Protein AF-K4GZ14-F1 (afdb_monomer_lite)

Structure (mmCIF, N/CA/C/O backbone):
data_AF-K4GZ14-F1
#
_entry.id   AF-K4GZ14-F1
#
loop_
_atom_site.group_PDB
_atom_site.id
_atom_site.type_symbol
_atom_site.label_atom_id
_atom_site.label_alt_id
_atom_site.label_comp_id
_atom_site.label_asym_id
_atom_site.label_entity_id
_atom_site.label_seq_id
_atom_site.pdbx_PDB_ins_code
_atom_site.Cartn_x
_atom_site.Cartn_y
_atom_site.Cartn_z
_atom_site.occupancy
_atom_site.B_iso_or_equiv
_atom_site.auth_seq_id
_atom_site.auth_comp_id
_atom_site.auth_asym_id
_atom_site.auth_atom_id
_atom_site.pdbx_PDB_model_num
ATOM 1 N N . LEU A 1 1 ? -16.349 -1.375 -11.963 1.00 53.09 1 LEU A N 1
ATOM 2 C CA . LEU A 1 1 ? -16.228 -2.733 -12.550 1.00 53.09 1 LEU A CA 1
ATOM 3 C C . LEU A 1 1 ? -16.828 -2.846 -13.953 1.00 53.09 1 LEU A C 1
ATOM 5 O O . LEU A 1 1 ? -16.159 -3.404 -14.799 1.00 53.09 1 LEU A O 1
ATOM 9 N N . SER A 1 2 ? -18.013 -2.295 -14.251 1.00 49.34 2 SER A N 1
ATOM 10 C CA . SER A 1 2 ? -18.605 -2.314 -15.612 1.00 49.34 2 SER A CA 1
ATOM 11 C C . SER A 1 2 ? -17.720 -1.746 -16.734 1.00 49.34 2 SER A C 1
ATOM 13 O O . SER A 1 2 ? -17.917 -2.090 -17.892 1.00 49.34 2 SER A O 1
ATOM 15 N N . ASN A 1 3 ? -16.771 -0.872 -16.390 1.00 59.72 3 ASN A N 1
ATOM 16 C CA . ASN A 1 3 ? -15.934 -0.130 -17.337 1.00 59.72 3 ASN A CA 1
ATOM 17 C C . ASN A 1 3 ? -14.528 -0.751 -17.497 1.00 59.72 3 ASN A C 1
ATOM 19 O O . ASN A 1 3 ? -13.644 -0.118 -18.062 1.00 59.72 3 ASN A O 1
ATOM 23 N N . PHE A 1 4 ? -14.297 -1.945 -16.941 1.00 64.06 4 PHE A N 1
ATOM 24 C CA . PHE A 1 4 ? -12.994 -2.610 -16.913 1.00 64.06 4 PHE A CA 1
ATOM 25 C C . PHE A 1 4 ? -12.926 -3.613 -18.072 1.00 64.06 4 PHE A C 1
ATOM 27 O O . PHE A 1 4 ? -13.879 -4.358 -18.298 1.00 64.06 4 PHE A O 1
ATOM 34 N N . SER A 1 5 ? -11.804 -3.657 -18.794 1.00 69.62 5 SER A N 1
ATOM 35 C CA . SER A 1 5 ? -11.569 -4.635 -19.870 1.00 69.62 5 SER A CA 1
ATOM 36 C C . SER A 1 5 ? -11.273 -6.048 -19.351 1.00 69.62 5 SER A C 1
ATOM 38 O O . SER A 1 5 ? -11.513 -7.030 -20.051 1.00 69.62 5 SER A O 1
ATOM 40 N N . LEU A 1 6 ? -10.779 -6.150 -18.113 1.00 77.44 6 LEU A N 1
ATOM 41 C CA . LEU A 1 6 ? -10.503 -7.397 -17.405 1.00 77.44 6 LEU A CA 1
ATOM 42 C C . LEU A 1 6 ? -11.624 -7.717 -16.412 1.00 77.44 6 LEU A C 1
ATOM 44 O O . LEU A 1 6 ? -12.112 -6.832 -15.705 1.00 77.44 6 LEU A O 1
ATOM 48 N N . ASP A 1 7 ? -11.996 -8.994 -16.312 1.00 85.00 7 ASP A N 1
ATOM 49 C CA . ASP A 1 7 ? -12.948 -9.442 -15.298 1.00 85.00 7 ASP A CA 1
ATOM 50 C C . ASP A 1 7 ? -12.328 -9.466 -13.884 1.00 85.00 7 ASP A C 1
ATOM 52 O O . ASP A 1 7 ? -11.108 -9.505 -13.690 1.00 85.00 7 ASP A O 1
ATOM 56 N N . ALA A 1 8 ? -13.190 -9.435 -12.866 1.00 85.25 8 ALA A N 1
ATOM 57 C CA . ALA A 1 8 ? -12.760 -9.345 -11.473 1.00 85.25 8 ALA A CA 1
ATOM 58 C C . ALA A 1 8 ? -12.017 -10.600 -10.970 1.00 85.25 8 ALA A C 1
ATOM 60 O O . ALA A 1 8 ? -11.163 -10.482 -10.092 1.00 85.25 8 ALA A O 1
ATOM 61 N N . ALA A 1 9 ? -12.304 -11.786 -11.518 1.00 88.75 9 ALA A N 1
ATOM 62 C CA . ALA A 1 9 ? -11.617 -13.018 -11.137 1.00 88.75 9 ALA A CA 1
ATOM 63 C C . ALA A 1 9 ? -10.208 -13.075 -11.745 1.00 88.75 9 ALA A C 1
ATOM 65 O O . ALA A 1 9 ? -9.280 -13.545 -11.087 1.00 88.75 9 ALA A O 1
ATOM 66 N N . ALA A 1 10 ? -10.016 -12.542 -12.956 1.00 89.31 10 ALA A N 1
ATOM 67 C CA . ALA A 1 10 ? -8.696 -12.368 -13.553 1.00 89.31 10 ALA A CA 1
ATOM 68 C C . ALA A 1 10 ? -7.804 -11.455 -12.692 1.00 89.31 10 ALA A C 1
ATOM 70 O O . ALA A 1 10 ? -6.675 -11.838 -12.380 1.00 89.31 10 ALA A O 1
ATOM 71 N N . LEU A 1 11 ? -8.315 -10.299 -12.249 1.00 89.56 11 LEU A N 1
ATOM 72 C CA . LEU A 1 11 ? -7.569 -9.350 -11.405 1.00 89.56 11 LEU A CA 1
ATOM 73 C C . LEU A 1 11 ? -7.166 -9.939 -10.039 1.00 89.56 11 LEU A C 1
ATOM 75 O O . LEU A 1 11 ? -6.039 -9.719 -9.589 1.00 89.56 11 LEU A O 1
ATOM 79 N N . ASP A 1 12 ? -8.046 -10.715 -9.400 1.00 92.12 12 ASP A N 1
ATOM 80 C CA . ASP A 1 12 ? -7.791 -11.315 -8.078 1.00 92.12 12 ASP A CA 1
ATOM 81 C C . ASP A 1 12 ? -6.935 -12.605 -8.144 1.00 92.12 12 ASP A C 1
ATOM 83 O O . ASP A 1 12 ? -6.298 -13.003 -7.165 1.00 92.12 12 ASP A O 1
ATOM 87 N N . SER A 1 13 ? -6.838 -13.238 -9.324 1.00 93.25 13 SER A N 1
ATOM 88 C CA . SER A 1 13 ? -6.195 -14.553 -9.527 1.00 93.25 13 SER A CA 1
ATOM 89 C C . SER A 1 13 ? -4.715 -14.660 -9.126 1.00 93.25 13 SER A C 1
ATOM 91 O O . SER A 1 13 ? -4.214 -15.769 -8.931 1.00 93.25 13 SER A O 1
ATOM 93 N N . GLU A 1 14 ? -4.002 -13.537 -8.993 1.00 94.94 14 GLU A N 1
ATOM 94 C CA . GLU A 1 14 ? -2.583 -13.511 -8.612 1.00 94.94 14 GLU A CA 1
ATOM 95 C C . GLU A 1 14 ? -2.343 -13.418 -7.090 1.00 94.94 14 GLU A C 1
ATOM 97 O O . GLU A 1 14 ? -1.187 -13.349 -6.669 1.00 94.94 14 GLU A O 1
ATOM 102 N N . GLY A 1 15 ? -3.391 -13.429 -6.252 1.00 95.75 15 GLY A N 1
ATOM 103 C CA . GLY A 1 15 ? -3.255 -13.457 -4.784 1.00 95.75 15 GLY A CA 1
ATOM 104 C C . GLY A 1 15 ? -2.625 -12.186 -4.198 1.00 95.75 15 GLY A C 1
ATOM 105 O O . GLY A 1 15 ? -1.832 -12.248 -3.260 1.00 95.75 15 GLY A O 1
ATOM 106 N N . ARG A 1 16 ? -2.934 -11.032 -4.801 1.00 97.19 16 ARG A N 1
ATOM 107 C CA . ARG A 1 16 ? -2.262 -9.740 -4.564 1.00 97.19 16 ARG A CA 1
ATOM 108 C C . ARG A 1 16 ? -2.858 -8.878 -3.459 1.00 97.19 16 ARG A C 1
ATOM 110 O O . ARG A 1 16 ? -2.267 -7.852 -3.133 1.00 97.19 16 ARG A O 1
ATOM 117 N N . CYS A 1 17 ? -4.014 -9.249 -2.921 1.00 97.69 17 CYS A N 1
ATOM 118 C CA . CYS A 1 17 ? -4.734 -8.476 -1.919 1.00 97.69 17 CYS A CA 1
ATOM 119 C C . CYS A 1 17 ? -5.231 -9.396 -0.799 1.00 97.69 17 CYS A C 1
ATOM 121 O O . CYS A 1 17 ? -5.736 -10.485 -1.061 1.00 97.69 17 CYS A O 1
ATOM 123 N N . VAL A 1 18 ? -5.127 -8.945 0.450 1.00 96.94 18 VAL A N 1
ATOM 124 C CA . VAL A 1 18 ? -5.797 -9.558 1.604 1.00 96.94 18 VAL A CA 1
ATOM 125 C C . VAL A 1 18 ? -6.460 -8.448 2.407 1.00 96.94 18 VAL A C 1
ATOM 127 O O . VAL A 1 18 ? -5.814 -7.464 2.760 1.00 96.94 18 VAL A O 1
ATOM 130 N N . ILE A 1 19 ? -7.750 -8.610 2.699 1.00 97.25 19 ILE A N 1
ATOM 131 C CA . ILE A 1 19 ? -8.536 -7.649 3.476 1.00 97.25 19 ILE A CA 1
ATOM 132 C C . ILE A 1 19 ? -8.909 -8.282 4.819 1.00 97.25 19 ILE A C 1
ATOM 134 O O . ILE A 1 19 ? -9.428 -9.397 4.861 1.00 97.25 19 ILE A O 1
ATOM 138 N N . LEU A 1 20 ? -8.652 -7.562 5.910 1.00 96.00 20 LEU A N 1
ATOM 139 C CA . LEU A 1 20 ? -9.031 -7.929 7.274 1.00 96.00 20 LEU A CA 1
ATOM 140 C C . LEU A 1 20 ? -9.893 -6.815 7.872 1.00 96.00 20 LEU A C 1
ATOM 142 O O . LEU A 1 20 ? -9.434 -5.682 8.004 1.00 96.00 20 LEU A O 1
ATOM 146 N N . GLU A 1 21 ? -11.128 -7.127 8.256 1.00 95.12 21 GLU A N 1
ATOM 147 C CA . GLU A 1 21 ? -11.995 -6.187 8.968 1.00 95.12 21 GLU A CA 1
ATOM 148 C C . GLU A 1 21 ? -11.894 -6.402 10.484 1.00 95.12 21 GLU A C 1
ATOM 150 O O . GLU A 1 21 ? -12.186 -7.480 11.002 1.00 95.12 21 GLU A O 1
ATOM 155 N N . PHE A 1 22 ? -11.473 -5.354 11.188 1.00 93.75 22 PHE A N 1
ATOM 156 C CA . PHE A 1 22 ? -11.511 -5.223 12.640 1.00 93.75 22 PHE A CA 1
ATOM 157 C C . PHE A 1 22 ? -12.680 -4.297 13.017 1.00 93.75 22 PHE A C 1
ATOM 159 O O . PHE A 1 22 ? -13.042 -3.432 12.218 1.00 93.75 22 PHE A O 1
ATOM 166 N N . PRO A 1 23 ? -13.224 -4.357 14.248 1.00 93.88 23 PRO A N 1
ATOM 167 C CA . PRO A 1 23 ? -14.281 -3.433 14.670 1.00 93.88 23 PRO A CA 1
ATOM 168 C C . PRO A 1 23 ? -13.852 -1.954 14.624 1.00 93.88 23 PRO A C 1
ATOM 170 O O . PRO A 1 23 ? -14.693 -1.072 14.468 1.00 93.88 23 PRO A O 1
ATOM 173 N N . ALA A 1 24 ? -12.544 -1.681 14.709 1.00 94.56 24 ALA A N 1
ATOM 174 C CA . ALA A 1 24 ? -11.971 -0.351 14.530 1.00 94.56 24 ALA A CA 1
ATOM 175 C C . ALA A 1 24 ? -11.880 0.105 13.061 1.00 94.56 24 ALA A C 1
ATOM 177 O O . ALA A 1 24 ? -12.120 1.283 12.799 1.00 94.56 24 ALA A O 1
ATOM 178 N N . LEU A 1 25 ? -11.463 -0.774 12.136 1.00 96.44 25 LEU A N 1
ATOM 179 C CA . LEU A 1 25 ? -11.072 -0.426 10.760 1.00 96.44 25 LEU A CA 1
ATOM 180 C C . LEU A 1 25 ? -10.980 -1.636 9.821 1.00 96.44 25 LEU A C 1
ATOM 182 O O . LEU A 1 25 ? -10.817 -2.773 10.260 1.00 96.44 25 LEU A O 1
ATOM 186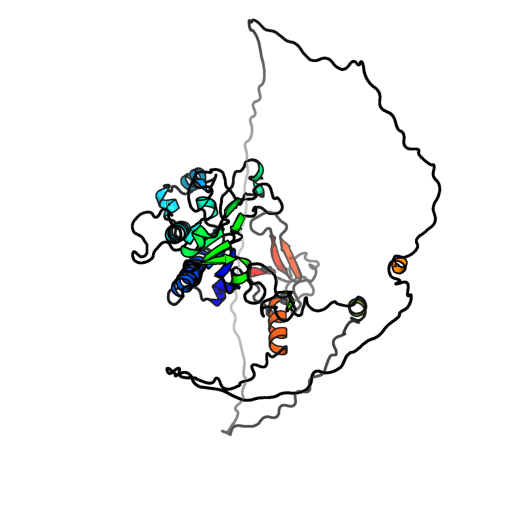 N N . VAL A 1 26 ? -10.966 -1.367 8.517 1.00 98.31 26 VAL A N 1
ATOM 187 C CA . VAL A 1 26 ? -10.600 -2.318 7.463 1.00 98.31 26 VAL A CA 1
ATOM 188 C C . VAL A 1 26 ? -9.123 -2.142 7.099 1.00 98.31 26 VAL A C 1
ATOM 190 O O . VAL A 1 26 ? -8.694 -1.057 6.709 1.00 98.31 26 VAL A O 1
ATOM 193 N N . LEU A 1 27 ? -8.341 -3.213 7.214 1.00 98.31 27 LEU A N 1
ATOM 194 C CA . LEU A 1 27 ? -6.937 -3.278 6.814 1.00 98.31 27 LEU A CA 1
ATOM 195 C C . LEU A 1 27 ? -6.821 -3.994 5.465 1.00 98.31 27 LEU A C 1
ATOM 197 O O . LEU A 1 27 ? -7.203 -5.156 5.344 1.00 98.31 27 LEU A O 1
ATOM 201 N N . ILE A 1 28 ? -6.265 -3.309 4.472 1.00 98.75 28 ILE A N 1
ATOM 202 C CA . ILE A 1 28 ? -6.030 -3.806 3.117 1.00 98.75 28 ILE A CA 1
ATOM 203 C C . ILE A 1 28 ? -4.516 -3.968 2.936 1.00 98.75 28 ILE A C 1
ATOM 205 O O . ILE A 1 28 ? -3.781 -2.981 2.894 1.00 98.75 28 ILE A O 1
ATOM 209 N N . GLY A 1 29 ? -4.041 -5.211 2.863 1.00 98.56 29 GLY A N 1
ATOM 210 C CA . GLY A 1 29 ? -2.649 -5.544 2.551 1.00 98.56 29 GLY A CA 1
ATOM 211 C C . GLY A 1 29 ? -2.489 -5.877 1.069 1.00 98.56 29 GLY A C 1
ATOM 212 O O . GLY A 1 29 ? -3.213 -6.743 0.574 1.00 98.56 29 GLY A O 1
ATOM 213 N N . VAL A 1 30 ? -1.559 -5.221 0.365 1.00 98.50 30 VAL A N 1
ATOM 214 C CA . VAL A 1 30 ? -1.393 -5.361 -1.096 1.00 98.50 30 VAL A CA 1
ATOM 215 C C . VAL A 1 30 ? 0.037 -5.633 -1.566 1.00 98.50 30 VAL A C 1
ATOM 217 O O . VAL A 1 30 ? 1.019 -5.199 -0.965 1.00 98.50 30 VAL A O 1
ATOM 220 N N . TYR A 1 31 ? 0.122 -6.307 -2.714 1.00 98.25 31 TYR A N 1
ATOM 221 C CA . TYR A 1 31 ? 1.295 -6.380 -3.585 1.00 98.25 31 TYR A CA 1
ATOM 222 C C . TYR A 1 31 ? 0.876 -5.998 -5.012 1.00 98.25 31 TYR A C 1
ATOM 224 O O . TYR A 1 31 ? 0.501 -6.852 -5.827 1.00 98.25 31 TYR A O 1
ATOM 232 N N . CYS A 1 32 ? 0.889 -4.701 -5.316 1.00 97.56 32 CYS A N 1
ATOM 233 C CA . CYS A 1 32 ? 0.417 -4.182 -6.601 1.00 97.56 32 CYS A CA 1
ATOM 234 C C . CYS A 1 32 ? 1.325 -4.635 -7.764 1.00 97.56 32 CYS A C 1
ATOM 236 O O . CYS A 1 32 ? 2.527 -4.833 -7.563 1.00 97.56 32 CYS A O 1
ATOM 238 N N . PRO A 1 33 ? 0.806 -4.801 -8.996 1.00 94.81 33 PRO A N 1
ATOM 239 C CA . PRO A 1 33 ? 1.609 -5.262 -10.128 1.00 94.81 33 PRO A CA 1
ATOM 240 C C . PRO A 1 33 ? 2.733 -4.280 -10.488 1.00 94.81 33 PRO A C 1
ATOM 242 O O . PRO A 1 33 ? 2.482 -3.130 -10.843 1.00 94.81 33 PRO A O 1
ATOM 245 N N . ALA A 1 34 ? 3.984 -4.741 -10.438 1.00 90.12 34 ALA A N 1
ATOM 246 C CA . ALA A 1 34 ? 5.141 -3.972 -10.892 1.00 90.12 34 ALA A CA 1
ATOM 247 C C . ALA A 1 34 ? 5.085 -3.700 -12.405 1.00 90.12 34 ALA A C 1
ATOM 249 O O . ALA A 1 34 ? 4.846 -4.623 -13.185 1.00 90.12 34 ALA A O 1
ATOM 250 N N . ASN A 1 35 ? 5.383 -2.465 -12.825 1.00 80.75 35 ASN A N 1
ATOM 251 C CA . ASN A 1 35 ? 5.648 -2.174 -14.235 1.00 80.75 35 ASN A CA 1
ATOM 252 C C . ASN A 1 35 ? 6.954 -2.888 -14.644 1.00 80.75 35 ASN A C 1
ATOM 254 O O . ASN A 1 35 ? 7.997 -2.724 -14.004 1.00 80.75 35 ASN A O 1
ATOM 258 N N . ARG A 1 36 ? 6.864 -3.754 -15.658 1.00 71.56 36 ARG A N 1
ATOM 259 C CA . ARG A 1 36 ? 7.963 -4.606 -16.152 1.00 71.56 36 ARG A CA 1
ATOM 260 C C . ARG A 1 36 ? 8.064 -4.574 -17.671 1.00 71.56 36 ARG A C 1
ATOM 262 O O . ARG A 1 36 ? 9.167 -4.503 -18.206 1.00 71.56 36 ARG A O 1
ATOM 269 N N . ASP A 1 37 ? 6.912 -4.633 -18.328 1.00 73.75 37 ASP A N 1
ATOM 270 C CA . ASP A 1 37 ? 6.725 -4.572 -19.770 1.00 73.75 37 ASP A CA 1
ATOM 271 C C . ASP A 1 37 ? 5.276 -4.155 -20.080 1.00 73.75 37 ASP A C 1
ATOM 273 O O . ASP A 1 37 ? 4.386 -4.263 -19.232 1.00 73.75 37 ASP A O 1
ATOM 277 N N . GLU A 1 38 ? 5.049 -3.679 -21.303 1.00 75.88 38 GLU A N 1
ATOM 278 C CA . GLU A 1 38 ? 3.763 -3.140 -21.769 1.00 75.88 38 GLU A CA 1
ATOM 279 C C . GLU A 1 38 ? 2.624 -4.176 -21.722 1.00 75.88 38 GLU A C 1
ATOM 281 O O . GLU A 1 38 ? 1.470 -3.806 -21.511 1.00 75.88 38 GLU A O 1
ATOM 286 N N . SER A 1 39 ? 2.927 -5.480 -21.823 1.00 79.00 39 SER A N 1
ATOM 287 C CA . SER A 1 39 ? 1.910 -6.549 -21.821 1.00 79.00 39 SER A CA 1
ATOM 288 C C . SER A 1 39 ? 1.228 -6.758 -20.463 1.00 79.00 39 SER A C 1
ATOM 290 O O . SER A 1 39 ? 0.260 -7.511 -20.357 1.00 79.00 39 SER A O 1
ATOM 292 N N . ARG A 1 40 ? 1.722 -6.089 -19.413 1.00 86.38 40 ARG A N 1
ATOM 293 C CA . ARG A 1 40 ? 1.153 -6.110 -18.061 1.00 86.38 40 ARG A CA 1
ATOM 294 C C . ARG A 1 40 ? 0.548 -4.780 -17.617 1.00 86.38 40 ARG A C 1
ATOM 296 O O . ARG A 1 40 ? -0.009 -4.752 -16.520 1.00 86.38 40 ARG A O 1
ATOM 303 N N . GLU A 1 41 ? 0.615 -3.715 -18.420 1.00 87.19 41 GLU A N 1
ATOM 304 C CA . GLU A 1 41 ? 0.146 -2.390 -17.984 1.00 87.19 41 GLU A CA 1
ATOM 305 C C . GLU A 1 41 ? -1.383 -2.344 -17.827 1.00 87.19 41 GLU A C 1
ATOM 307 O O . GLU A 1 41 ? -1.863 -1.855 -16.812 1.00 87.19 41 GLU A O 1
ATOM 312 N N . GLU A 1 42 ? -2.155 -2.961 -18.729 1.00 88.94 42 GLU A N 1
ATOM 313 C CA . GLU A 1 42 ? -3.621 -3.081 -18.595 1.00 88.94 42 GLU A CA 1
ATOM 314 C C . GLU A 1 42 ? -4.030 -3.773 -17.280 1.00 88.94 42 GLU A C 1
ATOM 316 O O . GLU A 1 42 ? -4.888 -3.285 -16.546 1.00 88.94 42 GLU A O 1
ATOM 321 N N . PHE A 1 43 ? -3.348 -4.867 -16.920 1.00 91.69 43 PHE A N 1
ATOM 322 C CA . PHE A 1 43 ? -3.554 -5.555 -15.641 1.00 91.69 43 PHE A CA 1
ATOM 323 C C . PHE A 1 43 ? -3.128 -4.697 -14.442 1.00 91.69 43 PHE A C 1
ATOM 325 O O . PHE A 1 43 ? -3.767 -4.735 -13.393 1.00 91.69 43 PHE A O 1
ATOM 332 N N . ARG A 1 44 ? -2.036 -3.935 -14.570 1.00 93.56 44 ARG A N 1
ATOM 333 C CA . ARG A 1 44 ? -1.547 -3.031 -13.521 1.00 93.56 44 ARG A CA 1
ATOM 334 C C . ARG A 1 44 ? -2.547 -1.911 -13.254 1.00 93.56 44 ARG A C 1
ATOM 336 O O . ARG A 1 44 ? -2.889 -1.705 -12.094 1.00 93.56 44 ARG A O 1
ATOM 343 N N . ILE A 1 45 ? -3.024 -1.233 -14.294 1.00 92.44 45 ILE A N 1
ATOM 344 C CA . ILE A 1 45 ? -3.995 -0.143 -14.169 1.00 92.44 45 ILE A CA 1
ATOM 345 C C . ILE A 1 45 ? -5.338 -0.683 -13.668 1.00 92.44 45 ILE A C 1
ATOM 347 O O . ILE A 1 45 ? -5.790 -0.235 -12.621 1.00 92.44 45 ILE A O 1
ATOM 351 N N . GLY A 1 46 ? -5.881 -1.752 -14.263 1.00 92.94 46 GLY A N 1
ATOM 352 C CA . GLY A 1 46 ? -7.128 -2.367 -13.789 1.00 92.94 46 GLY A CA 1
ATOM 353 C C . GLY A 1 46 ? -7.073 -2.886 -12.342 1.00 92.94 46 GLY A C 1
ATOM 354 O O . GLY A 1 46 ? -8.079 -2.847 -11.637 1.00 92.94 46 GLY A O 1
ATOM 355 N N . PHE A 1 47 ? -5.908 -3.325 -11.848 1.00 95.31 47 PHE A N 1
ATOM 356 C CA . PHE A 1 47 ? -5.738 -3.660 -10.428 1.00 95.31 47 PHE A CA 1
ATOM 357 C C . PHE A 1 47 ? -5.751 -2.410 -9.533 1.00 95.31 47 PHE A C 1
ATOM 359 O O . PHE A 1 47 ? -6.346 -2.429 -8.456 1.00 95.31 47 PHE A O 1
ATOM 366 N N . LEU A 1 48 ? -5.104 -1.327 -9.969 1.00 95.38 48 LEU A N 1
ATOM 367 C CA . LEU A 1 48 ? -5.035 -0.065 -9.230 1.00 95.38 48 LEU A CA 1
ATOM 368 C C . LEU A 1 48 ? -6.396 0.654 -9.200 1.00 95.38 48 LEU A C 1
ATOM 370 O O . LEU A 1 48 ? -6.828 1.049 -8.121 1.00 95.38 48 LEU A O 1
ATOM 374 N N . ASP A 1 49 ? -7.122 0.707 -10.321 1.00 93.38 49 ASP A N 1
ATOM 375 C CA . ASP A 1 49 ? -8.494 1.237 -10.400 1.00 93.38 49 ASP A CA 1
ATOM 376 C C . ASP A 1 49 ? -9.447 0.467 -9.467 1.00 93.38 49 ASP A C 1
ATOM 378 O O . ASP A 1 49 ? -10.285 1.048 -8.776 1.00 93.38 49 ASP A O 1
ATOM 382 N N . ALA A 1 50 ? -9.321 -0.866 -9.418 1.00 94.69 50 ALA A N 1
ATOM 383 C CA . ALA A 1 50 ? -10.123 -1.707 -8.531 1.00 94.69 50 ALA A CA 1
ATOM 384 C C . ALA A 1 50 ? -9.774 -1.493 -7.046 1.00 94.69 50 ALA A C 1
ATOM 386 O O . ALA A 1 50 ? -10.658 -1.595 -6.188 1.00 94.69 50 ALA A O 1
ATOM 387 N N . LEU A 1 51 ? -8.509 -1.189 -6.739 1.00 96.94 51 LEU A N 1
ATOM 388 C CA . LEU A 1 51 ? -8.026 -0.895 -5.391 1.00 96.94 51 LEU A CA 1
ATOM 389 C C . LEU A 1 51 ? -8.492 0.485 -4.907 1.00 96.94 51 LEU A C 1
ATOM 391 O O . LEU A 1 51 ? -9.054 0.579 -3.816 1.00 96.94 51 LEU A O 1
ATOM 395 N N . ASP A 1 52 ? -8.314 1.530 -5.714 1.00 95.56 52 ASP A N 1
ATOM 396 C CA . ASP A 1 52 ? -8.779 2.889 -5.415 1.00 95.56 52 ASP A CA 1
ATOM 397 C C . ASP A 1 52 ? -10.307 2.909 -5.225 1.00 95.56 52 ASP A C 1
ATOM 399 O O . ASP A 1 52 ? -10.794 3.300 -4.159 1.00 95.56 52 ASP A O 1
ATOM 403 N N . ALA A 1 53 ? -11.063 2.317 -6.158 1.00 94.25 53 ALA A N 1
ATOM 404 C CA . ALA A 1 53 ? -12.509 2.173 -6.022 1.00 94.25 53 ALA A CA 1
ATOM 405 C C . ALA A 1 53 ? -12.905 1.373 -4.765 1.00 94.25 53 ALA A C 1
ATOM 407 O O . ALA A 1 53 ? -13.893 1.709 -4.107 1.00 94.25 53 ALA A O 1
ATOM 408 N N . ARG A 1 54 ? -12.156 0.327 -4.379 1.00 96.56 54 ARG A N 1
ATOM 409 C CA . ARG A 1 54 ? -12.406 -0.414 -3.127 1.00 96.56 54 ARG A CA 1
ATOM 410 C C . ARG A 1 54 ? -12.196 0.471 -1.897 1.00 96.56 54 ARG A C 1
ATOM 412 O O . ARG A 1 54 ? -13.017 0.406 -0.982 1.00 96.56 54 ARG A O 1
ATOM 419 N N . VAL A 1 55 ? -11.142 1.287 -1.871 1.00 97.81 55 VAL A N 1
ATOM 420 C CA . VAL A 1 55 ? -10.860 2.227 -0.774 1.00 97.81 55 VAL A CA 1
ATOM 421 C C . VAL A 1 55 ? -11.951 3.298 -0.686 1.00 97.81 55 VAL A C 1
ATOM 423 O O . VAL A 1 55 ? -12.526 3.469 0.390 1.00 97.81 55 VAL A O 1
ATOM 426 N N . ARG A 1 56 ? -12.300 3.958 -1.801 1.00 96.12 56 ARG A N 1
ATOM 427 C CA . ARG A 1 56 ? -13.346 5.000 -1.847 1.00 96.12 56 ARG A CA 1
ATOM 428 C C . ARG A 1 56 ? -14.694 4.483 -1.366 1.00 96.12 56 ARG A C 1
ATOM 430 O O . ARG A 1 56 ? -15.291 5.094 -0.486 1.00 96.12 56 ARG A O 1
ATOM 437 N N . ASN A 1 57 ? -15.133 3.320 -1.855 1.00 96.69 57 ASN A N 1
ATOM 438 C CA . ASN A 1 57 ? -16.393 2.713 -1.417 1.00 96.69 57 ASN A CA 1
ATOM 439 C C . ASN A 1 57 ? -16.403 2.403 0.090 1.00 96.69 57 ASN A C 1
ATOM 441 O O . ASN A 1 57 ? -17.399 2.667 0.758 1.00 96.69 57 ASN A O 1
ATOM 445 N N . LEU A 1 58 ? -15.305 1.889 0.655 1.00 97.81 58 LEU A N 1
ATOM 446 C CA . LEU A 1 58 ? -15.223 1.619 2.096 1.00 97.81 58 LEU A CA 1
ATOM 447 C C . LEU A 1 58 ? -15.268 2.910 2.931 1.00 97.81 58 LEU A C 1
ATOM 449 O O . LEU A 1 58 ? -16.015 2.970 3.909 1.00 97.81 58 LEU A O 1
ATOM 453 N N . VAL A 1 59 ? -14.538 3.955 2.530 1.00 96.81 59 VAL A N 1
ATOM 454 C CA . VAL A 1 59 ? -14.575 5.263 3.210 1.00 96.81 59 VAL A CA 1
ATOM 455 C C . VAL A 1 59 ? -15.963 5.912 3.095 1.00 96.81 59 VAL A C 1
ATOM 457 O O . VAL A 1 59 ? -16.477 6.419 4.089 1.00 96.81 59 VAL A O 1
ATOM 460 N N . ALA A 1 60 ? -16.625 5.815 1.937 1.00 95.94 60 ALA A N 1
ATOM 461 C CA . ALA A 1 60 ? -18.002 6.282 1.739 1.00 95.94 60 ALA A CA 1
ATOM 462 C C . ALA A 1 60 ? -19.033 5.511 2.592 1.00 95.94 60 ALA A C 1
ATOM 464 O O . ALA A 1 60 ? -20.019 6.088 3.043 1.00 95.94 60 ALA A O 1
ATOM 465 N N . MET A 1 61 ? -18.779 4.232 2.895 1.00 97.00 61 MET A N 1
ATOM 466 C CA . MET A 1 61 ? -19.540 3.440 3.877 1.00 97.00 61 MET A CA 1
ATOM 467 C C . MET A 1 61 ? -19.225 3.805 5.346 1.00 97.00 61 MET A C 1
ATOM 469 O O . MET A 1 61 ? -19.655 3.099 6.260 1.00 97.00 61 MET A O 1
ATOM 473 N N . GLY A 1 62 ? -18.446 4.863 5.599 1.00 95.69 62 GLY A N 1
ATOM 474 C CA . GLY A 1 62 ? -18.032 5.282 6.941 1.00 95.69 62 GLY A CA 1
ATOM 475 C C . GLY A 1 62 ? -17.010 4.350 7.601 1.00 95.69 62 GLY A C 1
ATOM 476 O O . GLY A 1 62 ? -16.835 4.401 8.820 1.00 95.69 62 GLY A O 1
ATOM 477 N N . LYS A 1 63 ? -16.345 3.472 6.836 1.00 97.31 63 LYS A N 1
ATOM 478 C CA . LYS A 1 63 ? -15.286 2.600 7.360 1.00 97.31 63 LYS A CA 1
ATOM 479 C C . LYS A 1 63 ? -13.961 3.353 7.396 1.00 97.31 63 LYS A C 1
ATOM 481 O O . LYS A 1 63 ? -13.559 3.989 6.425 1.00 97.31 63 LYS A O 1
ATOM 486 N N . ARG A 1 64 ? -13.228 3.173 8.492 1.00 97.62 64 ARG A N 1
ATOM 487 C CA . ARG A 1 64 ? -11.797 3.486 8.560 1.00 97.62 64 ARG A CA 1
ATOM 488 C C . ARG A 1 64 ? -11.035 2.513 7.682 1.00 97.62 64 ARG A C 1
ATOM 490 O O . ARG A 1 64 ? -11.310 1.314 7.741 1.00 97.62 64 ARG A O 1
ATOM 497 N N . VAL A 1 65 ? -10.086 3.007 6.893 1.00 98.50 65 VAL A N 1
ATOM 498 C CA . VAL A 1 65 ? -9.326 2.178 5.946 1.00 98.50 65 VAL A CA 1
ATOM 499 C C . VAL A 1 65 ? -7.837 2.406 6.129 1.00 98.50 65 VAL A C 1
ATOM 501 O O . VAL A 1 65 ? -7.360 3.532 6.000 1.00 98.50 65 VAL A O 1
ATOM 504 N N . PHE A 1 66 ? -7.095 1.332 6.393 1.00 98.62 66 PHE A N 1
ATOM 505 C CA . PHE A 1 66 ? -5.638 1.300 6.272 1.00 98.62 66 PHE A CA 1
ATOM 506 C C . PHE A 1 66 ? -5.275 0.546 4.990 1.00 98.62 66 PHE A C 1
ATOM 508 O O . PHE A 1 66 ? -5.732 -0.579 4.799 1.00 98.62 66 PHE A O 1
ATOM 515 N N . LEU A 1 67 ? -4.433 1.132 4.139 1.00 98.81 67 LEU A N 1
ATOM 516 C CA . LEU A 1 67 ? -3.872 0.483 2.950 1.00 98.81 67 LEU A CA 1
ATOM 517 C C . LEU A 1 67 ? -2.356 0.372 3.130 1.00 98.81 67 LEU A C 1
ATOM 519 O O . LEU A 1 67 ? -1.687 1.375 3.378 1.00 98.81 67 LEU A O 1
ATOM 523 N N . THR A 1 68 ? -1.813 -0.842 3.064 1.00 98.44 68 THR A N 1
ATOM 524 C CA . THR A 1 68 ? -0.408 -1.116 3.396 1.00 98.44 68 THR A CA 1
ATOM 525 C C . THR A 1 68 ? 0.229 -2.138 2.460 1.00 98.44 68 THR A C 1
ATOM 527 O O . THR A 1 68 ? -0.437 -3.063 1.989 1.00 98.44 68 THR A O 1
ATOM 530 N N . GLY A 1 69 ? 1.529 -1.991 2.216 1.00 98.38 69 GLY A N 1
ATOM 531 C CA . GLY A 1 69 ? 2.328 -2.899 1.392 1.00 98.38 69 GLY A CA 1
ATOM 532 C C . GLY A 1 69 ? 3.012 -2.205 0.218 1.00 98.38 69 GLY A C 1
ATOM 533 O O . GLY A 1 69 ? 3.164 -0.982 0.201 1.00 98.38 69 GLY A O 1
ATOM 534 N N . ASP A 1 70 ? 3.439 -3.007 -0.753 1.00 98.62 70 ASP A N 1
ATOM 535 C CA . ASP A 1 70 ? 4.131 -2.549 -1.957 1.00 98.62 70 ASP A CA 1
ATOM 536 C C . ASP A 1 70 ? 3.108 -2.121 -3.019 1.00 98.62 70 ASP A C 1
ATOM 538 O O . ASP A 1 70 ? 2.374 -2.941 -3.586 1.00 98.62 70 ASP A O 1
ATOM 542 N N . LEU A 1 71 ? 3.062 -0.815 -3.289 1.00 98.31 71 LEU A N 1
ATOM 543 C CA . LEU A 1 71 ? 2.212 -0.226 -4.322 1.00 98.31 71 LEU A CA 1
ATOM 544 C C . LEU A 1 71 ? 2.875 -0.241 -5.707 1.00 98.31 71 LEU A C 1
ATOM 546 O O . LEU A 1 71 ? 2.206 0.034 -6.700 1.00 98.31 71 LEU A O 1
ATOM 550 N N . ASN A 1 72 ? 4.171 -0.559 -5.814 1.00 97.06 72 ASN A N 1
ATOM 551 C CA . ASN A 1 72 ? 4.962 -0.446 -7.045 1.00 97.06 72 ASN A CA 1
ATOM 552 C C . ASN A 1 72 ? 4.789 0.923 -7.749 1.00 97.06 72 ASN A C 1
ATOM 554 O O . ASN A 1 72 ? 4.744 1.015 -8.983 1.00 97.06 72 ASN A O 1
ATOM 558 N N . ILE A 1 73 ? 4.652 1.995 -6.961 1.00 96.38 73 ILE A N 1
ATOM 559 C CA . ILE A 1 73 ? 4.470 3.381 -7.414 1.00 96.38 73 ILE A CA 1
ATOM 560 C C . ILE A 1 73 ? 5.382 4.295 -6.593 1.00 96.38 73 ILE A C 1
ATOM 562 O O . ILE A 1 73 ? 5.396 4.246 -5.365 1.00 96.38 73 ILE A O 1
ATOM 566 N N . ILE A 1 74 ? 6.118 5.160 -7.285 1.00 95.38 74 ILE A N 1
ATOM 567 C CA . ILE A 1 74 ? 6.881 6.264 -6.695 1.00 95.38 74 ILE A CA 1
ATOM 568 C C . ILE A 1 74 ? 5.938 7.470 -6.618 1.00 95.38 74 ILE A C 1
ATOM 570 O O . ILE A 1 74 ? 5.331 7.818 -7.627 1.00 95.38 74 ILE A O 1
ATOM 574 N N . ARG A 1 75 ? 5.793 8.113 -5.454 1.00 94.38 75 ARG A N 1
ATOM 575 C CA . ARG A 1 75 ? 4.887 9.266 -5.299 1.00 94.38 75 ARG A CA 1
ATOM 576 C C . ARG A 1 75 ? 5.467 10.555 -5.897 1.00 94.38 75 ARG A C 1
ATOM 578 O O . ARG A 1 75 ? 4.799 11.207 -6.693 1.00 94.38 75 ARG A O 1
ATOM 585 N N . GLU A 1 76 ? 6.696 10.923 -5.523 1.00 91.56 76 GLU A N 1
ATOM 586 C CA . GLU A 1 76 ? 7.370 12.163 -5.956 1.00 91.56 76 GLU A CA 1
ATOM 587 C C . GLU A 1 76 ? 8.861 11.949 -6.274 1.00 91.56 76 GLU A C 1
ATOM 589 O O . GLU A 1 76 ? 9.440 10.917 -5.942 1.00 91.56 76 GLU A O 1
ATOM 594 N N . LYS A 1 77 ? 9.532 12.939 -6.888 1.00 91.38 77 LYS A N 1
ATOM 595 C CA . LYS A 1 77 ? 10.959 12.832 -7.265 1.00 91.38 77 LYS A CA 1
ATOM 596 C C . LYS A 1 77 ? 11.872 12.456 -6.085 1.00 91.38 77 LYS A C 1
ATOM 598 O O . LYS A 1 77 ? 12.799 11.676 -6.271 1.00 91.38 77 LYS A O 1
ATOM 603 N N . MET A 1 78 ? 11.605 12.963 -4.879 1.00 93.00 78 MET A N 1
ATOM 604 C CA . MET A 1 78 ? 12.399 12.649 -3.678 1.00 93.00 78 MET A CA 1
ATOM 605 C C . MET A 1 78 ? 12.262 11.193 -3.191 1.00 93.00 78 MET A C 1
ATOM 607 O O . MET A 1 78 ? 13.041 10.751 -2.347 1.00 93.00 78 MET A O 1
ATOM 611 N N . ASP A 1 79 ? 11.285 10.450 -3.720 1.00 95.81 79 ASP A N 1
ATOM 612 C CA . ASP A 1 79 ? 11.060 9.032 -3.445 1.00 95.81 79 ASP A CA 1
ATOM 613 C C . ASP A 1 79 ? 11.823 8.109 -4.415 1.00 95.81 79 ASP A C 1
ATOM 615 O O . ASP A 1 79 ? 11.670 6.892 -4.343 1.00 95.81 79 ASP A O 1
ATOM 619 N N . THR A 1 80 ? 12.691 8.629 -5.294 1.00 94.94 80 THR A N 1
ATOM 620 C CA . THR A 1 80 ? 13.561 7.789 -6.135 1.00 94.94 80 THR A CA 1
ATOM 621 C C . THR A 1 80 ? 14.940 8.392 -6.405 1.00 94.94 80 THR A C 1
ATOM 623 O O . THR A 1 80 ? 15.075 9.553 -6.784 1.00 94.94 80 THR A O 1
ATOM 626 N N . ALA A 1 81 ? 15.989 7.572 -6.298 1.00 93.56 81 ALA A N 1
ATOM 627 C CA . ALA A 1 81 ? 17.333 7.947 -6.741 1.00 93.56 81 ALA A CA 1
ATOM 628 C C . ALA A 1 81 ? 17.477 7.959 -8.277 1.00 93.56 81 ALA A C 1
ATOM 630 O O . ALA A 1 81 ? 18.410 8.555 -8.811 1.00 93.56 81 ALA A O 1
ATOM 631 N N . TYR A 1 82 ? 16.552 7.311 -8.994 1.00 84.56 82 TYR A N 1
ATOM 632 C CA . TYR A 1 82 ? 16.619 7.102 -10.443 1.00 84.56 82 TYR A CA 1
ATOM 633 C C . TYR A 1 82 ? 15.951 8.218 -11.261 1.00 84.56 82 TYR A C 1
ATOM 635 O O . TYR A 1 82 ? 16.012 8.176 -12.488 1.00 84.56 82 TYR A O 1
ATOM 643 N N . GLY A 1 83 ? 15.300 9.202 -10.626 1.00 78.00 83 GLY A N 1
ATOM 644 C CA . GLY A 1 83 ? 14.403 10.152 -11.303 1.00 78.00 83 GLY A CA 1
ATOM 645 C C . GLY A 1 83 ? 15.021 10.821 -12.536 1.00 78.00 83 GLY A C 1
ATOM 646 O O . GLY A 1 83 ? 14.500 10.690 -13.640 1.00 78.00 83 GLY A O 1
ATOM 647 N N . ASP A 1 84 ? 16.187 11.456 -12.387 1.00 76.19 84 ASP A N 1
ATOM 648 C CA . ASP A 1 84 ? 16.855 12.152 -13.499 1.00 76.19 84 ASP A CA 1
ATOM 649 C C . ASP A 1 84 ? 17.489 11.214 -14.545 1.00 76.19 84 ASP A C 1
ATOM 651 O O . ASP A 1 84 ? 17.860 11.676 -15.625 1.00 76.19 84 ASP A O 1
ATOM 655 N N . GLU A 1 85 ? 17.624 9.914 -14.258 1.00 76.94 85 GLU A N 1
ATOM 656 C CA . GLU A 1 85 ? 18.003 8.890 -15.244 1.00 76.94 85 GLU A CA 1
ATOM 657 C C . GLU A 1 85 ? 16.773 8.447 -16.049 1.00 76.94 85 GLU A C 1
ATOM 659 O O . GLU A 1 85 ? 16.816 8.427 -17.279 1.00 76.94 85 GLU A O 1
ATOM 664 N N . GLN A 1 86 ? 15.654 8.163 -15.372 1.00 73.88 86 GLN A N 1
ATOM 665 C CA . GLN A 1 86 ? 14.404 7.714 -15.998 1.00 73.88 86 GLN A CA 1
ATOM 666 C C . GLN A 1 86 ? 13.811 8.776 -16.928 1.00 73.88 86 GLN A C 1
ATOM 668 O O . GLN A 1 86 ? 13.390 8.436 -18.034 1.00 73.88 86 GLN A O 1
ATOM 673 N N . LEU A 1 87 ? 13.834 10.050 -16.521 1.00 77.12 87 LEU A N 1
ATOM 674 C CA . LEU A 1 87 ? 13.403 11.177 -17.356 1.00 77.12 87 LEU A CA 1
ATOM 675 C C . LEU A 1 87 ? 14.215 11.243 -18.658 1.00 77.12 87 LEU A C 1
ATOM 677 O O . LEU A 1 87 ? 13.656 11.179 -19.751 1.00 77.12 87 LEU A O 1
ATOM 681 N N . LYS A 1 88 ? 15.552 11.249 -18.551 1.00 74.62 88 LYS A N 1
ATOM 682 C CA . LYS A 1 88 ? 16.460 11.278 -19.713 1.00 74.62 88 LYS A CA 1
ATOM 683 C C . LYS A 1 88 ? 16.313 10.052 -20.612 1.00 74.62 88 LYS A C 1
ATOM 685 O O . LYS A 1 88 ? 16.377 10.193 -21.828 1.00 74.62 88 LYS A O 1
ATOM 690 N N . LYS A 1 89 ? 16.117 8.863 -20.033 1.00 76.50 89 LYS A N 1
ATOM 691 C CA . LYS A 1 89 ? 15.980 7.599 -20.772 1.00 76.50 89 LYS A CA 1
ATOM 692 C C . LYS A 1 89 ? 14.740 7.569 -21.668 1.00 76.50 89 LYS A C 1
ATOM 694 O O . LYS A 1 89 ? 14.809 6.999 -22.751 1.00 76.50 89 LYS A O 1
ATOM 699 N N . HIS A 1 90 ? 13.629 8.151 -21.218 1.00 73.44 90 HIS A N 1
ATOM 700 C CA . HIS A 1 90 ? 12.363 8.153 -21.961 1.00 73.44 90 HIS A CA 1
ATOM 701 C C . HIS A 1 90 ? 12.078 9.481 -22.682 1.00 73.44 90 HIS A C 1
ATOM 703 O O . HIS A 1 90 ? 11.056 9.596 -23.348 1.00 73.44 90 HIS A O 1
ATOM 709 N N . GLY A 1 91 ? 12.958 10.481 -22.554 1.00 80.62 91 GLY A N 1
ATOM 710 C CA . GLY A 1 91 ? 12.764 11.816 -23.128 1.00 80.62 91 GLY A CA 1
ATOM 711 C C . GLY A 1 91 ? 11.681 12.657 -22.440 1.00 80.62 91 GLY A C 1
ATOM 712 O O . GLY A 1 91 ? 11.309 13.693 -22.980 1.00 80.62 91 GLY A O 1
ATOM 713 N N . MET A 1 92 ? 11.187 12.230 -21.273 1.00 82.88 92 MET A N 1
ATOM 714 C CA . MET A 1 92 ? 10.095 12.891 -20.551 1.00 82.88 92 MET A CA 1
ATOM 715 C C . MET A 1 92 ? 10.581 14.065 -19.696 1.00 82.88 92 MET A C 1
ATOM 717 O O . MET A 1 92 ? 11.660 14.030 -19.093 1.00 82.88 92 MET A O 1
ATOM 721 N N . THR A 1 93 ? 9.718 15.063 -19.547 1.00 85.19 93 THR A N 1
ATOM 722 C CA . THR A 1 93 ? 9.771 16.073 -18.488 1.00 85.19 93 THR A CA 1
ATOM 723 C C . THR A 1 93 ? 9.312 15.505 -17.139 1.00 85.19 93 THR A C 1
ATOM 725 O O . THR A 1 93 ? 8.642 14.474 -17.051 1.00 85.19 93 THR A O 1
ATOM 728 N N . GLY A 1 94 ? 9.649 16.205 -16.049 1.00 83.38 94 GLY A N 1
ATOM 729 C CA . GLY A 1 94 ? 9.200 15.828 -14.703 1.00 83.38 94 GLY A CA 1
ATOM 730 C C . GLY A 1 94 ? 7.676 15.840 -14.531 1.00 83.38 94 GLY A C 1
ATOM 731 O O . GLY A 1 94 ? 7.154 15.079 -13.722 1.00 83.38 94 GLY A O 1
ATOM 732 N N . GLU A 1 95 ? 6.969 16.668 -15.303 1.00 86.12 95 GLU A N 1
ATOM 733 C CA . GLU A 1 95 ? 5.509 16.790 -15.255 1.00 86.12 95 GLU A CA 1
ATOM 734 C C . GLU A 1 95 ? 4.819 15.648 -16.011 1.00 86.12 95 GLU A C 1
ATOM 736 O O . GLU A 1 95 ? 3.877 15.061 -15.484 1.00 86.12 95 GLU A O 1
ATOM 741 N N . GLU A 1 96 ? 5.334 15.243 -17.176 1.00 87.12 96 GLU A N 1
ATOM 742 C CA . GLU A 1 96 ? 4.855 14.052 -17.900 1.00 87.12 96 GLU A CA 1
ATOM 743 C C . GLU A 1 96 ? 5.043 12.773 -17.070 1.00 87.12 96 GLU A C 1
ATOM 745 O O . GLU A 1 96 ? 4.138 11.945 -16.997 1.00 87.12 96 GLU A O 1
ATOM 750 N N . TYR A 1 97 ? 6.174 12.638 -16.367 1.00 85.12 97 TYR A N 1
ATOM 751 C CA . TYR A 1 97 ? 6.423 11.495 -15.483 1.00 85.12 97 TYR A CA 1
ATOM 752 C C . TYR A 1 97 ? 5.434 11.434 -14.305 1.00 85.12 97 TYR A C 1
ATOM 754 O O . TYR A 1 97 ? 4.828 10.389 -14.066 1.00 85.12 97 TYR A O 1
ATOM 762 N N . LEU A 1 98 ? 5.195 12.563 -13.624 1.00 86.88 98 LEU A N 1
ATOM 763 C CA . LEU A 1 98 ? 4.162 12.679 -12.582 1.00 86.88 98 LEU A CA 1
ATOM 764 C C . LEU A 1 98 ? 2.738 12.444 -13.117 1.00 86.88 98 LEU A C 1
ATOM 766 O O . LEU A 1 98 ? 1.866 12.012 -12.366 1.00 86.88 98 LEU A O 1
ATOM 770 N N . SER A 1 99 ? 2.510 12.703 -14.407 1.00 89.25 99 SER A N 1
ATOM 771 C CA . SER A 1 99 ? 1.228 12.485 -15.088 1.00 89.25 99 SER A CA 1
ATOM 772 C C . SER A 1 99 ? 0.991 11.032 -15.514 1.00 89.25 99 SER A C 1
ATOM 774 O O . SER A 1 99 ? -0.102 10.721 -15.986 1.00 89.25 99 SER A O 1
ATOM 776 N N . THR A 1 100 ? 1.967 10.126 -15.354 1.00 89.75 100 THR A N 1
ATOM 777 C CA . THR A 1 100 ? 1.763 8.699 -15.660 1.00 89.75 100 THR A CA 1
ATOM 778 C C . THR A 1 100 ? 0.621 8.122 -14.806 1.00 89.75 100 THR A C 1
ATOM 780 O O . THR A 1 100 ? 0.561 8.430 -13.612 1.00 89.75 100 THR A O 1
ATOM 783 N N . PRO A 1 101 ? -0.283 7.278 -15.354 1.00 91.31 101 PRO A N 1
ATOM 784 C CA . PRO A 1 101 ? -1.568 6.976 -14.709 1.00 91.31 101 PRO A CA 1
ATOM 785 C C . PRO A 1 101 ? -1.452 6.484 -13.260 1.00 91.31 101 PRO A C 1
ATOM 787 O O . PRO A 1 101 ? -2.143 6.978 -12.374 1.00 91.31 101 PRO A O 1
ATOM 790 N N . ALA A 1 102 ? -0.506 5.583 -12.987 1.00 92.62 102 ALA A N 1
ATOM 791 C CA . ALA A 1 102 ? -0.296 5.045 -11.646 1.00 92.62 102 ALA A CA 1
ATOM 792 C C . ALA A 1 102 ? 0.267 6.081 -10.642 1.00 92.62 102 ALA A C 1
ATOM 794 O O . ALA A 1 102 ? -0.102 6.060 -9.470 1.00 92.62 102 ALA A O 1
ATOM 795 N N . MET A 1 103 ? 1.132 7.010 -11.078 1.00 93.31 103 MET A N 1
ATOM 796 C CA . MET A 1 103 ? 1.624 8.104 -10.220 1.00 93.31 103 MET A CA 1
ATOM 797 C C . MET A 1 103 ? 0.542 9.163 -9.991 1.00 93.31 103 MET A C 1
ATOM 799 O O . MET A 1 103 ? 0.384 9.651 -8.870 1.00 93.31 103 MET A O 1
ATOM 803 N N . ARG A 1 104 ? -0.227 9.479 -11.038 1.00 93.19 104 ARG A N 1
ATOM 804 C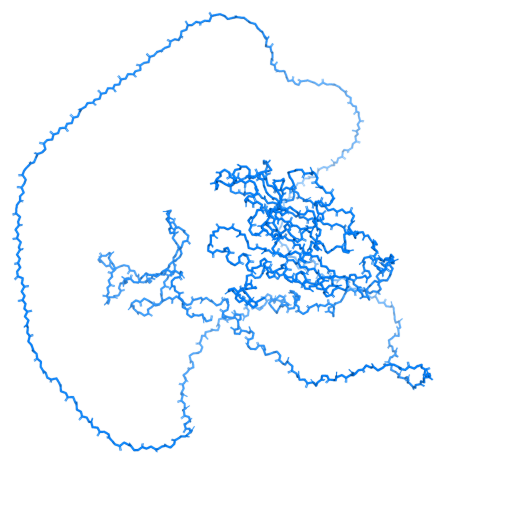 CA . ARG A 1 104 ? -1.359 10.409 -11.015 1.00 93.19 104 ARG A CA 1
ATOM 805 C C . ARG A 1 104 ? -2.454 9.942 -10.053 1.00 93.19 104 ARG A C 1
ATOM 807 O O . ARG A 1 104 ? -2.853 10.719 -9.191 1.00 93.19 104 ARG A O 1
ATOM 814 N N . MET A 1 105 ? -2.862 8.675 -10.137 1.00 93.81 105 MET A N 1
ATOM 815 C CA . MET A 1 105 ? -3.859 8.067 -9.248 1.00 93.81 105 MET A CA 1
ATOM 816 C C . MET A 1 105 ? -3.421 8.115 -7.777 1.00 93.81 105 MET A C 1
ATOM 818 O O . MET A 1 105 ? -4.163 8.612 -6.931 1.00 93.81 105 MET A O 1
ATOM 822 N N . LEU A 1 106 ? -2.184 7.699 -7.461 1.00 96.31 106 LEU A N 1
ATOM 823 C CA . LEU A 1 106 ? -1.674 7.769 -6.085 1.00 96.31 106 LEU A CA 1
ATOM 824 C C . LEU A 1 106 ? -1.650 9.214 -5.556 1.00 96.31 106 LEU A C 1
ATOM 826 O O . LEU A 1 106 ? -1.991 9.452 -4.400 1.00 96.31 106 LEU A O 1
ATOM 830 N N . ASN A 1 107 ? -1.293 10.191 -6.392 1.00 95.88 107 ASN A N 1
ATOM 831 C CA . ASN A 1 107 ? -1.301 11.602 -6.002 1.00 95.88 107 ASN A CA 1
ATOM 832 C C . ASN A 1 107 ? -2.713 12.225 -5.919 1.00 95.88 107 ASN A C 1
ATOM 834 O O . ASN A 1 107 ? -2.855 13.250 -5.259 1.00 95.88 107 ASN A O 1
ATOM 838 N N . GLN A 1 108 ? -3.748 11.628 -6.521 1.00 94.94 108 GLN A N 1
ATOM 839 C CA . GLN A 1 108 ? -5.151 12.023 -6.306 1.00 94.94 108 GLN A CA 1
ATOM 840 C C . GLN A 1 108 ? -5.742 11.409 -5.031 1.00 94.94 108 GLN A C 1
ATOM 842 O O . GLN A 1 108 ? -6.502 12.070 -4.327 1.00 94.94 108 GLN A O 1
ATOM 847 N N . LEU A 1 109 ? -5.373 10.168 -4.703 1.00 96.19 109 LEU A N 1
ATOM 848 C CA . LEU A 1 109 ? -5.803 9.481 -3.482 1.00 96.19 109 LEU A CA 1
ATOM 849 C C . LEU A 1 109 ? -5.229 10.128 -2.203 1.00 96.19 109 LEU A C 1
ATOM 851 O O . LEU A 1 109 ? -5.885 10.122 -1.157 1.00 96.19 109 LEU A O 1
ATOM 855 N N . LEU A 1 110 ? -4.013 10.686 -2.284 1.00 97.62 110 LEU A N 1
ATOM 856 C CA . LEU A 1 110 ? -3.250 11.206 -1.145 1.00 97.62 110 LEU A CA 1
ATOM 857 C C . LEU A 1 110 ? -3.411 12.711 -0.896 1.00 97.62 110 LEU A C 1
ATOM 859 O O . LEU A 1 110 ? -3.233 13.537 -1.792 1.00 97.62 110 LEU A O 1
ATOM 863 N N . VAL A 1 111 ? -3.625 13.092 0.367 1.00 96.69 111 VAL A N 1
ATOM 864 C CA . VAL A 1 111 ? -3.631 14.503 0.779 1.00 96.69 111 VAL A CA 1
ATOM 865 C C . VAL A 1 111 ? -2.244 15.112 0.570 1.00 96.69 111 VAL A C 1
ATOM 867 O O . VAL A 1 111 ? -1.221 14.569 0.997 1.00 96.69 111 VAL A O 1
ATOM 870 N N . GLY A 1 112 ? -2.213 16.257 -0.115 1.00 93.31 112 GLY A N 1
ATOM 871 C CA . GLY A 1 112 ? -0.972 16.917 -0.517 1.00 93.31 112 GLY A CA 1
ATOM 872 C C . GLY A 1 112 ? -0.197 16.179 -1.614 1.00 93.31 112 GLY A C 1
ATOM 873 O O . GLY A 1 112 ? 0.985 16.468 -1.790 1.00 93.31 112 GLY A O 1
ATOM 874 N N . GLY A 1 113 ? -0.812 15.225 -2.321 1.00 93.62 113 GLY A N 1
ATOM 875 C CA . GLY A 1 113 ? -0.268 14.676 -3.561 1.00 93.62 113 GLY A CA 1
ATOM 876 C C . GLY A 1 113 ? -0.258 15.719 -4.686 1.00 93.62 113 GLY A C 1
ATOM 877 O O . GLY A 1 113 ? -1.085 16.634 -4.722 1.00 93.62 113 GLY A O 1
ATOM 878 N N . ARG A 1 114 ? 0.709 15.610 -5.602 1.00 91.62 114 ARG A N 1
ATOM 879 C CA . ARG A 1 114 ? 0.873 16.538 -6.727 1.00 91.62 114 ARG A CA 1
ATOM 880 C C . ARG A 1 114 ? 0.226 15.980 -7.990 1.00 91.62 114 ARG A C 1
ATOM 882 O O . ARG A 1 114 ? 0.742 15.043 -8.592 1.00 91.62 114 ARG A O 1
ATOM 889 N N . VAL A 1 115 ? -0.860 16.613 -8.418 1.00 90.19 115 VAL A N 1
ATOM 890 C CA . VAL A 1 115 ? -1.550 16.323 -9.682 1.00 90.19 115 VAL A CA 1
ATOM 891 C C . VAL A 1 115 ? -1.195 17.411 -10.696 1.00 90.19 115 VAL A C 1
ATOM 893 O O . VAL A 1 115 ? -1.173 18.592 -10.352 1.00 90.19 115 VAL A O 1
ATOM 896 N N . ILE A 1 116 ? -0.883 17.016 -11.931 1.00 89.25 116 ILE A N 1
ATOM 897 C CA . ILE A 1 116 ? -0.618 17.931 -13.050 1.00 89.25 116 ILE A CA 1
ATOM 898 C C . ILE A 1 116 ? -1.894 18.067 -13.894 1.00 89.25 116 ILE A C 1
ATOM 900 O O . ILE A 1 116 ? -2.569 17.072 -14.161 1.00 89.25 116 ILE A O 1
ATOM 904 N N . GLY A 1 117 ? -2.215 19.290 -14.323 1.00 85.81 117 GLY A N 1
ATOM 905 C CA . GLY A 1 117 ? -3.450 19.595 -15.052 1.00 85.81 117 GLY A CA 1
ATOM 906 C C . GLY A 1 117 ? -4.704 19.550 -14.169 1.00 85.81 117 GLY A C 1
ATOM 907 O O . GLY A 1 117 ? -4.626 19.662 -12.947 1.00 85.81 117 GLY A O 1
ATOM 908 N N . GLN A 1 118 ? -5.867 19.396 -14.804 1.00 82.25 118 GLN A N 1
ATOM 909 C CA . GLN A 1 118 ? -7.135 19.103 -14.125 1.00 82.25 118 GLN A CA 1
ATOM 910 C C . GLN A 1 118 ? -7.056 17.723 -13.436 1.00 82.25 118 GLN A C 1
ATOM 912 O O . GLN A 1 118 ? -6.223 16.891 -13.816 1.00 82.25 118 GLN A O 1
ATOM 917 N N . LYS A 1 119 ? -7.902 17.457 -12.434 1.00 81.06 119 LYS A N 1
ATOM 918 C CA . LYS A 1 119 ? -8.111 16.089 -11.920 1.00 81.06 119 LYS A CA 1
ATOM 919 C C . LYS A 1 119 ? -8.849 15.222 -12.951 1.00 81.06 119 LYS A C 1
ATOM 921 O O . LYS A 1 119 ? -9.381 15.755 -13.918 1.00 81.06 119 LYS A O 1
ATOM 926 N N . ASP A 1 120 ? -8.874 13.904 -12.741 1.00 79.31 120 ASP A N 1
ATOM 927 C CA . ASP A 1 120 ? -9.701 12.999 -13.557 1.00 79.31 120 ASP A CA 1
ATOM 928 C C . ASP A 1 120 ? -11.193 13.105 -13.194 1.00 79.31 120 ASP A C 1
ATOM 930 O O . ASP A 1 120 ? -12.043 13.027 -14.076 1.00 79.31 120 ASP A O 1
ATOM 934 N N . ASP A 1 121 ? -11.492 13.383 -11.922 1.00 77.88 121 ASP A N 1
ATOM 935 C CA . ASP A 1 121 ? -12.800 13.824 -11.433 1.00 77.88 121 ASP A CA 1
ATOM 936 C C . ASP A 1 121 ? -12.594 14.992 -10.444 1.00 77.88 121 ASP A C 1
ATOM 938 O O . ASP A 1 121 ? -11.681 14.967 -9.610 1.00 77.88 121 ASP A O 1
ATOM 942 N N . GLU A 1 122 ? -13.390 16.056 -10.559 1.00 70.62 122 GLU A N 1
ATOM 943 C CA . GLU A 1 122 ? -13.309 17.220 -9.667 1.00 70.62 122 GLU A CA 1
ATOM 944 C C . GLU A 1 122 ? -14.031 16.992 -8.334 1.00 70.62 122 GLU A C 1
ATOM 946 O O . GLU A 1 122 ? -13.597 17.546 -7.316 1.00 70.62 122 GLU A O 1
ATOM 951 N N . GLU A 1 123 ? -15.071 16.151 -8.316 1.00 75.88 123 GLU A N 1
ATOM 952 C CA . GLU A 1 123 ? -15.829 15.818 -7.106 1.00 75.88 123 GLU A CA 1
ATOM 953 C C . GLU A 1 123 ? -15.054 14.870 -6.184 1.00 75.88 123 GLU A C 1
ATOM 955 O O . GLU A 1 123 ? -15.322 14.833 -4.983 1.00 75.88 123 GLU A O 1
ATOM 960 N N . ASP A 1 124 ? -14.057 14.148 -6.707 1.00 80.31 124 ASP A N 1
ATOM 961 C CA . ASP A 1 124 ? -13.378 13.079 -5.979 1.00 80.31 124 ASP A CA 1
ATOM 962 C C . ASP A 1 124 ? -12.208 13.610 -5.111 1.00 80.31 124 ASP A C 1
ATOM 964 O O . ASP A 1 124 ? -11.192 14.103 -5.629 1.00 80.31 124 ASP A O 1
ATOM 968 N N . PRO A 1 125 ? -12.309 13.591 -3.765 1.00 89.44 125 PRO A N 1
ATOM 969 C CA . PRO A 1 125 ? -11.306 14.184 -2.890 1.00 89.44 125 PRO A CA 1
ATOM 970 C C . PRO A 1 125 ? -10.099 13.261 -2.673 1.00 89.44 125 PRO A C 1
ATOM 972 O O . PRO A 1 125 ? -10.131 12.052 -2.910 1.00 89.44 125 PRO A O 1
ATOM 975 N N . ALA A 1 126 ? -9.026 13.840 -2.133 1.00 95.12 126 ALA A N 1
ATOM 976 C CA . ALA A 1 126 ? -7.969 13.057 -1.511 1.00 95.12 126 ALA A CA 1
ATOM 977 C C . ALA A 1 126 ? -8.472 12.529 -0.158 1.00 95.12 126 ALA A C 1
ATOM 979 O O . ALA A 1 126 ? -8.789 13.319 0.733 1.00 95.12 126 ALA A O 1
ATOM 980 N N . ILE A 1 127 ? -8.557 11.205 -0.012 1.00 97.12 127 ILE A N 1
ATOM 981 C CA . ILE A 1 127 ? -9.157 10.538 1.159 1.00 97.12 127 ILE A CA 1
ATOM 982 C C . ILE A 1 127 ? -8.148 9.793 2.040 1.00 97.12 127 ILE A C 1
ATOM 984 O O . ILE A 1 127 ? -8.531 9.296 3.103 1.00 97.12 127 ILE A O 1
ATOM 988 N N . MET A 1 128 ? -6.875 9.717 1.636 1.00 98.44 128 MET A N 1
ATOM 989 C CA . MET A 1 128 ? -5.827 9.035 2.400 1.00 98.44 128 MET A CA 1
ATOM 990 C C . MET A 1 128 ? -4.623 9.920 2.736 1.00 98.44 128 MET A C 1
ATOM 992 O O . MET A 1 128 ? -4.280 10.851 2.012 1.00 98.44 128 MET A O 1
ATOM 996 N N . TRP A 1 129 ? -3.923 9.573 3.814 1.00 98.50 129 TRP A N 1
ATOM 997 C CA . TRP A 1 129 ? -2.635 10.155 4.197 1.00 98.50 129 TRP A CA 1
ATOM 998 C C . TRP A 1 129 ? -1.485 9.162 4.040 1.00 98.50 129 TRP A C 1
ATOM 1000 O O . TRP A 1 129 ? -1.587 8.026 4.490 1.00 98.50 129 TRP A O 1
ATOM 1010 N N . ASP A 1 130 ? -0.360 9.624 3.491 1.00 98.56 130 ASP A N 1
ATOM 1011 C CA . ASP A 1 130 ? 0.938 8.935 3.528 1.00 98.56 130 ASP A CA 1
ATOM 1012 C C . ASP A 1 130 ? 1.606 9.206 4.880 1.00 98.56 130 ASP A C 1
ATOM 1014 O O . ASP A 1 130 ? 2.219 10.256 5.086 1.00 98.56 130 ASP A O 1
ATOM 1018 N N . ILE A 1 131 ? 1.445 8.277 5.827 1.00 98.38 131 ILE A N 1
ATOM 1019 C CA . ILE A 1 131 ? 1.844 8.487 7.227 1.00 98.38 131 ILE A CA 1
ATOM 1020 C C . ILE A 1 131 ? 3.363 8.632 7.351 1.00 98.38 131 ILE A C 1
ATOM 1022 O O . ILE A 1 131 ? 3.846 9.476 8.105 1.00 98.38 131 ILE A O 1
ATOM 1026 N N . CYS A 1 132 ? 4.127 7.904 6.536 1.00 98.12 132 CYS A N 1
ATOM 1027 C CA . CYS A 1 132 ? 5.579 8.035 6.500 1.00 98.12 132 CYS A CA 1
ATOM 1028 C C . CYS A 1 132 ? 6.009 9.449 6.062 1.00 98.12 132 CYS A C 1
ATOM 1030 O O . CYS A 1 132 ? 6.929 10.019 6.652 1.00 98.12 132 CYS A O 1
ATOM 1032 N N . ARG A 1 133 ? 5.334 10.058 5.074 1.00 97.69 133 ARG A N 1
ATOM 1033 C CA . ARG A 1 133 ? 5.594 11.458 4.680 1.00 97.69 133 ARG A CA 1
ATOM 1034 C C . ARG A 1 133 ? 4.995 12.489 5.637 1.00 97.69 133 ARG A C 1
ATOM 1036 O O . ARG A 1 133 ? 5.549 13.577 5.722 1.00 97.69 133 ARG A O 1
ATOM 1043 N N . ALA A 1 134 ? 3.955 12.163 6.401 1.00 97.38 134 ALA A N 1
ATOM 1044 C CA . ALA A 1 134 ? 3.445 13.047 7.453 1.00 97.38 134 ALA A CA 1
ATOM 1045 C C . ALA A 1 134 ? 4.469 13.252 8.588 1.00 97.38 134 ALA A C 1
ATOM 1047 O O . ALA A 1 134 ? 4.701 14.382 9.013 1.00 97.38 134 ALA A O 1
ATOM 1048 N N . PHE A 1 135 ? 5.141 12.182 9.032 1.00 98.38 135 PHE A N 1
ATOM 1049 C CA . PHE A 1 135 ? 6.226 12.276 10.023 1.00 98.38 135 PHE A CA 1
ATOM 1050 C C . PHE A 1 135 ? 7.555 12.764 9.421 1.00 98.38 135 PHE A C 1
ATOM 1052 O O . PHE A 1 135 ? 8.360 13.392 10.116 1.00 98.38 135 PHE A O 1
ATOM 1059 N N . HIS A 1 136 ? 7.805 12.498 8.136 1.00 98.06 136 HIS A N 1
ATOM 1060 C CA . HIS A 1 136 ? 9.074 12.803 7.470 1.00 98.06 136 HIS A CA 1
ATOM 1061 C C . HIS A 1 136 ? 8.889 13.516 6.113 1.00 98.06 136 HIS A C 1
ATOM 1063 O O . HIS A 1 136 ? 9.328 12.996 5.081 1.00 98.06 136 HIS A O 1
ATOM 1069 N N . PRO A 1 137 ? 8.296 14.728 6.075 1.00 97.00 137 PRO A N 1
ATOM 1070 C CA . PRO A 1 137 ? 7.939 15.395 4.819 1.00 97.00 137 PRO A CA 1
ATOM 1071 C C . PRO A 1 137 ? 9.159 15.696 3.944 1.00 97.00 137 PRO A C 1
ATOM 1073 O O . PRO A 1 137 ? 9.157 15.391 2.759 1.00 97.00 137 PRO A O 1
ATOM 1076 N N . ASN A 1 138 ? 10.243 16.192 4.550 1.00 96.62 138 ASN A N 1
ATOM 1077 C CA . ASN A 1 138 ? 11.419 16.700 3.832 1.00 96.62 138 ASN A CA 1
ATOM 1078 C C . ASN A 1 138 ? 12.630 15.740 3.852 1.00 96.62 138 ASN A C 1
ATOM 1080 O O . ASN A 1 138 ? 13.726 16.133 3.460 1.00 96.62 138 ASN A O 1
ATOM 1084 N N . ARG A 1 139 ? 12.486 14.499 4.347 1.00 97.31 139 ARG A N 1
ATOM 1085 C CA . ARG A 1 139 ? 13.613 13.549 4.440 1.00 97.31 139 ARG A CA 1
ATOM 1086 C C . ARG A 1 139 ? 13.859 12.881 3.081 1.00 97.31 139 ARG A C 1
ATOM 1088 O O . ARG A 1 139 ? 13.064 12.053 2.634 1.00 97.31 139 ARG A O 1
ATOM 1095 N N . GLU A 1 140 ? 14.964 13.227 2.434 1.00 95.94 140 GLU A N 1
ATOM 1096 C CA . GLU A 1 140 ? 15.440 12.553 1.221 1.00 95.94 140 GLU A CA 1
ATOM 1097 C C . GLU A 1 140 ? 16.021 11.159 1.524 1.00 95.94 140 GLU A C 1
ATOM 1099 O O . GLU A 1 140 ? 16.303 10.813 2.674 1.00 95.94 140 GLU A O 1
ATOM 1104 N N . GLY A 1 141 ? 16.198 10.336 0.484 1.00 96.00 141 GLY A N 1
ATOM 1105 C CA . GLY A 1 141 ? 16.860 9.031 0.598 1.00 96.00 141 GLY A CA 1
ATOM 1106 C C . GLY A 1 141 ? 16.063 7.950 1.339 1.00 96.00 141 GLY A C 1
ATOM 1107 O O . GLY A 1 141 ? 16.634 6.912 1.671 1.00 96.00 141 GLY A O 1
ATOM 1108 N N . MET A 1 142 ? 14.770 8.173 1.603 1.00 97.44 142 MET A N 1
ATOM 1109 C CA . MET A 1 142 ? 13.870 7.241 2.301 1.00 97.44 142 MET A CA 1
ATOM 1110 C C . MET A 1 142 ? 13.405 6.068 1.426 1.00 97.44 142 MET A C 1
ATOM 1112 O O . MET A 1 142 ? 12.213 5.795 1.307 1.00 97.44 142 MET A O 1
ATOM 1116 N N . PHE A 1 143 ? 14.334 5.397 0.760 1.00 98.31 143 PHE A N 1
ATOM 1117 C CA . PHE A 1 143 ? 13.999 4.317 -0.157 1.00 98.31 143 PHE A CA 1
ATOM 1118 C C . PHE A 1 143 ? 13.663 3.029 0.595 1.00 98.31 143 PHE A C 1
ATOM 1120 O O . PHE A 1 143 ? 14.176 2.780 1.686 1.00 98.31 143 PHE A O 1
ATOM 1127 N N . THR A 1 144 ? 12.789 2.223 -0.004 1.00 98.56 144 THR A N 1
ATOM 1128 C CA . THR A 1 144 ? 12.329 0.946 0.550 1.00 98.56 144 THR A CA 1
ATOM 1129 C C . THR A 1 144 ? 12.706 -0.240 -0.324 1.00 98.56 144 THR A C 1
ATOM 1131 O O . THR A 1 144 ? 12.809 -1.330 0.213 1.00 98.56 144 THR A O 1
ATOM 1134 N N . CYS A 1 145 ? 12.992 -0.050 -1.618 1.00 98.19 145 CYS A N 1
ATOM 1135 C CA . CYS A 1 145 ? 13.424 -1.098 -2.548 1.00 98.19 145 CYS A CA 1
ATOM 1136 C C . CYS A 1 145 ? 14.713 -0.710 -3.299 1.00 98.19 145 CYS A C 1
ATOM 1138 O O . CYS A 1 145 ? 14.883 0.444 -3.711 1.00 98.19 145 CYS A O 1
ATOM 1140 N N . TRP A 1 146 ? 15.612 -1.681 -3.522 1.00 97.69 146 TRP A N 1
ATOM 1141 C CA . TRP A 1 146 ? 16.897 -1.499 -4.219 1.00 97.69 146 TRP A CA 1
ATOM 1142 C C . TRP A 1 146 ? 17.240 -2.676 -5.149 1.00 97.69 146 TRP A C 1
ATOM 1144 O O . TRP A 1 146 ? 17.133 -3.839 -4.769 1.00 97.69 146 TRP A O 1
ATOM 1154 N N . ASP A 1 147 ? 17.767 -2.383 -6.343 1.00 94.81 147 ASP A N 1
ATOM 1155 C CA . ASP A 1 147 ? 18.197 -3.398 -7.318 1.00 94.81 147 ASP A CA 1
ATOM 1156 C C . ASP A 1 147 ? 19.348 -4.277 -6.774 1.00 94.81 147 ASP A C 1
ATOM 1158 O O . ASP A 1 147 ? 20.496 -3.838 -6.628 1.00 94.81 147 ASP A O 1
ATOM 1162 N N . THR A 1 148 ? 19.046 -5.548 -6.499 1.00 94.19 148 THR A N 1
ATOM 1163 C CA . THR A 1 148 ? 20.006 -6.543 -5.989 1.00 94.19 148 THR A CA 1
ATOM 1164 C C . THR A 1 148 ? 21.042 -6.982 -7.018 1.00 94.19 148 THR A C 1
ATOM 1166 O O . THR A 1 148 ? 22.170 -7.290 -6.634 1.00 94.19 148 THR A O 1
ATOM 1169 N N . LYS A 1 149 ? 20.728 -6.961 -8.320 1.00 93.56 149 LYS A N 1
ATOM 1170 C CA . LYS A 1 149 ? 21.682 -7.319 -9.389 1.00 93.56 149 LYS A CA 1
ATOM 1171 C C . LYS A 1 149 ? 22.759 -6.248 -9.546 1.00 93.56 149 LYS A C 1
ATOM 1173 O O . LYS A 1 149 ? 23.904 -6.574 -9.845 1.00 93.56 149 LYS A O 1
ATOM 1178 N N . LYS A 1 150 ? 22.396 -4.983 -9.314 1.00 93.75 150 LYS A N 1
ATOM 1179 C CA . LYS A 1 150 ? 23.324 -3.841 -9.257 1.00 93.75 150 LYS A CA 1
ATOM 1180 C C . LYS A 1 150 ? 24.017 -3.682 -7.898 1.00 93.75 150 LYS A C 1
ATOM 1182 O O . LYS A 1 150 ? 24.895 -2.834 -7.786 1.00 93.75 150 LYS A O 1
ATOM 1187 N N . ASN A 1 151 ? 23.628 -4.456 -6.876 1.00 95.12 151 ASN A N 1
ATOM 1188 C CA . ASN A 1 151 ? 24.006 -4.236 -5.474 1.00 95.12 151 ASN A CA 1
ATOM 1189 C C . ASN A 1 151 ? 23.770 -2.771 -5.045 1.00 95.12 151 ASN A C 1
ATOM 1191 O O . ASN A 1 151 ? 24.665 -2.093 -4.544 1.00 95.12 151 ASN A O 1
ATOM 1195 N N . ALA A 1 152 ? 22.568 -2.253 -5.304 1.00 95.69 152 ALA A N 1
ATOM 1196 C CA . ALA A 1 152 ? 22.276 -0.825 -5.198 1.00 95.69 152 ALA A CA 1
ATOM 1197 C C . ALA A 1 152 ? 22.056 -0.324 -3.750 1.00 95.69 152 ALA A C 1
ATOM 1199 O O . ALA A 1 152 ? 22.193 0.870 -3.475 1.00 95.69 152 ALA A O 1
ATOM 1200 N N . ARG A 1 153 ? 21.757 -1.232 -2.808 1.00 96.81 153 ARG A N 1
ATOM 1201 C CA . ARG A 1 153 ? 21.403 -0.912 -1.410 1.00 96.81 153 ARG A CA 1
ATOM 1202 C C . ARG A 1 153 ? 22.525 -0.234 -0.602 1.00 96.81 153 ARG A C 1
ATOM 1204 O O . ARG A 1 153 ? 22.231 0.774 0.033 1.00 96.81 153 ARG A O 1
ATOM 1211 N N . PRO A 1 154 ? 23.806 -0.663 -0.652 1.00 95.94 154 PRO A N 1
ATOM 1212 C CA . PRO A 1 154 ? 24.893 0.020 0.063 1.00 95.94 154 PRO A CA 1
ATOM 1213 C C . PRO A 1 154 ? 25.190 1.445 -0.429 1.00 95.94 154 PRO A C 1
ATOM 1215 O O . PRO A 1 154 ? 25.714 2.248 0.334 1.00 95.94 154 PRO A O 1
ATOM 1218 N N . GLY A 1 155 ? 24.856 1.767 -1.685 1.00 95.62 155 GLY A N 1
ATOM 1219 C CA . GLY A 1 155 ? 24.927 3.132 -2.228 1.00 95.62 155 GLY A CA 1
ATOM 1220 C C . GLY A 1 155 ? 23.639 3.942 -2.041 1.00 95.62 155 GLY A C 1
ATOM 1221 O O . GLY A 1 155 ? 23.530 5.031 -2.592 1.00 95.62 155 GLY A O 1
ATOM 1222 N N . ASN A 1 156 ? 22.650 3.384 -1.332 1.00 96.75 156 ASN A N 1
ATOM 1223 C CA . ASN A 1 156 ? 21.273 3.865 -1.227 1.00 96.75 156 ASN A CA 1
ATOM 1224 C C . ASN A 1 156 ? 20.641 4.288 -2.572 1.00 96.75 156 ASN A C 1
ATOM 1226 O O . ASN A 1 156 ? 19.908 5.269 -2.648 1.00 96.75 156 ASN A O 1
ATOM 1230 N N . PHE A 1 157 ? 20.922 3.560 -3.654 1.00 96.38 157 PHE A N 1
ATOM 1231 C CA . PHE A 1 157 ? 20.398 3.875 -4.985 1.00 96.38 157 PHE A CA 1
ATOM 1232 C C . PHE A 1 157 ? 19.080 3.114 -5.198 1.00 96.38 157 PHE A C 1
ATOM 1234 O O . PHE A 1 157 ? 19.060 2.020 -5.755 1.00 96.38 157 PHE A O 1
ATOM 1241 N N . GLY A 1 158 ? 17.995 3.626 -4.609 1.00 96.69 158 GLY A N 1
ATOM 1242 C CA . GLY A 1 158 ? 16.723 2.908 -4.460 1.00 96.69 158 GLY A CA 1
ATOM 1243 C C . GLY A 1 158 ? 15.490 3.708 -4.877 1.00 96.69 158 GLY A C 1
ATOM 1244 O O . GLY A 1 158 ? 15.573 4.730 -5.564 1.00 96.69 158 GLY A O 1
ATOM 1245 N N . SER A 1 159 ? 14.316 3.228 -4.478 1.00 97.19 159 SER A N 1
ATOM 1246 C CA . SER A 1 159 ? 13.043 3.961 -4.549 1.00 97.19 159 SER A CA 1
ATOM 1247 C C . SER A 1 159 ? 12.134 3.609 -3.369 1.00 97.19 159 SER A C 1
ATOM 1249 O O . SER A 1 159 ? 12.255 2.520 -2.810 1.00 97.19 159 SER A O 1
ATOM 1251 N N . ARG A 1 160 ? 11.242 4.520 -2.971 1.00 98.25 160 ARG A N 1
ATOM 1252 C CA . ARG A 1 160 ? 10.161 4.265 -2.012 1.00 98.25 160 ARG A CA 1
ATOM 1253 C C . ARG A 1 160 ? 8.915 3.845 -2.785 1.00 98.25 160 ARG A C 1
ATOM 1255 O O . ARG A 1 160 ? 8.373 4.639 -3.551 1.00 98.25 160 ARG A O 1
ATOM 1262 N N . ILE A 1 161 ? 8.516 2.591 -2.606 1.00 98.19 161 ILE A N 1
ATOM 1263 C CA . ILE A 1 161 ? 7.328 1.987 -3.235 1.00 98.19 161 ILE A CA 1
ATOM 1264 C C . ILE A 1 161 ? 6.441 1.229 -2.236 1.00 98.19 161 ILE A C 1
ATOM 1266 O O . ILE A 1 161 ? 5.323 0.846 -2.576 1.00 98.19 161 ILE A O 1
ATOM 1270 N N . ASP A 1 162 ? 6.913 1.078 -0.998 1.00 98.75 162 ASP A N 1
ATOM 1271 C CA . ASP A 1 162 ? 6.198 0.477 0.121 1.00 98.75 162 ASP A CA 1
ATOM 1272 C C . ASP A 1 162 ? 5.596 1.588 0.995 1.00 98.75 162 ASP A C 1
ATOM 1274 O O . ASP A 1 162 ? 6.267 2.581 1.301 1.00 98.75 162 ASP A O 1
ATOM 1278 N N . TYR A 1 163 ? 4.332 1.438 1.397 1.00 98.75 163 TYR A N 1
ATOM 1279 C CA . TYR A 1 163 ? 3.572 2.487 2.086 1.00 98.75 163 TYR A CA 1
ATOM 1280 C C . TYR A 1 163 ? 2.760 1.952 3.268 1.00 98.75 163 TYR A C 1
ATOM 1282 O O . TYR A 1 163 ? 2.358 0.790 3.299 1.00 98.75 163 TYR A O 1
ATOM 1290 N N . VAL A 1 164 ? 2.457 2.854 4.208 1.00 98.69 164 VAL A N 1
ATOM 1291 C CA . VAL A 1 164 ? 1.347 2.725 5.159 1.00 98.69 164 VAL A CA 1
ATOM 1292 C C . VAL A 1 164 ? 0.476 3.967 5.002 1.00 98.69 164 VAL A C 1
ATOM 1294 O O . VAL A 1 164 ? 0.924 5.081 5.289 1.00 98.69 164 VAL A O 1
ATOM 1297 N N . LEU A 1 165 ? -0.748 3.773 4.515 1.00 98.81 165 LEU A N 1
ATOM 1298 C CA . LEU A 1 165 ? -1.731 4.820 4.255 1.00 98.81 165 LEU A CA 1
ATOM 1299 C C . LEU A 1 165 ? -2.949 4.651 5.173 1.00 98.81 165 LEU A C 1
ATOM 1301 O O . LEU A 1 165 ? -3.353 3.517 5.435 1.00 98.81 165 LEU A O 1
ATOM 1305 N N . CYS A 1 166 ? -3.581 5.743 5.616 1.00 98.56 166 CYS A N 1
ATOM 1306 C CA . CYS A 1 166 ? -4.850 5.683 6.362 1.00 98.56 166 CYS A CA 1
ATOM 1307 C C . CYS A 1 166 ? -5.910 6.666 5.847 1.00 98.56 166 CYS A C 1
ATOM 1309 O O . CYS A 1 166 ? -5.557 7.693 5.271 1.00 98.56 166 CYS A O 1
ATOM 1311 N N . SER A 1 167 ? -7.191 6.386 6.114 1.00 97.94 167 SER A N 1
ATOM 1312 C CA . SER A 1 167 ? -8.304 7.331 5.938 1.00 97.94 167 SER A CA 1
ATOM 1313 C C . SER A 1 167 ? -8.118 8.606 6.771 1.00 97.94 167 SER A C 1
ATOM 1315 O O . SER A 1 167 ? -7.449 8.590 7.808 1.00 97.94 167 SER A O 1
ATOM 1317 N N . LEU A 1 168 ? -8.709 9.721 6.327 1.00 97.12 168 LEU A N 1
ATOM 1318 C CA . LEU A 1 168 ? -8.516 11.049 6.936 1.00 97.12 168 LEU A CA 1
ATOM 1319 C C . LEU A 1 168 ? -8.765 11.089 8.454 1.00 97.12 168 LEU A C 1
ATOM 1321 O O . LEU A 1 168 ? -8.012 11.729 9.186 1.00 97.12 168 LEU A O 1
ATOM 1325 N N . ASP A 1 169 ? -9.792 10.387 8.930 1.00 93.38 169 ASP A N 1
ATOM 1326 C CA . ASP A 1 169 ? -10.201 10.364 10.337 1.00 93.38 169 ASP A CA 1
ATOM 1327 C C . ASP A 1 169 ? -9.227 9.590 11.248 1.00 93.38 169 ASP A C 1
ATOM 1329 O O . ASP A 1 169 ? -9.130 9.869 12.444 1.00 93.38 169 ASP A O 1
ATOM 1333 N N . CYS A 1 170 ? -8.438 8.677 10.680 1.00 95.44 170 CYS A N 1
ATOM 1334 C CA . CYS A 1 170 ? -7.378 7.957 11.381 1.00 95.44 170 CYS A CA 1
ATOM 1335 C C . CYS A 1 170 ? -6.051 8.720 11.476 1.00 95.44 170 CYS A C 1
ATOM 1337 O O . CYS A 1 170 ? -5.154 8.258 12.181 1.00 95.44 170 CYS A O 1
ATOM 1339 N N . TYR A 1 171 ? -5.885 9.862 10.799 1.00 96.06 171 TYR A N 1
ATOM 1340 C CA . TYR A 1 171 ? -4.600 10.575 10.735 1.00 96.06 171 TYR A CA 1
ATOM 1341 C C . TYR A 1 171 ? -3.990 10.829 12.125 1.00 96.06 171 TYR A C 1
ATOM 1343 O O . TYR A 1 171 ? -2.820 10.544 12.383 1.00 96.06 171 TYR A O 1
ATOM 1351 N N . ASN A 1 172 ? -4.824 11.276 13.066 1.00 96.50 172 ASN A N 1
ATOM 1352 C CA . ASN A 1 172 ? -4.414 11.591 14.433 1.00 96.50 172 ASN A CA 1
ATOM 1353 C C . ASN A 1 172 ? -4.183 10.356 15.328 1.00 96.50 172 ASN A C 1
ATOM 1355 O O . ASN A 1 172 ? -3.834 10.529 16.498 1.00 96.50 172 ASN A O 1
ATOM 1359 N N . TRP A 1 173 ? -4.359 9.124 14.838 1.00 97.69 173 TRP A N 1
ATOM 1360 C CA . TRP A 1 173 ? -4.160 7.902 15.631 1.00 97.69 173 TRP A CA 1
ATOM 1361 C C . TRP A 1 173 ? -2.688 7.491 15.761 1.00 97.69 173 TRP A C 1
ATOM 1363 O O . TRP A 1 173 ? -2.345 6.726 16.661 1.00 97.69 173 TRP A O 1
ATOM 1373 N N . PHE A 1 174 ? -1.804 7.984 14.893 1.00 98.25 174 PHE A N 1
ATOM 1374 C CA . PHE A 1 174 ? -0.395 7.584 14.858 1.00 98.25 174 PHE A CA 1
ATOM 1375 C C . PHE A 1 174 ? 0.485 8.440 15.779 1.00 98.25 174 PHE A C 1
ATOM 1377 O O . PHE A 1 174 ? 0.229 9.629 15.982 1.00 98.25 174 PHE A O 1
ATOM 1384 N N . ARG A 1 175 ? 1.545 7.837 16.334 1.00 98.31 175 ARG A N 1
ATOM 1385 C CA . ARG A 1 175 ? 2.611 8.528 17.090 1.00 98.31 175 ARG A CA 1
ATOM 1386 C C . ARG A 1 175 ? 3.980 8.512 16.408 1.00 98.31 175 ARG A C 1
ATOM 1388 O O . ARG A 1 175 ? 4.825 9.320 16.770 1.00 98.31 175 ARG A O 1
ATOM 1395 N N . GLU A 1 176 ? 4.192 7.612 15.450 1.00 98.50 176 GLU A N 1
ATOM 1396 C CA . GLU A 1 176 ? 5.447 7.466 14.704 1.00 98.50 176 GLU A CA 1
ATOM 1397 C C . GLU A 1 176 ? 5.189 6.721 13.381 1.00 98.50 176 GLU A C 1
ATOM 1399 O O . GLU A 1 176 ? 4.301 5.869 13.327 1.00 98.50 176 GLU A O 1
ATOM 1404 N N . SER A 1 177 ? 5.971 6.982 12.330 1.00 98.56 177 SER A N 1
ATOM 1405 C CA . SER A 1 177 ? 6.065 6.123 11.139 1.00 98.56 177 SER A CA 1
ATOM 1406 C C . SER A 1 177 ? 7.388 6.351 10.415 1.00 98.56 177 SER A C 1
ATOM 1408 O O . SER A 1 177 ? 7.825 7.494 10.293 1.00 98.56 177 SER A O 1
ATOM 1410 N N . ASN A 1 178 ? 8.034 5.276 9.956 1.00 98.62 178 ASN A N 1
ATOM 1411 C CA . ASN A 1 178 ? 9.341 5.334 9.299 1.00 98.62 178 ASN A CA 1
ATOM 1412 C C . ASN A 1 178 ? 9.612 4.064 8.460 1.00 98.62 178 ASN A C 1
ATOM 1414 O O . ASN A 1 178 ? 8.813 3.124 8.428 1.00 98.62 178 ASN A O 1
ATOM 1418 N N . ILE A 1 179 ? 10.769 4.037 7.799 1.00 98.50 179 ILE A N 1
ATOM 1419 C CA . ILE A 1 179 ? 11.348 2.860 7.133 1.00 98.50 179 ILE A CA 1
ATOM 1420 C C . ILE A 1 179 ? 12.309 2.110 8.073 1.00 98.50 179 ILE A C 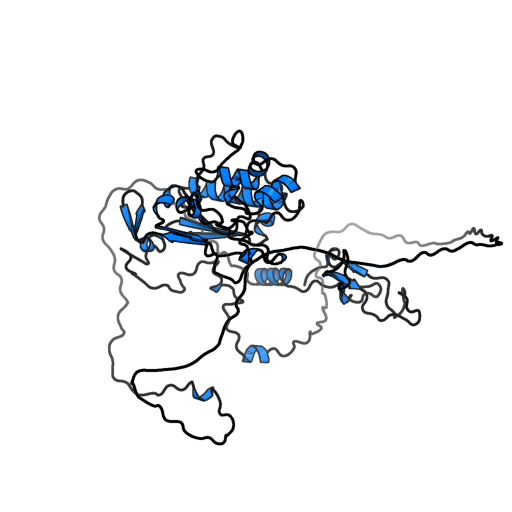1
ATOM 1422 O O . ILE A 1 179 ? 12.713 2.640 9.108 1.00 98.50 179 ILE A O 1
ATOM 1426 N N . GLN A 1 180 ? 12.701 0.886 7.709 1.00 98.06 180 GLN A N 1
ATOM 1427 C CA . GLN A 1 180 ? 13.732 0.101 8.404 1.00 98.06 180 GLN A CA 1
ATOM 1428 C C . GLN A 1 180 ? 14.851 -0.326 7.438 1.00 98.06 180 GLN A C 1
ATOM 1430 O O . GLN A 1 180 ? 15.116 -1.513 7.240 1.00 98.06 180 GLN A O 1
ATOM 1435 N N . GLU A 1 181 ? 15.527 0.644 6.819 1.00 96.25 181 GLU A N 1
ATOM 1436 C CA . GLU A 1 181 ? 16.533 0.462 5.758 1.00 96.25 181 GLU A CA 1
ATOM 1437 C C . GLU A 1 181 ? 17.693 -0.483 6.127 1.00 96.25 181 GLU A C 1
ATOM 1439 O O . GLU A 1 181 ? 18.262 -1.137 5.248 1.00 96.25 181 GLU A O 1
ATOM 1444 N N . GLY A 1 182 ? 17.998 -0.633 7.421 1.00 95.44 182 GLY A N 1
ATOM 1445 C CA . GLY A 1 182 ? 18.998 -1.577 7.933 1.00 95.44 182 GLY A CA 1
ATOM 1446 C C . GLY A 1 182 ? 18.569 -3.055 7.967 1.00 95.44 182 GLY A C 1
ATOM 1447 O O . GLY A 1 182 ? 19.433 -3.924 8.091 1.00 95.44 182 GLY A O 1
ATOM 1448 N N . LEU A 1 183 ? 17.273 -3.376 7.852 1.00 96.88 183 LEU A N 1
ATOM 1449 C CA . LEU A 1 183 ? 16.785 -4.760 7.922 1.00 96.88 183 LEU A CA 1
ATOM 1450 C C . LEU A 1 183 ? 16.928 -5.479 6.575 1.00 96.88 183 LEU A C 1
ATOM 1452 O O . LEU A 1 183 ? 16.160 -5.265 5.636 1.00 96.88 183 LEU A O 1
ATOM 1456 N N . MET A 1 184 ? 17.942 -6.340 6.497 1.00 94.31 184 MET A N 1
ATOM 1457 C CA . MET A 1 184 ? 18.256 -7.177 5.337 1.00 94.31 184 MET A CA 1
ATOM 1458 C C . MET A 1 184 ? 17.391 -8.445 5.279 1.00 94.31 184 MET A C 1
ATOM 1460 O O . MET A 1 184 ? 16.933 -8.947 6.303 1.00 94.31 184 MET A O 1
ATOM 1464 N N . GLY A 1 185 ? 17.237 -9.006 4.077 1.00 93.56 185 GLY A N 1
ATOM 1465 C CA . GLY A 1 185 ? 16.543 -10.282 3.833 1.00 93.56 185 GLY A CA 1
ATOM 1466 C C . GLY A 1 185 ? 15.712 -10.287 2.548 1.00 93.56 185 GLY A C 1
ATOM 1467 O O . GLY A 1 185 ? 15.495 -11.343 1.965 1.00 93.56 185 GLY A O 1
ATOM 1468 N N . SER A 1 186 ? 15.324 -9.098 2.086 1.00 96.38 186 SER A N 1
ATOM 1469 C CA . SER A 1 186 ? 14.650 -8.834 0.813 1.00 96.38 186 SER A CA 1
ATOM 1470 C C . SER A 1 186 ? 15.434 -7.784 0.005 1.00 96.38 186 SER A C 1
ATOM 1472 O O . SER A 1 186 ? 16.326 -7.115 0.543 1.00 96.38 186 SER A O 1
ATOM 1474 N N . ASP A 1 187 ? 15.105 -7.623 -1.277 1.00 96.88 187 ASP A N 1
ATOM 1475 C CA . ASP A 1 187 ? 15.409 -6.407 -2.044 1.00 96.88 187 ASP A CA 1
ATOM 1476 C C . ASP A 1 187 ? 14.634 -5.185 -1.522 1.00 96.88 187 ASP A C 1
ATOM 1478 O O . ASP A 1 187 ? 15.094 -4.057 -1.707 1.00 96.88 187 ASP A O 1
ATOM 1482 N N . HIS A 1 188 ? 13.551 -5.413 -0.771 1.00 98.56 188 HIS A N 1
ATOM 1483 C CA . HIS A 1 188 ? 12.831 -4.401 0.005 1.00 98.56 188 HIS A CA 1
ATOM 1484 C C . HIS A 1 188 ? 13.342 -4.269 1.467 1.00 98.56 188 HIS A C 1
ATOM 1486 O O . HIS A 1 188 ? 14.109 -5.103 1.972 1.00 98.56 188 HIS A O 1
ATOM 1492 N N . CYS A 1 189 ? 12.894 -3.237 2.187 1.00 98.50 189 CYS A N 1
ATOM 1493 C CA . CYS A 1 189 ? 12.919 -3.135 3.649 1.00 98.50 189 CYS A CA 1
ATOM 1494 C C . CYS A 1 189 ? 11.502 -2.895 4.211 1.00 98.50 189 CYS A C 1
ATOM 1496 O O . CYS A 1 189 ? 10.642 -2.385 3.496 1.00 98.50 189 CYS A O 1
ATOM 1498 N N . PRO A 1 190 ? 11.236 -3.232 5.487 1.00 98.50 190 PRO A N 1
ATOM 1499 C CA . PRO A 1 190 ? 9.947 -2.938 6.105 1.00 98.50 190 PRO A CA 1
ATOM 1500 C C . PRO A 1 190 ? 9.670 -1.435 6.252 1.00 98.50 190 PRO A C 1
ATOM 1502 O O . PRO A 1 190 ? 10.541 -0.662 6.659 1.00 98.50 190 PRO A O 1
ATOM 1505 N N . VAL A 1 191 ? 8.414 -1.058 6.020 1.00 98.56 191 VAL A N 1
ATOM 1506 C CA . VAL A 1 191 ? 7.794 0.178 6.521 1.00 98.56 191 VAL A CA 1
ATOM 1507 C C . VAL A 1 191 ? 7.021 -0.115 7.805 1.00 98.56 191 VAL A C 1
ATOM 1509 O O . VAL A 1 191 ? 6.508 -1.220 7.984 1.00 98.56 191 VAL A O 1
ATOM 1512 N N . TYR A 1 192 ? 6.902 0.870 8.694 1.00 98.38 192 TYR A N 1
ATOM 1513 C CA . TYR A 1 192 ? 6.052 0.758 9.880 1.00 98.38 192 TYR A CA 1
ATOM 1514 C C . TYR A 1 192 ? 5.347 2.069 10.225 1.00 98.38 192 TYR A C 1
ATOM 1516 O O . TYR A 1 192 ? 5.804 3.164 9.893 1.00 98.38 192 TYR A O 1
ATOM 1524 N N . ALA A 1 193 ? 4.239 1.948 10.952 1.00 98.31 193 ALA A N 1
ATOM 1525 C CA . ALA A 1 193 ? 3.587 3.044 11.650 1.00 98.31 193 ALA A CA 1
ATOM 1526 C C . ALA A 1 193 ? 3.126 2.545 13.027 1.00 98.31 193 ALA A C 1
ATOM 1528 O O . ALA A 1 193 ? 2.657 1.413 13.155 1.00 98.31 193 ALA A O 1
ATOM 1529 N N . ILE A 1 194 ? 3.290 3.368 14.061 1.00 98.31 194 ILE A N 1
ATOM 1530 C CA . ILE A 1 194 ? 2.966 3.032 15.449 1.00 98.31 194 ILE A CA 1
ATOM 1531 C C . ILE A 1 194 ? 1.740 3.838 15.866 1.00 98.31 194 ILE A C 1
ATOM 1533 O O . ILE A 1 194 ? 1.757 5.070 15.835 1.00 98.31 194 ILE A O 1
ATOM 1537 N N . LEU A 1 195 ? 0.683 3.142 16.279 1.00 97.69 195 LEU A N 1
ATOM 1538 C CA . LEU A 1 195 ? -0.509 3.760 16.855 1.00 97.69 195 LEU A CA 1
ATOM 1539 C C . LEU A 1 195 ? -0.223 4.286 18.269 1.00 97.69 195 LEU A C 1
ATOM 1541 O O . LEU A 1 195 ? 0.631 3.767 18.996 1.00 97.69 195 LEU A O 1
ATOM 1545 N N . LYS A 1 196 ? -0.953 5.325 18.666 1.00 97.94 196 LYS A N 1
ATOM 1546 C CA . LYS A 1 196 ? -1.063 5.752 20.061 1.00 97.94 196 LYS A CA 1
ATOM 1547 C C . LYS A 1 196 ? -1.776 4.660 20.868 1.00 97.94 196 LYS A C 1
ATOM 1549 O O . LYS A 1 196 ? -2.631 3.951 20.350 1.00 97.94 196 LYS A O 1
ATOM 1554 N N . GLU A 1 197 ? -1.441 4.551 22.152 1.00 96.50 197 GLU A N 1
ATOM 1555 C CA . GLU A 1 197 ? -2.112 3.623 23.081 1.00 96.50 197 GLU A CA 1
ATOM 1556 C C . GLU A 1 197 ? -3.585 3.995 23.297 1.00 96.50 197 GLU A C 1
ATOM 1558 O O . GLU A 1 197 ? -4.431 3.117 23.458 1.00 96.50 197 GLU A O 1
ATOM 1563 N N . LYS A 1 198 ? -3.897 5.292 23.205 1.00 97.12 198 LYS A N 1
ATOM 1564 C CA . LYS A 1 198 ? -5.258 5.813 23.143 1.00 97.12 198 LYS A CA 1
ATOM 1565 C C . LYS A 1 198 ? -5.465 6.679 21.906 1.00 97.12 198 LYS A C 1
ATOM 1567 O O . LYS A 1 198 ? -4.553 7.393 21.487 1.00 97.12 198 LYS A O 1
ATOM 1572 N N . VAL A 1 199 ? -6.669 6.638 21.352 1.00 96.19 199 VAL A N 1
ATOM 1573 C CA . VAL A 1 199 ? -7.078 7.399 20.165 1.00 96.19 199 VAL A CA 1
ATOM 1574 C C . VAL A 1 199 ? -8.406 8.107 20.421 1.00 96.19 199 VAL A C 1
ATOM 1576 O O . VAL A 1 199 ? -9.166 7.711 21.302 1.00 96.19 199 VAL A O 1
ATOM 1579 N N . GLU A 1 200 ? -8.690 9.158 19.657 1.00 94.56 200 GLU A N 1
ATOM 1580 C CA . GLU A 1 200 ? -9.984 9.834 19.711 1.00 94.56 200 GLU A CA 1
ATOM 1581 C C . GLU A 1 200 ? -10.962 9.186 18.723 1.00 94.56 200 GLU A C 1
ATOM 1583 O O . GLU A 1 200 ? -10.641 9.000 17.544 1.00 94.56 200 GLU A O 1
ATOM 1588 N N . ILE A 1 201 ? -12.162 8.858 19.204 1.00 91.06 201 ILE A N 1
ATOM 1589 C CA . ILE A 1 201 ? -13.311 8.448 18.393 1.00 91.06 201 ILE A CA 1
ATOM 1590 C C . ILE A 1 201 ? -14.536 9.211 18.888 1.00 91.06 201 ILE A C 1
ATOM 1592 O O . ILE A 1 201 ? -14.886 9.138 20.063 1.00 91.06 201 ILE A O 1
ATOM 1596 N N . ASN A 1 202 ? -15.208 9.924 17.982 1.00 89.31 202 ASN A N 1
ATOM 1597 C CA . ASN A 1 202 ? -16.449 10.659 18.251 1.00 89.31 202 ASN A CA 1
ATOM 1598 C C . ASN A 1 202 ? -16.342 11.606 19.474 1.00 89.31 202 ASN A C 1
ATOM 1600 O O . ASN A 1 202 ? -17.254 11.663 20.299 1.00 89.31 202 ASN A O 1
ATOM 1604 N N . GLY A 1 203 ? -15.209 12.305 19.628 1.00 90.62 203 GLY A N 1
ATOM 1605 C CA . GLY A 1 203 ? -14.936 13.198 20.765 1.00 90.62 203 GLY A CA 1
ATOM 1606 C C . GLY A 1 203 ? -14.589 12.496 22.087 1.00 90.62 203 GLY A C 1
ATOM 1607 O O . GLY A 1 203 ? -14.469 13.163 23.111 1.00 90.62 203 GLY A O 1
ATOM 1608 N N . SER A 1 204 ? -14.443 11.167 22.093 1.00 93.50 204 SER A N 1
ATOM 1609 C CA . SER A 1 204 ? -14.085 10.366 23.272 1.00 93.50 204 SER A CA 1
ATOM 1610 C C . SER A 1 204 ? -12.701 9.735 23.120 1.00 93.50 204 SER A C 1
ATOM 1612 O O . SER A 1 204 ? -12.383 9.157 22.081 1.00 93.50 204 SER A O 1
ATOM 1614 N N . GLU A 1 205 ? -11.885 9.803 24.172 1.00 96.44 205 GLU A N 1
ATOM 1615 C CA . GLU A 1 205 ? -10.597 9.105 24.239 1.00 96.44 205 GLU A CA 1
ATOM 1616 C C . GLU A 1 205 ? -10.816 7.624 24.603 1.00 96.44 205 GLU A C 1
ATOM 1618 O O . GLU A 1 205 ? -11.353 7.314 25.667 1.00 96.44 205 GLU A O 1
ATOM 1623 N N . VAL A 1 206 ? -10.383 6.708 23.734 1.00 95.81 206 VAL A N 1
ATOM 1624 C CA . VAL A 1 206 ? -10.535 5.250 23.898 1.00 95.81 206 VAL A CA 1
ATOM 1625 C C . VAL A 1 206 ? -9.192 4.533 23.782 1.00 95.81 206 VAL A C 1
ATOM 1627 O O . VAL A 1 206 ? -8.316 4.970 23.036 1.00 95.81 206 VAL A O 1
ATOM 1630 N N . ASP A 1 207 ? -9.012 3.421 24.499 1.00 96.94 207 ASP A N 1
ATOM 1631 C CA . ASP A 1 207 ? -7.827 2.573 24.325 1.00 96.94 207 ASP A CA 1
ATOM 1632 C C . ASP A 1 207 ? -7.896 1.833 22.984 1.00 96.94 207 ASP A C 1
ATOM 1634 O O . ASP A 1 207 ? -8.930 1.269 22.613 1.00 96.94 207 ASP A O 1
ATOM 1638 N N . VAL A 1 208 ? -6.783 1.808 22.251 1.00 95.69 208 VAL A N 1
ATOM 1639 C CA . VAL A 1 208 ? -6.727 1.209 20.911 1.00 95.69 208 VAL A CA 1
ATOM 1640 C C . VAL A 1 208 ? -7.043 -0.298 20.927 1.00 95.69 208 VAL A C 1
ATOM 1642 O O . VAL A 1 208 ? -7.558 -0.837 19.947 1.00 95.69 208 VAL A O 1
ATOM 1645 N N . ARG A 1 209 ? -6.807 -1.000 22.043 1.00 95.31 209 ARG A N 1
ATOM 1646 C CA . ARG A 1 209 ? -7.086 -2.442 22.177 1.00 95.31 209 ARG A CA 1
ATOM 1647 C C . ARG A 1 209 ? -8.581 -2.745 22.259 1.00 95.31 209 ARG A C 1
ATOM 1649 O O . ARG A 1 209 ? -9.024 -3.738 21.681 1.00 95.31 209 ARG A O 1
ATOM 1656 N N . ASP A 1 210 ? -9.346 -1.882 22.925 1.00 95.06 210 ASP A N 1
ATOM 1657 C CA . ASP A 1 210 ? -10.794 -2.041 23.114 1.00 95.06 210 ASP A CA 1
ATOM 1658 C C . ASP A 1 210 ? -11.527 -2.032 21.763 1.00 95.06 210 ASP A C 1
ATOM 1660 O O . ASP A 1 210 ? -12.442 -2.824 21.537 1.00 95.06 210 ASP A O 1
ATOM 1664 N N . ILE A 1 211 ? -11.078 -1.178 20.837 1.00 94.31 211 ILE A N 1
ATOM 1665 C CA . ILE A 1 211 ? -11.689 -1.006 19.511 1.00 94.31 211 ILE A CA 1
ATOM 1666 C C . ILE A 1 211 ? -11.180 -2.013 18.467 1.00 94.31 211 ILE A C 1
ATOM 1668 O O . ILE A 1 211 ? -11.948 -2.439 17.607 1.00 94.31 211 ILE A O 1
ATOM 1672 N N . PHE A 1 212 ? -9.915 -2.447 18.525 1.00 93.94 212 PHE A N 1
ATOM 1673 C CA . PHE A 1 212 ? -9.393 -3.479 17.612 1.00 93.94 212 PHE A CA 1
ATOM 1674 C C . PHE A 1 212 ? -9.850 -4.896 17.990 1.00 93.94 212 PHE A C 1
ATOM 1676 O O . PHE A 1 212 ? -9.856 -5.792 17.144 1.00 93.94 212 PHE A O 1
ATOM 1683 N N . SER A 1 213 ? -10.228 -5.127 19.248 1.00 91.56 213 SER A N 1
ATOM 1684 C CA . SER A 1 213 ? -10.663 -6.434 19.747 1.00 91.56 213 SER A CA 1
ATOM 1685 C C . SER A 1 213 ? -11.835 -6.287 20.719 1.00 91.56 213 SER A C 1
ATOM 1687 O O . SER A 1 213 ? -11.724 -6.568 21.915 1.00 91.56 213 SER A O 1
ATOM 1689 N N . ALA A 1 214 ? -12.972 -5.849 20.170 1.00 86.62 214 ALA A N 1
ATOM 1690 C CA . ALA A 1 214 ? -14.221 -5.648 20.897 1.00 86.62 214 ALA A CA 1
ATOM 1691 C C . ALA A 1 214 ? -14.601 -6.883 21.737 1.00 86.62 214 ALA A C 1
ATOM 1693 O O . ALA A 1 214 ? -14.589 -8.017 21.256 1.00 86.62 214 ALA A O 1
ATOM 1694 N N . GLY A 1 215 ? -14.904 -6.666 23.019 1.00 89.69 215 GLY A N 1
ATOM 1695 C CA . GLY A 1 215 ? -15.222 -7.742 23.966 1.00 89.69 215 GLY A CA 1
ATOM 1696 C C . GLY A 1 215 ? -14.029 -8.609 24.402 1.00 89.69 215 GLY A C 1
ATOM 1697 O O . GLY A 1 215 ? -14.228 -9.598 25.107 1.00 89.69 215 GLY A O 1
ATOM 1698 N N . MET A 1 216 ? -12.792 -8.272 24.010 1.00 95.19 216 MET A N 1
ATOM 1699 C CA . MET A 1 216 ? -11.568 -8.851 24.587 1.00 95.19 216 MET A CA 1
ATOM 1700 C C . MET A 1 216 ? -10.850 -7.908 25.555 1.00 95.19 216 MET A C 1
ATOM 1702 O O . MET A 1 216 ? -10.126 -8.392 26.426 1.00 95.19 216 MET A O 1
ATOM 1706 N N . PHE A 1 217 ? -11.050 -6.595 25.424 1.00 96.19 217 PHE A N 1
ATOM 1707 C CA . PHE A 1 217 ? -10.477 -5.569 26.296 1.00 96.19 217 PHE A CA 1
ATOM 1708 C C . PHE A 1 217 ? -11.539 -4.556 26.745 1.00 96.19 217 PHE A C 1
ATOM 1710 O O . PHE A 1 217 ? -12.571 -4.379 26.093 1.00 96.19 217 PHE A O 1
ATOM 1717 N N . THR A 1 218 ? -11.298 -3.923 27.892 1.00 95.44 218 THR A N 1
ATOM 1718 C CA . THR A 1 218 ? -12.065 -2.780 28.405 1.00 95.44 218 THR A CA 1
ATOM 1719 C C . THR A 1 218 ? -11.118 -1.887 29.200 1.00 95.44 218 THR A C 1
ATOM 1721 O O . THR A 1 218 ? -10.446 -2.368 30.116 1.00 95.44 218 THR A O 1
ATOM 1724 N N . GLY A 1 219 ? -11.013 -0.608 28.841 1.00 94.19 219 GLY A N 1
ATOM 1725 C CA . GLY A 1 219 ? -10.014 0.310 29.392 1.00 94.19 219 GLY A CA 1
ATOM 1726 C C . GLY A 1 219 ? -8.574 -0.131 29.105 1.00 94.19 219 GLY A C 1
ATOM 1727 O O . GLY A 1 219 ? -7.688 0.105 29.925 1.00 94.19 219 GLY A O 1
ATOM 1728 N N . GLY A 1 220 ? -8.345 -0.867 28.012 1.00 94.31 220 GLY A N 1
ATOM 1729 C CA . GLY A 1 220 ? -7.066 -1.510 27.702 1.00 94.31 220 GLY A CA 1
ATOM 1730 C C . GLY A 1 220 ? -6.734 -2.743 28.555 1.00 94.31 220 GLY A C 1
ATOM 1731 O O . GLY A 1 220 ? -5.724 -3.409 28.306 1.00 94.31 220 GLY A O 1
ATOM 1732 N N . ILE A 1 221 ? -7.565 -3.090 29.545 1.00 95.56 221 ILE A N 1
ATOM 1733 C CA . ILE A 1 221 ? -7.400 -4.281 30.387 1.00 95.56 221 ILE A CA 1
ATOM 1734 C C . ILE A 1 221 ? -8.044 -5.473 29.681 1.00 95.56 221 ILE A C 1
ATOM 1736 O O . ILE A 1 221 ? -9.217 -5.422 29.305 1.00 95.56 221 ILE A O 1
ATOM 1740 N N . ARG A 1 222 ? -7.286 -6.562 29.511 1.00 95.69 222 ARG A N 1
ATOM 1741 C CA . ARG A 1 222 ? -7.782 -7.804 28.907 1.00 95.69 222 ARG A CA 1
ATOM 1742 C C . ARG A 1 222 ? -8.868 -8.428 29.791 1.00 95.69 222 ARG A C 1
ATOM 1744 O O . ARG A 1 222 ? -8.605 -8.754 30.942 1.00 95.69 222 ARG A O 1
ATOM 1751 N N . GLN A 1 223 ? -10.045 -8.647 29.214 1.00 97.06 223 GLN A N 1
ATOM 1752 C CA . GLN A 1 223 ? -11.191 -9.304 29.855 1.00 97.06 223 GLN A CA 1
ATOM 1753 C C . GLN A 1 223 ? -11.196 -10.821 29.620 1.00 97.06 223 GLN A C 1
ATOM 1755 O O . GLN A 1 223 ? -11.641 -11.585 30.471 1.00 97.06 223 GLN A O 1
ATOM 1760 N N . ARG A 1 224 ? -10.683 -11.273 28.465 1.00 95.06 224 ARG A N 1
ATOM 1761 C CA . ARG A 1 224 ? -10.533 -12.697 28.133 1.00 95.06 224 ARG A CA 1
ATOM 1762 C C . ARG A 1 224 ? -9.332 -12.969 27.233 1.00 95.06 224 ARG A C 1
ATOM 1764 O O . ARG A 1 224 ? -8.872 -12.098 26.487 1.00 95.06 224 ARG A O 1
ATOM 1771 N N . GLU A 1 225 ? -8.865 -14.209 27.267 1.00 93.94 225 GLU A N 1
ATOM 1772 C CA . GLU A 1 225 ? -7.876 -14.701 26.312 1.00 93.94 225 GLU A CA 1
ATOM 1773 C C . GLU A 1 225 ? -8.478 -15.006 24.934 1.00 93.94 225 GLU A C 1
ATOM 1775 O O . GLU A 1 225 ? -9.696 -15.137 24.760 1.00 93.94 225 GLU A O 1
ATOM 1780 N N . TRP A 1 226 ? -7.588 -15.094 23.945 1.00 92.06 226 TRP A N 1
ATOM 1781 C CA . TRP A 1 226 ? -7.899 -15.596 22.608 1.00 92.06 226 TRP A CA 1
ATOM 1782 C C . TRP A 1 226 ? -8.094 -17.116 22.644 1.00 92.06 226 TRP A C 1
ATOM 1784 O O . TRP A 1 226 ? -7.315 -17.831 23.277 1.00 92.06 226 TRP A O 1
ATOM 1794 N N . CYS A 1 227 ? -9.093 -17.626 21.928 1.00 90.38 227 CYS A N 1
ATOM 1795 C CA . CYS A 1 227 ? -9.352 -19.057 21.797 1.00 90.38 227 CYS A CA 1
ATOM 1796 C C . CYS A 1 227 ? -9.617 -19.459 20.338 1.00 90.38 227 CYS A C 1
ATOM 1798 O O . CYS A 1 227 ? -9.805 -18.621 19.463 1.00 90.38 227 CYS A O 1
ATOM 1800 N N . THR A 1 228 ? -9.691 -20.760 20.053 1.00 89.50 228 THR A N 1
ATOM 1801 C CA . THR A 1 228 ? -9.947 -21.266 18.690 1.00 89.50 228 THR A CA 1
ATOM 1802 C C . THR A 1 228 ? -11.309 -20.871 18.112 1.00 89.50 228 THR A C 1
ATOM 1804 O O . THR A 1 228 ? -11.476 -20.944 16.899 1.00 89.50 228 THR A O 1
ATOM 1807 N N . LYS A 1 229 ? -12.261 -20.405 18.935 1.00 88.69 229 LYS A N 1
ATOM 1808 C CA . LYS A 1 229 ? -13.531 -19.821 18.463 1.00 88.69 229 LYS A CA 1
ATOM 1809 C C . LYS A 1 229 ? -13.350 -18.430 17.838 1.00 88.69 229 LYS A C 1
ATOM 1811 O O . LYS A 1 229 ? -14.204 -17.999 17.079 1.00 88.69 229 LYS A O 1
ATOM 1816 N N . ASP A 1 230 ? -12.231 -17.759 18.116 1.00 89.25 230 ASP A N 1
ATOM 1817 C CA . ASP A 1 230 ? -11.846 -16.460 17.551 1.00 89.25 230 ASP A CA 1
ATOM 1818 C C . ASP A 1 230 ? -11.056 -16.609 16.223 1.00 89.25 230 ASP A C 1
ATOM 1820 O O . ASP A 1 230 ? -10.265 -15.737 15.852 1.00 89.25 230 ASP A O 1
ATOM 1824 N N . LEU A 1 231 ? -11.195 -17.744 15.520 1.00 90.00 231 LEU A N 1
ATOM 1825 C CA . LEU A 1 231 ? -10.599 -17.970 14.198 1.00 90.00 231 LEU A CA 1
ATOM 1826 C C . LEU A 1 231 ? -11.523 -17.451 13.090 1.00 90.00 231 LEU A C 1
ATOM 1828 O O . LEU A 1 231 ? -12.642 -17.929 12.928 1.00 90.00 231 LEU A O 1
ATOM 1832 N N . LEU A 1 232 ? -11.017 -16.525 12.272 1.00 89.38 232 LEU A N 1
ATOM 1833 C CA . LEU A 1 232 ? -11.695 -16.102 11.044 1.00 89.38 232 LEU A CA 1
ATOM 1834 C C . LEU A 1 232 ? -11.727 -17.255 10.015 1.00 89.38 232 LEU A C 1
ATOM 1836 O O . LEU A 1 232 ? -10.720 -17.961 9.899 1.00 89.38 232 LEU A O 1
ATOM 1840 N N . PRO A 1 233 ? -12.797 -17.416 9.206 1.00 89.88 233 PRO A N 1
ATOM 1841 C CA . PRO A 1 233 ? -12.923 -18.517 8.237 1.00 89.88 233 PRO A CA 1
ATOM 1842 C C . PRO A 1 233 ? -11.785 -18.622 7.210 1.00 89.88 233 PRO A C 1
ATOM 1844 O O . PRO A 1 233 ? -11.456 -19.716 6.767 1.00 89.88 233 PRO A O 1
ATOM 1847 N N . LEU A 1 234 ? -11.151 -17.497 6.860 1.00 90.50 234 LEU A N 1
ATOM 1848 C CA . LEU A 1 234 ? -10.008 -17.434 5.936 1.00 90.50 234 LEU A CA 1
ATOM 1849 C C . LEU A 1 234 ? -8.643 -17.592 6.639 1.00 90.50 234 LEU A C 1
ATOM 1851 O O . LEU A 1 234 ? -7.597 -17.330 6.045 1.00 90.50 234 LEU A O 1
ATOM 1855 N N . SER A 1 235 ? -8.615 -17.983 7.917 1.00 91.56 235 SER A N 1
ATOM 1856 C CA . SER A 1 235 ? -7.363 -18.176 8.651 1.00 91.56 235 SER A CA 1
ATOM 1857 C C . SER A 1 235 ? -6.566 -19.352 8.089 1.00 91.56 235 SER A C 1
ATOM 1859 O O . SER A 1 235 ? -7.070 -20.469 8.006 1.00 91.56 235 SER A O 1
ATOM 1861 N N . GLY A 1 236 ? -5.269 -19.147 7.838 1.00 89.00 236 GLY A N 1
ATOM 1862 C CA . GLY A 1 236 ? -4.356 -20.218 7.421 1.00 89.00 236 GLY A CA 1
ATOM 1863 C C . GLY A 1 236 ? -4.260 -21.402 8.400 1.00 89.00 236 GLY A C 1
ATOM 1864 O O . GLY A 1 236 ? -3.786 -22.467 8.021 1.00 89.00 236 GLY A O 1
ATOM 1865 N N . ARG A 1 237 ? -4.746 -21.253 9.642 1.00 87.88 237 ARG A N 1
ATOM 1866 C CA . ARG A 1 237 ? -4.881 -22.351 10.619 1.00 87.88 237 ARG A CA 1
ATOM 1867 C C . ARG A 1 237 ? -6.013 -23.336 10.295 1.00 87.88 237 ARG A C 1
ATOM 1869 O O . ARG A 1 237 ? -6.005 -24.428 10.842 1.00 87.88 237 ARG A O 1
ATOM 1876 N N . LEU A 1 238 ? -6.965 -22.956 9.440 1.00 88.31 238 LEU A N 1
ATOM 1877 C CA . LEU A 1 238 ? -8.095 -23.789 9.009 1.00 88.31 238 LEU A CA 1
ATOM 1878 C C . LEU A 1 238 ? -7.821 -24.531 7.686 1.00 88.31 238 LEU A C 1
ATOM 1880 O O . LEU A 1 238 ? -8.669 -25.287 7.220 1.00 88.31 238 LEU A O 1
ATOM 1884 N N . ILE A 1 239 ? -6.644 -24.333 7.081 1.00 88.25 239 ILE A N 1
ATOM 1885 C CA . ILE A 1 239 ? -6.222 -25.034 5.862 1.00 88.25 239 ILE A CA 1
ATOM 1886 C C . ILE A 1 239 ? -5.998 -26.525 6.202 1.00 88.25 239 ILE A C 1
ATOM 1888 O O . ILE A 1 239 ? -5.118 -26.825 7.019 1.00 88.25 239 ILE A O 1
ATOM 1892 N N . PRO A 1 240 ? -6.746 -27.478 5.601 1.00 83.00 240 PRO A N 1
ATOM 1893 C CA . PRO A 1 240 ? -6.692 -28.901 5.971 1.00 83.00 240 PRO A CA 1
ATOM 1894 C C . PRO A 1 240 ? -5.310 -29.554 5.824 1.00 83.00 240 PRO A C 1
ATOM 1896 O O . PRO A 1 240 ? -4.993 -30.522 6.520 1.00 83.00 240 PRO A O 1
ATOM 1899 N N . GLU A 1 241 ? -4.480 -29.022 4.928 1.00 83.50 241 GLU A N 1
ATOM 1900 C CA . GLU A 1 241 ? -3.096 -29.428 4.684 1.00 83.50 241 GLU A CA 1
ATOM 1901 C C . GLU A 1 241 ? -2.150 -29.050 5.840 1.00 83.50 241 GLU A C 1
ATOM 1903 O O . GLU A 1 241 ? -1.088 -29.661 5.974 1.00 83.50 241 GLU A O 1
ATOM 1908 N N . PHE A 1 242 ? -2.522 -28.070 6.674 1.00 79.44 242 PHE A N 1
ATOM 1909 C CA . PHE A 1 242 ? -1.714 -27.552 7.787 1.00 79.44 242 PHE A CA 1
ATOM 1910 C C . PHE A 1 242 ? -2.241 -27.963 9.172 1.00 79.44 242 PHE A C 1
ATOM 1912 O O . PHE A 1 242 ? -1.447 -28.107 10.100 1.00 79.44 242 PHE A O 1
ATOM 1919 N N . ASP A 1 243 ? -3.548 -28.208 9.310 1.00 65.81 243 ASP A N 1
ATOM 1920 C CA . ASP A 1 243 ? -4.188 -28.691 10.549 1.00 65.81 243 ASP A CA 1
ATOM 1921 C C . ASP A 1 243 ? -3.651 -30.069 11.004 1.00 65.81 243 ASP A C 1
ATOM 1923 O O . ASP A 1 243 ? -3.527 -30.377 12.193 1.00 65.81 243 ASP A O 1
ATOM 1927 N N . ARG A 1 244 ? -3.258 -30.922 10.051 1.00 64.62 244 ARG A N 1
ATOM 1928 C CA . ARG A 1 244 ? -2.888 -32.314 10.333 1.00 64.62 244 ARG A CA 1
ATOM 1929 C C . ARG A 1 244 ? -1.405 -32.486 10.638 1.00 64.62 244 ARG A C 1
ATOM 1931 O O . ARG A 1 244 ? -0.571 -32.579 9.735 1.00 64.62 244 ARG A O 1
ATOM 1938 N N . ARG A 1 245 ? -1.088 -32.718 11.917 1.00 63.72 245 ARG A N 1
ATOM 1939 C CA . ARG A 1 245 ? 0.188 -33.328 12.328 1.00 63.72 245 ARG A CA 1
ATOM 1940 C C . ARG A 1 245 ? 0.294 -34.748 11.757 1.00 63.72 245 ARG A C 1
ATOM 1942 O O . ARG A 1 245 ? -0.115 -35.707 12.408 1.00 63.72 245 ARG A O 1
ATOM 1949 N N . GLN A 1 246 ? 0.873 -34.882 10.563 1.00 61.34 246 GLN A N 1
ATOM 1950 C CA . GLN A 1 246 ? 1.243 -36.178 9.987 1.00 61.34 246 GLN A CA 1
ATOM 1951 C C . GLN A 1 246 ? 2.071 -36.959 11.013 1.00 61.34 246 GLN A C 1
ATOM 1953 O O . GLN A 1 246 ? 3.081 -36.451 11.515 1.00 61.34 246 GLN A O 1
ATOM 1958 N N . SER A 1 247 ? 1.660 -38.179 11.358 1.00 67.56 247 SER A N 1
ATOM 1959 C CA . SER A 1 247 ? 2.507 -39.010 12.202 1.00 67.56 247 SER A CA 1
ATOM 1960 C C . SER A 1 247 ? 3.645 -39.572 11.352 1.00 67.56 247 SER A C 1
ATOM 1962 O O . SER A 1 247 ? 3.477 -39.899 10.177 1.00 67.56 247 SER A O 1
ATOM 1964 N N . ILE A 1 248 ? 4.819 -39.755 11.958 1.00 66.88 248 ILE A N 1
ATOM 1965 C CA . ILE A 1 248 ? 5.950 -40.408 11.279 1.00 66.88 248 ILE A CA 1
ATOM 1966 C C . ILE A 1 248 ? 5.573 -41.841 10.842 1.00 66.88 248 ILE A C 1
ATOM 1968 O O . ILE A 1 248 ? 6.129 -42.355 9.876 1.00 66.88 248 ILE A O 1
ATOM 1972 N N . ARG A 1 249 ? 4.579 -42.475 11.489 1.00 66.00 249 ARG A N 1
ATOM 1973 C CA . ARG A 1 249 ? 4.028 -43.760 11.036 1.00 66.00 249 ARG A CA 1
ATOM 1974 C C . ARG A 1 249 ? 3.325 -43.635 9.685 1.00 66.00 249 ARG A C 1
ATOM 1976 O O . ARG A 1 249 ? 3.563 -44.488 8.843 1.00 66.00 249 ARG A O 1
ATOM 1983 N N . ASP A 1 250 ? 2.553 -42.577 9.438 1.00 67.88 250 ASP A N 1
ATOM 1984 C CA . ASP A 1 250 ? 1.808 -42.399 8.181 1.00 67.88 250 ASP A CA 1
ATOM 1985 C C . ASP A 1 250 ? 2.745 -42.309 6.968 1.00 67.88 250 ASP A C 1
ATOM 1987 O O . ASP A 1 250 ? 2.495 -42.945 5.942 1.00 67.88 250 ASP A O 1
ATOM 1991 N N . MET A 1 251 ? 3.880 -41.615 7.123 1.00 60.38 251 MET A N 1
ATOM 1992 C CA . MET A 1 251 ? 4.941 -41.537 6.106 1.00 60.38 251 MET A CA 1
ATOM 1993 C C . MET A 1 251 ? 5.502 -42.919 5.725 1.00 60.38 251 MET A C 1
ATOM 1995 O O . MET A 1 251 ? 5.844 -43.144 4.567 1.00 60.38 251 MET A O 1
ATOM 1999 N N . PHE A 1 252 ? 5.570 -43.857 6.676 1.00 67.38 252 PHE A N 1
ATOM 2000 C CA . PHE A 1 252 ? 6.014 -45.239 6.443 1.00 67.38 252 PHE A CA 1
ATOM 2001 C C . PHE A 1 252 ? 4.860 -46.223 6.167 1.00 67.38 252 PHE A C 1
ATOM 2003 O O . PHE A 1 252 ? 5.099 -47.351 5.733 1.00 67.38 252 PHE A O 1
ATOM 2010 N N . SER A 1 253 ? 3.606 -45.823 6.394 1.00 65.06 253 SER A N 1
ATOM 2011 C CA . SER A 1 253 ? 2.403 -46.629 6.141 1.00 65.06 253 SER A CA 1
ATOM 2012 C C . SER A 1 253 ? 1.828 -46.450 4.734 1.00 65.06 253 SER A C 1
ATOM 2014 O O . SER A 1 253 ? 0.993 -47.262 4.327 1.00 65.06 253 SER A O 1
ATOM 2016 N N . GLN A 1 254 ? 2.312 -45.482 3.946 1.00 56.44 254 GLN A N 1
ATOM 2017 C CA . GLN A 1 254 ? 2.063 -45.413 2.500 1.00 56.44 254 GLN A CA 1
ATOM 2018 C C . GLN A 1 254 ? 2.790 -46.539 1.738 1.00 56.44 254 GLN A C 1
ATOM 2020 O O . GLN A 1 254 ? 3.697 -46.311 0.937 1.00 56.44 254 GLN A O 1
ATOM 2025 N N . ARG A 1 255 ? 2.348 -47.788 1.941 1.00 52.06 255 ARG A N 1
ATOM 2026 C CA . ARG A 1 255 ? 2.620 -48.876 0.994 1.00 52.06 255 ARG A CA 1
ATOM 2027 C C . ARG A 1 255 ? 2.100 -48.460 -0.380 1.00 52.06 255 ARG A C 1
ATOM 2029 O O . ARG A 1 255 ? 0.989 -47.939 -0.494 1.00 52.06 255 ARG A O 1
ATOM 2036 N N . SER A 1 256 ? 2.891 -48.714 -1.417 1.00 45.31 256 SER A N 1
ATOM 2037 C CA . SER A 1 256 ? 2.544 -48.374 -2.794 1.00 45.31 256 SER A CA 1
ATOM 2038 C C . SER A 1 256 ? 1.207 -49.003 -3.193 1.00 45.31 256 SER A C 1
ATOM 2040 O O . SER A 1 256 ? 1.086 -50.219 -3.351 1.00 45.31 256 SER A O 1
ATOM 2042 N N . ARG A 1 257 ? 0.185 -48.162 -3.394 1.00 45.06 257 ARG A N 1
ATOM 2043 C CA . ARG A 1 257 ? -1.054 -48.576 -4.059 1.00 45.06 257 ARG A CA 1
ATOM 2044 C C . ARG A 1 257 ? -0.731 -48.863 -5.524 1.00 45.06 257 ARG A C 1
ATOM 2046 O O . ARG A 1 257 ? -0.763 -47.957 -6.353 1.00 45.06 257 ARG A O 1
ATOM 2053 N N . GLN A 1 258 ? -0.407 -50.117 -5.838 1.00 46.56 258 GLN A N 1
ATOM 2054 C CA . GLN A 1 258 ? -0.424 -50.580 -7.223 1.00 46.56 258 GLN A CA 1
ATOM 2055 C C . GLN A 1 258 ? -1.827 -50.335 -7.807 1.00 46.56 258 GLN A C 1
ATOM 2057 O O . GLN A 1 258 ? -2.822 -50.580 -7.114 1.00 46.56 258 GLN A O 1
ATOM 2062 N N . PRO A 1 259 ? -1.936 -49.835 -9.050 1.00 39.88 259 PRO A N 1
ATOM 2063 C CA . PRO A 1 259 ? -3.230 -49.600 -9.668 1.00 39.88 259 PRO A CA 1
ATOM 2064 C C . PRO A 1 259 ? -3.926 -50.942 -9.910 1.00 39.88 259 PRO A C 1
ATOM 2066 O O . PRO A 1 259 ? -3.453 -51.763 -10.694 1.00 39.88 259 PRO A O 1
ATOM 2069 N N . LYS A 1 260 ? -5.071 -51.164 -9.255 1.00 36.78 260 LYS A N 1
ATOM 2070 C CA . LYS A 1 260 ? -5.975 -52.247 -9.649 1.00 36.78 260 LYS A CA 1
ATOM 2071 C C . LYS A 1 260 ? -6.530 -51.915 -11.032 1.00 36.78 260 LYS A C 1
ATOM 2073 O O . LYS A 1 260 ? -7.270 -50.945 -11.175 1.00 36.78 260 LYS A O 1
ATOM 2078 N N . ILE A 1 261 ? -6.197 -52.733 -12.026 1.00 41.03 261 ILE A N 1
ATOM 2079 C CA . ILE A 1 261 ? -6.885 -52.727 -13.316 1.00 41.03 261 ILE A CA 1
ATOM 2080 C C . ILE A 1 261 ? -8.273 -53.327 -13.071 1.00 41.03 261 ILE A C 1
ATOM 2082 O O . ILE A 1 261 ? -8.411 -54.537 -12.912 1.00 41.03 261 ILE A O 1
ATOM 2086 N N . GLY A 1 262 ? -9.285 -52.469 -12.965 1.00 35.34 262 GLY A N 1
ATOM 2087 C CA . GLY A 1 262 ? -10.685 -52.882 -12.976 1.00 35.34 262 GLY A CA 1
ATOM 2088 C C . GLY A 1 262 ? -11.179 -52.957 -14.415 1.00 35.34 262 GLY A C 1
ATOM 2089 O O . GLY A 1 262 ? -11.153 -51.952 -15.123 1.00 35.34 262 GLY A O 1
ATOM 2090 N N . SER A 1 263 ? -11.625 -54.132 -14.853 1.00 33.19 263 SER A N 1
ATOM 2091 C CA . SER A 1 263 ? -12.340 -54.289 -16.120 1.00 33.19 263 SER A CA 1
ATOM 2092 C C . SER A 1 263 ? -13.723 -53.648 -16.003 1.00 33.19 263 SER A C 1
ATOM 2094 O O . SER A 1 263 ? -14.572 -54.159 -15.274 1.00 33.19 263 SER A O 1
ATOM 2096 N N . CYS A 1 264 ? -13.954 -52.540 -16.705 1.00 26.86 264 CYS A N 1
ATOM 2097 C CA . CYS A 1 264 ? -15.277 -51.929 -16.772 1.00 26.86 264 CYS A CA 1
ATOM 2098 C C . CYS A 1 264 ? -16.110 -52.631 -17.853 1.00 26.86 264 CYS A C 1
ATOM 2100 O O . CYS A 1 264 ? -15.951 -52.356 -19.042 1.00 26.86 264 CYS A O 1
ATOM 2102 N N . SER A 1 265 ? -16.976 -53.555 -17.441 1.00 31.12 265 SER A N 1
ATOM 2103 C CA . SER A 1 265 ? -18.076 -54.054 -18.266 1.00 31.12 265 SER A CA 1
ATOM 2104 C C . SER A 1 265 ? -19.195 -53.013 -18.254 1.00 31.12 265 SER A C 1
ATOM 2106 O O . SER A 1 265 ? -19.953 -52.927 -17.290 1.00 31.12 265 SER A O 1
ATOM 2108 N N . SER A 1 266 ? -19.264 -52.186 -19.295 1.00 30.38 266 SER A N 1
ATOM 2109 C CA . SER A 1 266 ? -20.297 -51.159 -19.436 1.00 30.38 266 SER A CA 1
ATOM 2110 C C . SER A 1 266 ? -21.610 -51.769 -19.930 1.00 30.38 266 SER A C 1
ATOM 2112 O O . SER A 1 266 ? -21.843 -51.857 -21.137 1.00 30.38 266 SER A O 1
ATOM 2114 N N . GLU A 1 267 ? -22.472 -52.170 -19.002 1.00 27.77 267 GLU A N 1
ATOM 2115 C CA . GLU A 1 267 ? -23.898 -52.323 -19.290 1.00 27.77 267 GLU A CA 1
ATOM 2116 C C . GLU A 1 267 ? -24.488 -50.923 -19.525 1.00 27.77 267 GLU A C 1
ATOM 2118 O O . GLU A 1 267 ? -24.295 -50.013 -18.719 1.00 27.77 267 GLU A O 1
ATOM 2123 N N . ILE A 1 268 ? -25.149 -50.730 -20.669 1.00 29.42 268 ILE A N 1
ATOM 2124 C CA . ILE A 1 268 ? -25.820 -49.476 -21.025 1.00 29.42 268 ILE A CA 1
ATOM 2125 C C . ILE A 1 268 ? -27.318 -49.757 -21.057 1.00 29.42 268 ILE A C 1
ATOM 2127 O O . ILE A 1 268 ? -27.838 -50.279 -22.043 1.00 29.42 268 ILE A O 1
ATOM 2131 N N . GLU A 1 269 ? -28.017 -49.397 -19.983 1.00 28.83 269 GLU A N 1
ATOM 2132 C CA . GLU A 1 269 ? -29.474 -49.301 -20.014 1.00 28.83 269 GLU A CA 1
ATOM 2133 C C . GLU A 1 269 ? -29.874 -48.076 -20.843 1.00 28.83 269 GLU A C 1
ATOM 2135 O O . GLU A 1 269 ? -29.602 -46.933 -20.474 1.00 28.83 269 GLU A O 1
ATOM 2140 N N . ALA A 1 270 ? -30.514 -48.315 -21.987 1.00 28.53 270 ALA A N 1
ATOM 2141 C CA . ALA A 1 270 ? -30.985 -47.269 -22.882 1.00 28.53 270 ALA A CA 1
ATOM 2142 C C . ALA A 1 270 ? -32.516 -47.189 -22.857 1.00 28.53 270 ALA A C 1
ATOM 2144 O O . ALA A 1 270 ? -33.209 -48.003 -23.466 1.00 28.53 270 ALA A O 1
ATOM 2145 N N . SER A 1 271 ? -33.042 -46.156 -22.200 1.00 31.27 271 SER A N 1
ATOM 2146 C CA . SER A 1 271 ? -34.413 -45.681 -22.400 1.00 31.27 271 SER A CA 1
ATOM 2147 C C . SER A 1 271 ? -34.401 -44.151 -22.536 1.00 31.27 271 SER A C 1
ATOM 2149 O O . SER A 1 271 ? -33.652 -43.473 -21.841 1.00 31.27 271 SER A O 1
ATOM 2151 N N . GLY A 1 272 ? -35.152 -43.540 -23.449 1.00 28.25 272 GLY A N 1
ATOM 2152 C CA . GLY A 1 272 ? -35.872 -44.126 -24.582 1.00 28.25 272 GLY A CA 1
ATOM 2153 C C . GLY A 1 272 ? -36.534 -43.022 -25.410 1.00 28.25 272 GLY A C 1
ATOM 2154 O O . GLY A 1 272 ? -37.145 -42.121 -24.842 1.00 28.25 272 GLY A O 1
ATOM 2155 N N . LEU A 1 273 ? -36.418 -43.070 -26.741 1.00 27.59 273 LEU A N 1
ATOM 2156 C CA . LEU A 1 273 ? -37.120 -42.145 -27.637 1.00 27.59 273 LEU A CA 1
ATOM 2157 C C . LEU A 1 273 ? -37.515 -42.853 -28.941 1.00 27.59 273 LEU A C 1
ATOM 2159 O O . LEU A 1 273 ? -36.823 -43.760 -29.399 1.00 27.59 273 LEU A O 1
ATOM 2163 N N . HIS A 1 274 ? -38.660 -42.473 -29.508 1.00 29.77 274 HIS A N 1
ATOM 2164 C CA . HIS A 1 274 ? -39.324 -43.244 -30.557 1.00 29.77 274 HIS A CA 1
ATOM 2165 C C . HIS A 1 274 ? -38.745 -43.046 -31.968 1.00 29.77 274 HIS A C 1
ATOM 2167 O O . HIS A 1 274 ? -38.704 -41.939 -32.494 1.00 29.77 274 HIS A O 1
ATOM 2173 N N . THR A 1 275 ? -38.419 -44.178 -32.595 1.00 24.86 275 THR A N 1
ATOM 2174 C CA . THR A 1 275 ? -38.941 -44.620 -33.903 1.00 24.86 275 THR A CA 1
ATOM 2175 C C . THR A 1 275 ? -39.215 -43.561 -34.988 1.00 24.86 275 THR A C 1
ATOM 2177 O O . THR A 1 275 ? -40.285 -42.963 -34.979 1.00 24.86 275 THR A O 1
ATOM 2180 N N . ILE A 1 276 ? -38.380 -43.529 -36.039 1.00 28.83 276 ILE A N 1
ATOM 2181 C CA . ILE A 1 276 ? -38.819 -43.608 -37.456 1.00 28.83 276 ILE A CA 1
ATOM 2182 C C . ILE A 1 276 ? -37.858 -44.559 -38.210 1.00 28.83 276 ILE A C 1
ATOM 2184 O O . ILE A 1 276 ? -36.747 -44.820 -37.758 1.00 28.83 276 ILE A O 1
ATOM 2188 N N . GLN A 1 277 ? -38.355 -45.158 -39.294 1.00 26.95 277 GLN A N 1
ATOM 2189 C CA . GLN A 1 277 ? -37.822 -46.316 -40.021 1.00 26.95 277 GLN A CA 1
ATOM 2190 C C . GLN A 1 277 ? -36.484 -46.118 -40.765 1.00 26.95 277 GLN A C 1
ATOM 2192 O O . GLN A 1 277 ? -36.201 -45.064 -41.327 1.00 26.95 277 GLN A O 1
ATOM 2197 N N . GLU A 1 278 ? -35.745 -47.225 -40.863 1.00 24.69 278 GLU A N 1
ATOM 2198 C CA . GLU A 1 278 ? -34.748 -47.537 -41.904 1.00 24.69 278 GLU A CA 1
ATOM 2199 C C . GLU A 1 278 ? -35.464 -47.988 -43.223 1.00 24.69 278 GLU A C 1
ATOM 2201 O O . GLU A 1 278 ? -36.671 -48.249 -43.153 1.00 24.69 278 GLU A O 1
ATOM 2206 N N . PRO A 1 279 ? -34.820 -48.106 -44.419 1.00 33.59 279 PRO A N 1
ATOM 2207 C CA . PRO A 1 279 ? -33.610 -48.919 -44.596 1.00 33.59 279 PRO A CA 1
ATOM 2208 C C . PRO A 1 279 ? -32.505 -48.408 -45.547 1.00 33.59 279 PRO A C 1
ATOM 2210 O O . PRO A 1 279 ? -32.732 -47.669 -46.503 1.00 33.59 279 PRO A O 1
ATOM 2213 N N . LEU A 1 280 ? -31.306 -48.933 -45.279 1.00 24.83 280 LEU A N 1
ATOM 2214 C CA . LEU A 1 280 ? -30.232 -49.354 -46.197 1.00 24.83 280 LEU A CA 1
ATOM 2215 C C . LEU A 1 280 ? -30.310 -48.988 -47.697 1.00 24.83 280 LEU A C 1
ATOM 2217 O O . LEU A 1 280 ? -31.211 -49.422 -48.416 1.00 24.83 280 LEU A O 1
ATOM 2221 N N . GLN A 1 281 ? -29.175 -48.510 -48.225 1.00 27.42 281 GLN A N 1
ATOM 2222 C CA . GLN A 1 281 ? -28.604 -49.150 -49.418 1.00 27.42 281 GLN A CA 1
ATOM 2223 C C . GLN A 1 281 ? -27.069 -49.098 -49.445 1.00 27.42 281 GLN A C 1
ATOM 2225 O O . GLN A 1 281 ? -26.456 -48.044 -49.294 1.00 27.42 281 GLN A O 1
ATOM 2230 N N . GLU A 1 282 ? -26.443 -50.255 -49.662 1.00 25.64 282 GLU A N 1
ATOM 2231 C CA . GLU A 1 282 ? -25.019 -50.352 -49.985 1.00 25.64 282 GLU A CA 1
ATOM 2232 C C . GLU A 1 282 ? -24.763 -49.897 -51.431 1.00 25.64 282 GLU A C 1
ATOM 2234 O O . GLU A 1 282 ? -25.539 -50.241 -52.326 1.00 25.64 282 GLU A O 1
ATOM 2239 N N . ARG A 1 283 ? -23.588 -49.308 -51.698 1.00 27.42 283 ARG A N 1
ATOM 2240 C CA . ARG A 1 283 ? -22.538 -50.007 -52.471 1.00 27.42 283 ARG A CA 1
ATOM 2241 C C . ARG A 1 283 ? -21.226 -49.231 -52.554 1.00 27.42 283 ARG A C 1
ATOM 2243 O O . ARG A 1 283 ? -21.193 -48.015 -52.698 1.00 27.42 283 ARG A O 1
ATOM 2250 N N . SER A 1 284 ? -20.137 -49.988 -52.513 1.00 27.84 284 SER A N 1
ATOM 2251 C CA . SER A 1 284 ? -18.805 -49.570 -52.940 1.00 27.84 284 SER A CA 1
ATOM 2252 C C . SER A 1 284 ? -18.668 -49.644 -54.467 1.00 27.84 284 SER A C 1
ATOM 2254 O O . SER A 1 284 ? -19.392 -50.405 -55.104 1.00 27.84 284 SER A O 1
ATOM 2256 N N . ILE A 1 285 ? -17.710 -48.895 -55.035 1.00 27.86 285 ILE A N 1
ATOM 2257 C CA . ILE A 1 285 ? -16.863 -49.283 -56.185 1.00 27.86 285 ILE A CA 1
ATOM 2258 C C . ILE A 1 285 ? -15.741 -48.236 -56.375 1.00 27.86 285 ILE A C 1
ATOM 2260 O O . ILE A 1 285 ? -15.995 -47.042 -56.503 1.00 27.86 285 ILE A O 1
ATOM 2264 N N . LEU A 1 286 ? -14.494 -48.715 -56.406 1.00 28.59 286 LEU A N 1
ATOM 2265 C CA . LEU A 1 286 ? -13.343 -48.129 -57.118 1.00 28.59 286 LEU A CA 1
ATOM 2266 C C . LEU A 1 286 ? -13.141 -49.010 -58.368 1.00 28.59 286 LEU A C 1
ATOM 2268 O O . LEU A 1 286 ? -13.372 -50.219 -58.241 1.00 28.59 286 LEU A O 1
ATOM 2272 N N . PRO A 1 287 ? -12.779 -48.482 -59.559 1.00 38.81 287 PRO A N 1
ATOM 2273 C CA . PRO A 1 287 ? -11.381 -48.104 -59.888 1.00 38.81 287 PRO A CA 1
ATOM 2274 C C . PRO A 1 287 ? -11.300 -46.914 -60.902 1.00 38.81 287 PRO A C 1
ATOM 2276 O O . PRO A 1 287 ? -12.335 -46.348 -61.230 1.00 38.81 287 PRO A O 1
ATOM 2279 N N . SER A 1 288 ? -10.187 -46.486 -61.528 1.00 27.55 288 SER A N 1
ATOM 2280 C CA . SER A 1 288 ? -8.744 -46.309 -61.200 1.00 27.55 288 SER A CA 1
ATOM 2281 C C . SER A 1 288 ? -8.071 -45.527 -62.370 1.00 27.55 288 SER A C 1
ATOM 2283 O O . SER A 1 288 ? -8.748 -45.288 -63.366 1.00 27.55 288 SER A O 1
ATOM 2285 N N . VAL A 1 289 ? -6.745 -45.270 -62.326 1.00 27.31 289 VAL A N 1
ATOM 2286 C CA . VAL A 1 289 ? -5.894 -44.702 -63.426 1.00 27.31 289 VAL A CA 1
ATOM 2287 C C . VAL A 1 289 ? -6.255 -43.223 -63.791 1.00 27.31 289 VAL A C 1
ATOM 2289 O O . VAL A 1 289 ? -7.363 -42.778 -63.517 1.00 27.31 289 VAL A O 1
ATOM 2292 N N . SER A 1 290 ? -5.371 -42.338 -64.279 1.00 29.00 290 SER A N 1
ATOM 2293 C CA . SER A 1 290 ? -4.046 -42.530 -64.898 1.00 29.00 290 SER A CA 1
ATOM 2294 C C . SER A 1 290 ? -2.987 -41.474 -64.542 1.00 29.00 290 SER A C 1
ATOM 2296 O O . SER A 1 290 ? -3.272 -40.440 -63.943 1.00 29.00 290 SER A O 1
ATOM 2298 N N . ASP A 1 291 ? -1.754 -41.779 -64.948 1.00 27.86 291 ASP A N 1
ATOM 2299 C CA . ASP A 1 291 ? -0.505 -41.042 -64.751 1.00 27.86 291 ASP A CA 1
ATOM 2300 C C . ASP A 1 291 ? -0.446 -39.635 -65.376 1.00 27.86 291 ASP A C 1
ATOM 2302 O O . ASP A 1 291 ? -1.141 -39.324 -66.345 1.00 27.86 291 ASP A O 1
ATOM 2306 N N . ASN A 1 292 ? 0.530 -38.841 -64.921 1.00 28.77 292 ASN A N 1
ATOM 2307 C CA . ASN A 1 292 ? 1.658 -38.476 -65.791 1.00 28.77 292 ASN A CA 1
ATOM 2308 C C . ASN A 1 292 ? 2.916 -38.106 -64.977 1.00 28.77 292 ASN A C 1
ATOM 2310 O O . ASN A 1 292 ? 2.832 -37.549 -63.883 1.00 28.77 292 ASN A O 1
ATOM 2314 N N . LEU A 1 293 ? 4.085 -38.428 -65.532 1.00 32.41 293 LEU A N 1
ATOM 2315 C CA . LEU A 1 293 ? 5.424 -38.135 -65.004 1.00 32.41 293 LEU A CA 1
ATOM 2316 C C . LEU A 1 293 ? 6.131 -37.175 -65.961 1.00 32.41 293 LEU A C 1
ATOM 2318 O O . LEU A 1 293 ? 6.067 -37.417 -67.159 1.00 32.41 293 LEU A O 1
ATOM 2322 N N . GLU A 1 294 ? 6.914 -36.209 -65.463 1.00 28.14 294 GLU A N 1
ATOM 2323 C CA . GLU A 1 294 ? 8.089 -35.748 -66.224 1.00 28.14 294 GLU A CA 1
ATOM 2324 C C . GLU A 1 294 ? 9.189 -35.058 -65.389 1.00 28.14 294 GLU A C 1
ATOM 2326 O O . GLU A 1 294 ? 8.941 -34.391 -64.382 1.00 28.14 294 GLU A O 1
ATOM 2331 N N . LYS A 1 295 ? 10.429 -35.303 -65.828 1.00 30.33 295 LYS A N 1
ATOM 2332 C CA . LYS A 1 295 ? 11.777 -34.845 -65.413 1.00 30.33 295 LYS A CA 1
ATOM 2333 C C . LYS A 1 295 ? 12.745 -35.350 -66.521 1.00 30.33 295 LYS A C 1
ATOM 2335 O O . LYS A 1 295 ? 12.319 -36.247 -67.251 1.00 30.33 295 LYS A O 1
ATOM 2340 N N . PRO A 1 296 ? 14.029 -34.927 -66.637 1.00 51.09 296 PRO A N 1
ATOM 2341 C CA . PRO A 1 296 ? 14.847 -34.071 -65.759 1.00 51.09 296 PRO A CA 1
ATOM 2342 C C . PRO A 1 296 ? 15.590 -32.950 -66.544 1.00 51.09 296 PRO A C 1
ATOM 2344 O O . PRO A 1 296 ? 15.235 -32.658 -67.681 1.00 51.09 296 PRO A O 1
ATOM 2347 N N . ASN A 1 297 ? 16.644 -32.343 -65.966 1.00 31.11 297 ASN A N 1
ATOM 2348 C CA . ASN A 1 297 ? 18.015 -32.384 -66.532 1.00 31.11 297 ASN A CA 1
ATOM 2349 C C . ASN A 1 297 ? 19.049 -31.620 -65.671 1.00 31.11 297 ASN A C 1
ATOM 2351 O O . ASN A 1 297 ? 18.734 -30.584 -65.090 1.00 31.11 297 ASN A O 1
ATOM 2355 N N . ASP A 1 298 ? 20.292 -32.116 -65.652 1.00 33.78 298 ASP A N 1
ATOM 2356 C CA . ASP A 1 298 ? 21.473 -31.515 -65.003 1.00 33.78 298 ASP A CA 1
ATOM 2357 C C . ASP A 1 298 ? 22.490 -31.018 -66.049 1.00 33.78 298 ASP A C 1
ATOM 2359 O O . ASP A 1 298 ? 22.759 -31.732 -67.014 1.00 33.78 298 ASP A O 1
ATOM 2363 N N . VAL A 1 299 ? 23.146 -29.868 -65.820 1.00 34.28 299 VAL A N 1
ATOM 2364 C CA . VAL A 1 299 ? 24.425 -29.493 -66.473 1.00 34.28 299 VAL A CA 1
ATOM 2365 C C . VAL A 1 299 ? 25.287 -28.632 -65.532 1.00 34.28 299 VAL A C 1
ATOM 2367 O O . VAL A 1 299 ? 24.792 -27.694 -64.913 1.00 34.28 299 VAL A O 1
ATOM 2370 N N . ALA A 1 300 ? 26.599 -28.894 -65.491 1.00 35.62 300 ALA A N 1
ATOM 2371 C CA . ALA A 1 300 ? 27.634 -28.004 -64.944 1.00 35.62 300 ALA A CA 1
ATOM 2372 C C . ALA A 1 300 ? 28.895 -28.049 -65.836 1.00 35.62 300 ALA A C 1
ATOM 2374 O O . ALA A 1 300 ? 29.122 -29.061 -66.503 1.00 35.62 300 ALA A O 1
ATOM 2375 N N . PRO A 1 301 ? 29.720 -26.981 -65.877 1.00 47.16 301 PRO A N 1
ATOM 2376 C CA . PRO A 1 301 ? 31.107 -27.124 -65.394 1.00 47.16 301 PRO A CA 1
ATOM 2377 C C . PRO A 1 301 ? 31.668 -25.860 -64.677 1.00 47.16 301 PRO A C 1
ATOM 2379 O O . PRO A 1 301 ? 30.909 -25.031 -64.180 1.00 47.16 301 PRO A O 1
ATOM 2382 N N . ARG A 1 302 ? 33.004 -25.761 -64.508 1.00 32.22 302 ARG A N 1
ATOM 2383 C CA . ARG A 1 302 ? 33.704 -24.916 -63.500 1.00 32.22 302 ARG A CA 1
ATOM 2384 C C . ARG A 1 302 ? 35.022 -24.265 -64.052 1.00 32.22 302 ARG A C 1
ATOM 2386 O O . ARG A 1 302 ? 35.176 -24.236 -65.265 1.00 32.22 302 ARG A O 1
ATOM 2393 N N . PRO A 1 303 ? 35.951 -23.734 -63.211 1.00 63.69 303 PRO A N 1
ATOM 2394 C CA . PRO A 1 303 ? 36.376 -22.321 -63.048 1.00 63.69 303 PRO A CA 1
ATOM 2395 C C . PRO A 1 303 ? 37.661 -21.919 -63.843 1.00 63.69 303 PRO A C 1
ATOM 2397 O O . PRO A 1 303 ? 38.046 -22.676 -64.731 1.00 63.69 303 PRO A O 1
ATOM 2400 N N . PRO A 1 304 ? 38.362 -20.783 -63.542 1.00 50.91 304 PRO A N 1
ATOM 2401 C CA . PRO A 1 304 ? 39.462 -20.808 -62.536 1.00 50.91 304 PRO A CA 1
ATOM 2402 C C . PRO A 1 304 ? 39.816 -19.493 -61.751 1.00 50.91 304 PRO A C 1
ATOM 2404 O O . PRO A 1 304 ? 39.615 -18.394 -62.241 1.00 50.91 304 PRO A O 1
ATOM 2407 N N . GLN A 1 305 ? 40.409 -19.666 -60.547 1.00 32.97 305 GLN A N 1
ATOM 2408 C CA . GLN A 1 305 ? 41.572 -18.957 -59.912 1.00 32.97 305 GLN A CA 1
ATOM 2409 C C . GLN A 1 305 ? 41.634 -17.389 -59.851 1.00 32.97 305 GLN A C 1
ATOM 2411 O O . GLN A 1 305 ? 41.557 -16.739 -60.880 1.00 32.97 305 GLN A O 1
ATOM 2416 N N . THR A 1 306 ? 41.685 -16.670 -58.699 1.00 31.66 306 THR A N 1
ATOM 2417 C CA . THR A 1 306 ? 42.707 -16.516 -57.593 1.00 31.66 306 THR A CA 1
ATOM 2418 C C . THR A 1 306 ? 44.037 -15.819 -57.975 1.00 31.66 306 THR A C 1
ATOM 2420 O O . THR A 1 306 ? 44.468 -16.035 -59.102 1.00 31.66 306 THR A O 1
ATOM 2423 N N . PRO A 1 307 ? 44.825 -15.182 -57.057 1.00 48.09 307 PRO A N 1
ATOM 2424 C CA . PRO A 1 307 ? 44.553 -14.491 -55.766 1.00 48.09 307 PRO A CA 1
ATOM 2425 C C . PRO A 1 307 ? 45.314 -13.124 -55.615 1.00 48.09 307 PRO A C 1
ATOM 2427 O O . PRO A 1 307 ? 45.973 -12.681 -56.556 1.00 48.09 307 PRO A O 1
ATOM 2430 N N . LYS A 1 308 ? 45.318 -12.486 -54.419 1.00 32.38 308 LYS A N 1
ATOM 2431 C CA . LYS A 1 308 ? 46.453 -11.670 -53.889 1.00 32.38 308 LYS A CA 1
ATOM 2432 C C . LYS A 1 308 ? 46.354 -11.378 -52.374 1.00 32.38 308 LYS A C 1
ATOM 2434 O O . LYS A 1 308 ? 45.294 -11.563 -51.788 1.00 32.38 308 LYS A O 1
ATOM 2439 N N . GLU A 1 309 ? 47.473 -10.979 -51.759 1.00 30.23 309 GLU A N 1
ATOM 2440 C CA . GLU A 1 309 ? 47.747 -10.998 -50.304 1.00 30.23 309 GLU A CA 1
ATOM 2441 C C . GLU A 1 309 ? 48.818 -9.930 -49.923 1.00 30.23 309 GLU A C 1
ATOM 2443 O O . GLU A 1 309 ? 49.438 -9.368 -50.828 1.00 30.23 309 GLU A O 1
ATOM 2448 N N . VAL A 1 310 ? 49.098 -9.738 -48.615 1.00 30.98 310 VAL A N 1
ATOM 2449 C CA . VAL A 1 310 ? 50.229 -8.966 -48.012 1.00 30.98 310 VAL A CA 1
ATOM 2450 C C . VAL A 1 310 ? 49.995 -7.427 -48.060 1.00 30.98 310 VAL A C 1
ATOM 2452 O O . VAL A 1 310 ? 49.502 -6.909 -49.053 1.00 30.98 310 VAL A O 1
ATOM 2455 N N . SER A 1 311 ? 50.220 -6.616 -47.008 1.00 31.53 311 SER A N 1
ATOM 2456 C CA . SER A 1 311 ? 51.431 -6.512 -46.169 1.00 31.53 311 SER A CA 1
ATOM 2457 C C . SER A 1 311 ? 51.254 -6.069 -44.695 1.00 31.53 311 SER A C 1
ATOM 2459 O O . SER A 1 311 ? 50.176 -5.698 -44.239 1.00 31.53 311 SER A O 1
ATOM 2461 N N . LEU A 1 312 ? 52.366 -6.149 -43.946 1.00 31.00 312 LEU A N 1
ATOM 2462 C CA . LEU A 1 312 ? 52.535 -5.851 -42.512 1.00 31.00 312 LEU A CA 1
ATOM 2463 C C . LEU A 1 312 ? 53.319 -4.544 -42.280 1.00 31.00 312 LEU A C 1
ATOM 2465 O O . LEU A 1 312 ? 54.177 -4.193 -43.088 1.00 31.00 312 LEU A O 1
ATOM 2469 N N . ALA A 1 313 ? 53.149 -3.921 -41.106 1.00 29.14 313 ALA A N 1
ATOM 2470 C CA . ALA A 1 313 ? 54.122 -2.985 -40.524 1.00 29.14 313 ALA A CA 1
ATOM 2471 C C . ALA A 1 313 ? 54.078 -3.008 -38.978 1.00 29.14 313 ALA A C 1
ATOM 2473 O O . ALA A 1 313 ? 53.011 -3.143 -38.383 1.00 29.14 313 ALA A O 1
ATOM 2474 N N . ILE A 1 314 ? 55.239 -2.872 -38.323 1.00 33.81 314 ILE A N 1
ATOM 2475 C CA . ILE A 1 314 ? 55.429 -2.882 -36.857 1.00 33.81 314 ILE A CA 1
ATOM 2476 C C . ILE A 1 314 ? 56.353 -1.714 -36.475 1.00 33.81 314 ILE A C 1
ATOM 2478 O O . ILE A 1 314 ? 57.348 -1.500 -37.165 1.00 33.81 314 ILE A O 1
ATOM 2482 N N . SER A 1 315 ? 56.098 -1.003 -35.363 1.00 29.77 315 SER A N 1
ATOM 2483 C CA . SER A 1 315 ? 57.128 -0.191 -34.675 1.00 29.77 315 SER A CA 1
ATOM 2484 C C . SER A 1 315 ? 56.791 0.203 -33.223 1.00 29.77 315 SER A C 1
ATOM 2486 O O . SER A 1 315 ? 55.642 0.455 -32.867 1.00 29.77 315 SER A O 1
ATOM 2488 N N . ARG A 1 316 ? 57.845 0.250 -32.398 1.00 31.70 316 ARG A N 1
ATOM 2489 C CA . ARG A 1 316 ? 58.000 0.704 -30.992 1.00 31.70 316 ARG A CA 1
ATOM 2490 C C . ARG A 1 316 ? 59.527 0.805 -30.734 1.00 31.70 316 ARG A C 1
ATOM 2492 O O . ARG A 1 316 ? 60.255 0.166 -31.493 1.00 31.70 316 ARG A O 1
ATOM 2499 N N . PRO A 1 317 ? 60.042 1.408 -29.637 1.00 53.22 317 PRO A N 1
ATOM 2500 C CA . PRO A 1 317 ? 59.497 2.416 -28.703 1.00 53.22 317 PRO A CA 1
ATOM 2501 C C . PRO A 1 317 ? 60.462 3.634 -28.533 1.00 53.22 317 PRO A C 1
ATOM 2503 O O . PRO A 1 317 ? 61.467 3.693 -29.232 1.00 53.22 317 PRO A O 1
ATOM 2506 N N . ASN A 1 318 ? 60.211 4.576 -27.594 1.00 29.16 318 ASN A N 1
ATOM 2507 C CA . ASN A 1 318 ? 61.195 5.053 -26.576 1.00 29.16 318 ASN A CA 1
ATOM 2508 C C . ASN A 1 318 ? 60.735 6.264 -25.714 1.00 29.16 318 ASN A C 1
ATOM 2510 O O . ASN A 1 318 ? 59.727 6.908 -25.986 1.00 29.16 318 ASN A O 1
ATOM 2514 N N . HIS A 1 319 ? 61.502 6.528 -24.646 1.00 31.66 319 HIS A N 1
ATOM 2515 C CA . HIS A 1 319 ? 61.346 7.512 -23.550 1.00 31.66 319 HIS A CA 1
ATOM 2516 C C . HIS A 1 319 ? 62.767 7.950 -23.062 1.00 31.66 319 HIS A C 1
ATOM 2518 O O . HIS A 1 319 ? 63.738 7.421 -23.608 1.00 31.66 319 HIS A O 1
ATOM 2524 N N . PRO A 1 320 ? 62.961 8.758 -21.978 1.00 58.09 320 PRO A N 1
ATOM 2525 C CA . PRO A 1 320 ? 61.981 9.637 -21.299 1.00 58.09 320 PRO A CA 1
ATOM 2526 C C . PRO A 1 320 ? 62.197 11.181 -21.119 1.00 58.09 320 PRO A C 1
ATOM 2528 O O . PRO A 1 320 ? 61.167 11.846 -21.031 1.00 58.09 320 PRO A O 1
ATOM 2531 N N . PRO A 1 321 ? 63.378 11.801 -20.860 1.00 52.72 321 PRO A N 1
ATOM 2532 C CA . PRO A 1 321 ? 63.516 12.452 -19.539 1.00 52.72 321 PRO A CA 1
ATOM 2533 C C . PRO A 1 321 ? 64.001 13.926 -19.477 1.00 52.72 321 PRO A C 1
ATOM 2535 O O . PRO A 1 321 ? 65.078 14.236 -19.985 1.00 52.72 321 PRO A O 1
ATOM 2538 N N . LYS A 1 322 ? 63.337 14.775 -18.659 1.00 31.02 322 LYS A N 1
ATOM 2539 C CA . LYS A 1 322 ? 63.931 15.519 -17.503 1.00 31.02 322 LYS A CA 1
ATOM 2540 C C . LYS A 1 322 ? 62.919 16.405 -16.735 1.00 31.02 322 LYS A C 1
ATOM 2542 O O . LYS A 1 322 ? 61.802 16.628 -17.182 1.00 31.02 322 LYS A O 1
ATOM 2547 N N . ARG A 1 323 ? 63.332 16.852 -15.538 1.00 32.69 323 ARG A N 1
ATOM 2548 C CA . ARG A 1 323 ? 62.608 17.639 -14.505 1.00 32.69 323 ARG A CA 1
ATOM 2549 C C . ARG A 1 323 ? 63.496 18.834 -14.081 1.00 32.69 323 ARG A C 1
ATOM 2551 O O . ARG A 1 323 ? 64.688 18.783 -14.396 1.00 32.69 323 ARG A O 1
ATOM 2558 N N . PRO A 1 324 ? 62.990 19.859 -13.363 1.00 49.75 324 PRO A N 1
ATOM 2559 C CA . PRO A 1 324 ? 63.310 19.961 -11.914 1.00 49.75 324 PRO A CA 1
ATOM 2560 C C . PRO A 1 324 ? 62.165 20.591 -11.052 1.00 49.75 324 PRO A C 1
ATOM 2562 O O . PRO A 1 324 ? 61.542 21.546 -11.484 1.00 49.75 324 PRO A O 1
ATOM 2565 N N . THR A 1 325 ? 61.675 19.952 -9.967 1.00 34.62 325 THR A N 1
ATOM 2566 C CA . THR A 1 325 ? 61.928 20.219 -8.505 1.00 34.62 325 THR A CA 1
ATOM 2567 C C . THR A 1 325 ? 61.230 21.477 -7.922 1.00 34.62 325 THR A C 1
ATOM 2569 O O . THR A 1 325 ? 60.900 22.370 -8.681 1.00 34.62 325 THR A O 1
ATOM 2572 N N . VAL A 1 326 ? 60.929 21.625 -6.617 1.00 33.38 326 VAL A N 1
ATOM 2573 C CA . VAL A 1 326 ? 61.465 21.005 -5.372 1.00 33.38 326 VAL A CA 1
ATOM 2574 C C . VAL A 1 326 ? 60.386 20.878 -4.261 1.00 33.38 326 VAL A C 1
ATOM 2576 O O . VAL A 1 326 ? 59.430 21.634 -4.297 1.00 33.38 326 VAL A O 1
ATOM 2579 N N . ALA A 1 327 ? 60.638 20.011 -3.256 1.00 32.91 327 ALA A N 1
ATOM 2580 C CA . ALA A 1 327 ? 60.200 20.065 -1.834 1.00 32.91 327 ALA A CA 1
ATOM 2581 C C . ALA A 1 327 ? 58.681 20.087 -1.474 1.00 32.91 327 ALA A C 1
ATOM 2583 O O . ALA A 1 327 ? 57.888 20.734 -2.136 1.00 32.91 327 ALA A O 1
ATOM 2584 N N . ASN A 1 328 ? 58.183 19.457 -0.393 1.00 31.84 328 ASN A N 1
ATOM 2585 C CA . ASN A 1 328 ? 58.745 18.513 0.602 1.00 31.84 328 ASN A CA 1
ATOM 2586 C C . ASN A 1 328 ? 57.584 17.756 1.327 1.00 31.84 328 ASN A C 1
ATOM 2588 O O . ASN A 1 328 ? 56.428 18.116 1.149 1.00 31.84 328 ASN A O 1
ATOM 2592 N N . GLY A 1 329 ? 57.791 16.721 2.158 1.00 30.31 329 GLY A N 1
ATOM 2593 C CA . GLY A 1 329 ? 59.072 16.101 2.534 1.00 30.31 329 GLY A CA 1
ATOM 2594 C C . GLY A 1 329 ? 59.049 14.995 3.613 1.00 30.31 329 GLY A C 1
ATOM 2595 O O . GLY A 1 329 ? 59.911 15.037 4.476 1.00 30.31 329 GLY A O 1
ATOM 2596 N N . ILE A 1 330 ? 58.163 13.982 3.509 1.00 30.70 330 ILE A N 1
ATOM 2597 C CA . ILE A 1 330 ? 58.358 12.602 4.052 1.00 30.70 330 ILE A CA 1
ATOM 2598 C C . ILE A 1 330 ? 58.303 12.379 5.590 1.00 30.70 330 ILE A C 1
ATOM 2600 O O . ILE A 1 330 ? 59.065 12.958 6.354 1.00 30.70 330 ILE A O 1
ATOM 2604 N N . SER A 1 331 ? 57.520 11.381 6.041 1.00 30.83 331 SER A N 1
ATOM 2605 C CA . SER A 1 331 ? 57.976 10.317 6.979 1.00 30.83 331 SER A CA 1
ATOM 2606 C C . SER A 1 331 ? 56.934 9.195 7.167 1.00 30.83 331 SER A C 1
ATOM 2608 O O . SER A 1 331 ? 55.741 9.389 6.949 1.00 30.83 331 SER A O 1
ATOM 2610 N N . THR A 1 332 ? 57.405 7.992 7.517 1.00 35.78 332 THR A N 1
ATOM 2611 C CA . THR A 1 332 ? 56.645 6.725 7.633 1.00 35.78 332 THR A CA 1
ATOM 2612 C C . THR A 1 332 ? 56.677 6.153 9.072 1.00 35.78 332 THR A C 1
ATOM 2614 O O . THR A 1 332 ? 57.467 6.625 9.890 1.00 35.78 332 THR A O 1
ATOM 2617 N N . PRO A 1 333 ? 55.802 5.185 9.437 1.00 47.28 333 PRO A N 1
ATOM 2618 C CA . PRO A 1 333 ? 55.451 4.927 10.844 1.00 47.28 333 PRO A CA 1
ATOM 2619 C C . PRO A 1 333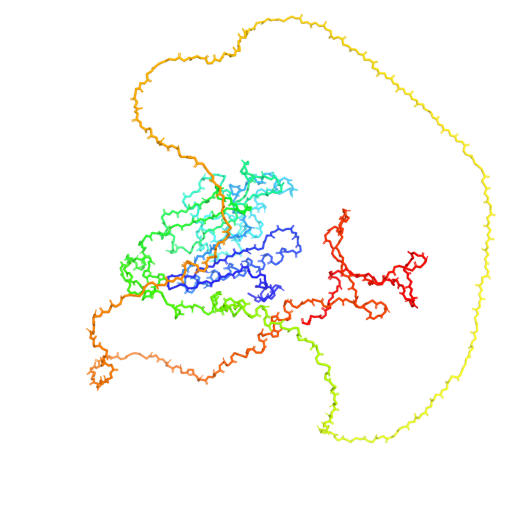 ? 56.307 3.859 11.574 1.00 47.28 333 PRO A C 1
ATOM 2621 O O . PRO A 1 333 ? 56.795 2.924 10.936 1.00 47.28 333 PRO A O 1
ATOM 2624 N N . PRO A 1 334 ? 56.412 3.920 12.922 1.00 33.94 334 PRO A N 1
ATOM 2625 C CA . PRO A 1 334 ? 57.048 2.898 13.765 1.00 33.94 334 PRO A CA 1
ATOM 2626 C C . PRO A 1 334 ? 56.055 1.973 14.512 1.00 33.94 334 PRO A C 1
ATOM 2628 O O . PRO A 1 334 ? 54.857 2.240 14.596 1.00 33.94 334 PRO A O 1
ATOM 2631 N N . GLN A 1 335 ? 56.568 0.889 15.115 1.00 34.41 335 GLN A N 1
ATOM 2632 C CA . GLN A 1 335 ? 55.806 -0.088 15.916 1.00 34.41 335 GLN A CA 1
ATOM 2633 C C . GLN A 1 335 ? 56.106 -0.017 17.435 1.00 34.41 335 GLN A C 1
ATOM 2635 O O . GLN A 1 335 ? 57.215 0.312 17.838 1.00 34.41 335 GLN A O 1
ATOM 2640 N N . LYS A 1 336 ? 55.113 -0.424 18.248 1.00 32.16 336 LYS A N 1
ATOM 2641 C CA . LYS A 1 336 ? 55.153 -0.991 19.627 1.00 32.16 336 LYS A CA 1
ATOM 2642 C C . LYS A 1 336 ? 56.385 -0.762 20.541 1.00 32.16 336 LYS A C 1
ATOM 2644 O O . LYS A 1 336 ? 57.444 -1.343 20.309 1.00 32.16 336 LYS A O 1
ATOM 2649 N N . ARG A 1 337 ? 56.143 -0.235 21.759 1.00 27.77 337 ARG A N 1
ATOM 2650 C CA . ARG A 1 337 ? 56.772 -0.731 23.016 1.00 27.77 337 ARG A CA 1
ATOM 2651 C C . ARG A 1 337 ? 55.901 -0.443 24.264 1.00 27.77 337 ARG A C 1
ATOM 2653 O O . ARG A 1 337 ? 54.955 0.327 24.174 1.00 27.77 337 ARG A O 1
ATOM 2660 N N . ASN A 1 338 ? 56.191 -1.097 25.399 1.00 26.38 338 ASN A N 1
ATOM 2661 C CA . ASN A 1 338 ? 55.304 -1.223 26.580 1.00 26.38 338 ASN A CA 1
ATOM 2662 C C . ASN A 1 338 ? 55.774 -0.430 27.824 1.00 26.38 338 ASN A C 1
ATOM 2664 O O . ASN A 1 338 ? 56.987 -0.294 27.988 1.00 26.38 338 ASN A O 1
ATOM 2668 N N . LYS A 1 339 ? 54.829 -0.091 28.736 1.00 30.70 339 LYS A N 1
ATOM 2669 C CA . LYS A 1 339 ? 54.875 0.037 30.237 1.00 30.70 339 LYS A CA 1
ATOM 2670 C C . LYS A 1 339 ? 53.813 1.078 30.705 1.00 30.70 339 LYS A C 1
ATOM 2672 O O . LYS A 1 339 ? 53.563 1.993 29.937 1.00 30.70 339 LYS A O 1
ATOM 2677 N N . ILE A 1 340 ? 53.175 1.057 31.893 1.00 27.64 340 ILE A N 1
ATOM 2678 C CA . ILE A 1 340 ? 53.043 0.086 33.015 1.00 27.64 340 ILE A CA 1
ATOM 2679 C C . ILE A 1 340 ? 51.749 0.401 33.828 1.00 27.64 340 ILE A C 1
ATOM 2681 O O . ILE A 1 340 ? 51.291 1.536 33.776 1.00 27.64 340 ILE A O 1
ATOM 2685 N N . GLY A 1 341 ? 51.231 -0.556 34.621 1.00 28.69 341 GLY A N 1
ATOM 2686 C CA . GLY A 1 341 ? 50.186 -0.349 35.657 1.00 28.69 341 GLY A CA 1
ATOM 2687 C C . GLY A 1 341 ? 48.760 -0.792 35.259 1.00 28.69 341 GLY A C 1
ATOM 2688 O O . GLY A 1 341 ? 48.400 -0.675 34.094 1.00 28.69 341 GLY A O 1
ATOM 2689 N N . GLU A 1 342 ? 47.908 -1.338 36.142 1.00 27.88 342 GLU A N 1
ATOM 2690 C CA . GLU A 1 342 ? 48.135 -1.893 37.496 1.00 27.88 342 GLU A CA 1
ATOM 2691 C C . GLU A 1 342 ? 47.120 -3.042 37.816 1.00 27.88 342 GLU A C 1
ATOM 2693 O O . GLU A 1 342 ? 46.365 -3.473 36.947 1.00 27.88 342 GLU A O 1
ATOM 2698 N N . PHE A 1 343 ? 47.178 -3.629 39.018 1.00 27.47 343 PHE A N 1
ATOM 2699 C CA . PHE A 1 343 ? 46.593 -4.914 39.443 1.00 27.47 343 PHE A CA 1
ATOM 2700 C C . PHE A 1 343 ? 45.054 -5.053 39.425 1.00 27.47 343 PHE A C 1
ATOM 2702 O O . PHE A 1 343 ? 44.343 -4.271 40.046 1.00 27.47 343 PHE A O 1
ATOM 2709 N N . ALA A 1 344 ? 44.586 -6.231 38.980 1.00 31.25 344 ALA A N 1
ATOM 2710 C CA . ALA A 1 344 ? 43.549 -7.030 39.660 1.00 31.25 344 ALA A CA 1
ATOM 2711 C C . ALA A 1 344 ? 43.708 -8.535 39.315 1.00 31.25 344 ALA A C 1
ATOM 2713 O O . ALA A 1 344 ? 44.225 -8.873 38.251 1.00 31.25 344 ALA A O 1
ATOM 2714 N N . LYS A 1 345 ? 43.302 -9.464 40.202 1.00 28.98 345 LYS A N 1
ATOM 2715 C CA . LYS A 1 345 ? 43.469 -10.932 40.030 1.00 28.98 345 LYS A CA 1
ATOM 2716 C C . LYS A 1 345 ? 42.173 -11.716 40.285 1.00 28.98 345 LYS A C 1
ATOM 2718 O O . LYS A 1 345 ? 41.564 -11.498 41.327 1.00 28.98 345 LYS A O 1
ATOM 2723 N N . ARG A 1 346 ? 41.892 -12.726 39.440 1.00 28.47 346 ARG A N 1
ATOM 2724 C CA . ARG A 1 346 ? 41.476 -14.127 39.768 1.00 28.47 346 ARG A CA 1
ATOM 2725 C C . ARG A 1 346 ? 40.943 -14.824 38.497 1.00 28.47 346 ARG A C 1
ATOM 2727 O O . ARG A 1 346 ? 39.893 -14.457 37.999 1.00 28.47 346 ARG A O 1
ATOM 2734 N N . THR A 1 347 ? 41.724 -15.640 37.782 1.00 28.16 347 THR A N 1
ATOM 2735 C CA . THR A 1 347 ? 42.027 -17.082 38.003 1.00 28.16 347 THR A CA 1
ATOM 2736 C C . THR A 1 347 ? 40.828 -18.037 37.894 1.00 28.16 347 THR A C 1
ATOM 2738 O O . THR A 1 347 ? 40.039 -18.141 38.827 1.00 28.16 347 THR A O 1
ATOM 2741 N N . MET A 1 348 ? 40.799 -18.826 36.812 1.00 27.17 348 MET A N 1
ATOM 2742 C CA . MET A 1 348 ? 39.982 -20.037 36.627 1.00 27.17 348 MET A CA 1
ATOM 2743 C C . MET A 1 348 ? 40.918 -21.251 36.429 1.00 27.17 348 MET A C 1
ATOM 2745 O O . MET A 1 348 ? 41.908 -21.110 35.704 1.00 27.17 348 MET A O 1
ATOM 2749 N N . PRO A 1 349 ? 40.658 -22.427 37.031 1.00 34.97 349 PRO A N 1
ATOM 2750 C CA . PRO A 1 349 ? 41.454 -23.639 36.812 1.00 34.97 349 PRO A CA 1
ATOM 2751 C C . PRO A 1 349 ? 41.030 -24.395 35.536 1.00 34.97 349 PRO A C 1
ATOM 2753 O O . PRO A 1 349 ? 39.900 -24.265 35.069 1.00 34.97 349 PRO A O 1
ATOM 2756 N N . ARG A 1 350 ? 41.925 -25.227 34.979 1.00 29.62 350 ARG A N 1
ATOM 2757 C CA . ARG A 1 350 ? 41.685 -26.022 33.757 1.00 29.62 350 ARG A CA 1
ATOM 2758 C C . ARG A 1 350 ? 42.052 -27.497 33.973 1.00 29.62 350 ARG A C 1
ATOM 2760 O O . ARG A 1 350 ? 43.188 -27.797 34.330 1.00 29.62 350 ARG A O 1
ATOM 2767 N N . GLY A 1 351 ? 41.095 -28.403 33.748 1.00 27.92 351 GLY A N 1
ATOM 2768 C CA . GLY A 1 351 ? 41.262 -29.864 33.844 1.00 27.92 351 GLY A CA 1
ATOM 2769 C C . GLY A 1 351 ? 41.682 -30.538 32.526 1.00 27.92 351 GLY A C 1
ATOM 2770 O O . GLY A 1 351 ? 41.658 -29.912 31.466 1.00 27.92 351 GLY A O 1
ATOM 2771 N N . LYS A 1 352 ? 42.085 -31.816 32.597 1.00 29.39 352 LYS A N 1
ATOM 2772 C CA . LYS A 1 352 ? 42.631 -32.624 31.481 1.00 29.39 352 LYS A CA 1
ATOM 2773 C C . LYS A 1 352 ? 41.562 -33.536 30.836 1.00 29.39 352 LYS A C 1
ATOM 2775 O O . LYS A 1 352 ? 40.588 -33.882 31.494 1.00 29.39 352 LYS A O 1
ATOM 2780 N N . GLY A 1 353 ? 41.777 -33.964 29.581 1.00 26.06 353 GLY A N 1
ATOM 2781 C CA . GLY A 1 353 ? 41.119 -35.155 28.987 1.00 26.06 353 GLY A CA 1
ATOM 2782 C C . GLY A 1 353 ? 41.709 -36.463 29.553 1.00 26.06 353 GLY A C 1
ATOM 2783 O O . GLY A 1 353 ? 42.613 -36.390 30.382 1.00 26.06 353 GLY A O 1
ATOM 2784 N N . GLN A 1 354 ? 41.309 -37.684 29.173 1.00 28.52 354 GLN A N 1
ATOM 2785 C CA . GLN A 1 354 ? 40.566 -38.266 28.023 1.00 28.52 354 GLN A CA 1
ATOM 2786 C C . GLN A 1 354 ? 40.078 -39.691 28.471 1.00 28.52 354 GLN A C 1
ATOM 2788 O O . GLN A 1 354 ? 40.358 -40.033 29.622 1.00 28.52 354 GLN A O 1
ATOM 2793 N N . PRO A 1 355 ? 39.486 -40.599 27.648 1.00 36.69 355 PRO A N 1
ATOM 2794 C CA . PRO A 1 355 ? 38.800 -40.493 26.351 1.00 36.69 355 PRO A CA 1
ATOM 2795 C C . PRO A 1 355 ? 37.363 -41.107 26.374 1.00 36.69 355 PRO A C 1
ATOM 2797 O O . PRO A 1 355 ? 36.835 -41.465 27.421 1.00 36.69 355 PRO A O 1
ATOM 2800 N N . GLY A 1 356 ? 36.702 -41.193 25.212 1.00 27.88 356 GLY A N 1
ATOM 2801 C CA . GLY A 1 356 ? 35.245 -41.363 25.086 1.00 27.88 356 GLY A CA 1
ATOM 2802 C C . GLY A 1 356 ? 34.585 -42.735 25.331 1.00 27.88 356 GLY A C 1
ATOM 2803 O O . GLY A 1 356 ? 35.220 -43.782 25.442 1.00 27.88 356 GLY A O 1
ATOM 2804 N N . LYS A 1 357 ? 33.245 -42.688 25.313 1.00 30.55 357 LYS A N 1
ATOM 2805 C CA . LYS A 1 357 ? 32.312 -43.798 25.053 1.00 30.55 357 LYS A CA 1
ATOM 2806 C C . LYS A 1 357 ? 31.203 -43.334 24.094 1.00 30.55 357 LYS A C 1
ATOM 2808 O O . LYS A 1 357 ? 31.021 -42.136 23.887 1.00 30.55 357 LYS A O 1
ATOM 2813 N N . THR A 1 358 ? 30.523 -44.294 23.474 1.00 29.22 358 THR A N 1
ATOM 2814 C CA . THR A 1 358 ? 29.535 -44.120 22.396 1.00 29.22 358 THR A CA 1
ATOM 2815 C C . THR A 1 358 ? 28.144 -43.664 22.871 1.00 29.22 358 THR A C 1
ATOM 2817 O O . THR A 1 358 ? 27.887 -43.530 24.063 1.00 29.22 358 THR A O 1
ATOM 2820 N N . GLN A 1 359 ? 27.266 -43.388 21.898 1.00 40.06 359 GLN A N 1
ATOM 2821 C CA . GLN A 1 359 ? 25.935 -42.783 22.043 1.00 40.06 359 GLN A CA 1
ATOM 2822 C C . GLN A 1 359 ? 25.024 -43.422 23.110 1.00 40.06 359 GLN A C 1
ATOM 2824 O O . GLN A 1 359 ? 24.905 -44.643 23.197 1.00 40.06 359 GLN A O 1
ATOM 2829 N N . SER A 1 360 ? 24.247 -42.574 23.787 1.00 37.59 360 SER A N 1
ATOM 2830 C CA . SER A 1 360 ? 22.935 -42.907 24.358 1.00 37.59 360 SER A CA 1
ATOM 2831 C C . SER A 1 360 ? 21.870 -41.963 23.770 1.00 37.59 360 SER A C 1
ATOM 2833 O O . SER A 1 360 ? 22.195 -40.908 23.222 1.00 37.59 360 SER A O 1
ATOM 2835 N N . SER A 1 361 ? 20.601 -42.379 23.767 1.00 41.62 361 SER A N 1
ATOM 2836 C CA . SER A 1 361 ? 19.555 -41.767 22.935 1.00 41.62 361 SER A CA 1
ATOM 2837 C C . SER A 1 361 ? 18.809 -40.596 23.594 1.00 41.62 361 SER A C 1
ATOM 2839 O O . SER A 1 361 ? 18.588 -40.563 24.802 1.00 41.62 361 SER A O 1
ATOM 2841 N N . ILE A 1 362 ? 18.298 -39.687 22.751 1.00 37.94 362 ILE A N 1
ATOM 2842 C CA . ILE A 1 362 ? 17.417 -38.550 23.109 1.00 37.94 362 ILE A CA 1
ATOM 2843 C C . ILE A 1 362 ? 16.140 -38.956 23.882 1.00 37.94 362 ILE A C 1
ATOM 2845 O O . ILE A 1 362 ? 15.506 -38.119 24.519 1.00 37.94 362 ILE A O 1
ATOM 2849 N N . ILE A 1 363 ? 15.796 -40.247 23.899 1.00 39.59 363 ILE A N 1
ATOM 2850 C CA . ILE A 1 363 ? 14.666 -40.830 24.643 1.00 39.59 363 ILE A CA 1
ATOM 2851 C C . ILE A 1 363 ? 14.751 -40.526 26.157 1.00 39.59 363 ILE A C 1
ATOM 2853 O O . ILE A 1 363 ? 13.726 -40.485 26.830 1.00 39.59 363 ILE A O 1
ATOM 2857 N N . GLY A 1 364 ? 15.945 -40.240 26.693 1.00 38.28 364 GLY A N 1
ATOM 2858 C CA . GLY A 1 364 ? 16.125 -39.831 28.091 1.00 38.28 364 GLY A CA 1
ATOM 2859 C C . GLY A 1 364 ? 15.535 -38.463 28.474 1.00 38.28 364 GLY A C 1
ATOM 2860 O O . GLY A 1 364 ? 15.400 -38.200 29.663 1.00 38.28 364 GLY A O 1
ATOM 2861 N N . PHE A 1 365 ? 15.170 -37.600 27.516 1.00 35.12 365 PHE A N 1
ATOM 2862 C CA . PHE A 1 365 ? 14.717 -36.225 27.799 1.00 35.12 365 PHE A CA 1
ATOM 2863 C C . PHE A 1 365 ? 13.208 -36.089 28.088 1.00 35.12 365 PHE A C 1
ATOM 2865 O O . PHE A 1 365 ? 12.741 -34.999 28.401 1.00 35.12 365 PHE A O 1
ATOM 2872 N N . PHE A 1 366 ? 12.437 -37.180 27.986 1.00 36.34 366 PHE A N 1
ATOM 2873 C CA . PHE A 1 366 ? 10.985 -37.185 28.203 1.00 36.34 366 PHE A CA 1
ATOM 2874 C C . PHE A 1 366 ? 10.552 -38.315 29.147 1.00 36.34 366 PHE A C 1
ATOM 2876 O O . PHE A 1 366 ? 9.969 -39.318 28.733 1.00 36.34 366 PHE A O 1
ATOM 2883 N N . LYS A 1 367 ? 10.802 -38.120 30.445 1.00 32.72 367 LYS A N 1
ATOM 2884 C CA . LYS A 1 367 ? 10.095 -38.810 31.531 1.00 32.72 367 LYS A CA 1
ATOM 2885 C C . LYS A 1 367 ? 9.613 -37.776 32.555 1.00 32.72 367 LYS A C 1
ATOM 2887 O O . LYS A 1 367 ? 10.458 -37.063 33.089 1.00 32.72 367 LYS A O 1
ATOM 2892 N N . PRO A 1 368 ? 8.306 -37.694 32.853 1.00 33.34 368 PRO A N 1
ATOM 2893 C CA . PRO A 1 368 ? 7.832 -37.029 34.059 1.00 33.34 368 PRO A CA 1
ATOM 2894 C C . PRO A 1 368 ? 8.174 -37.899 35.274 1.00 33.34 368 PRO A C 1
ATOM 2896 O O . PRO A 1 368 ? 7.932 -39.107 35.246 1.00 33.34 368 PRO A O 1
ATOM 2899 N N . GLU A 1 369 ? 8.690 -37.299 36.343 1.00 30.81 369 GLU A N 1
ATOM 2900 C CA . GLU A 1 369 ? 8.669 -37.931 37.664 1.00 30.81 369 GLU A CA 1
ATOM 2901 C C . GLU A 1 369 ? 7.310 -37.668 38.322 1.00 30.81 369 GLU A C 1
ATOM 2903 O O . GLU A 1 369 ? 6.807 -36.546 38.319 1.00 30.81 369 GLU A O 1
ATOM 2908 N N . THR A 1 370 ? 6.690 -38.719 38.855 1.00 30.47 370 THR A N 1
ATOM 2909 C CA . THR A 1 370 ? 5.371 -38.665 39.494 1.00 30.47 370 THR A CA 1
ATOM 2910 C C . THR A 1 370 ? 5.501 -38.702 41.011 1.00 30.47 370 THR A C 1
ATOM 2912 O O . THR A 1 370 ? 5.940 -39.721 41.545 1.00 30.47 370 THR A O 1
ATOM 2915 N N . LEU A 1 371 ? 5.025 -37.665 41.704 1.00 27.78 371 LEU A N 1
ATOM 2916 C CA . LEU A 1 371 ? 4.677 -37.733 43.126 1.00 27.78 371 LEU A CA 1
ATOM 2917 C C . LEU A 1 371 ? 3.373 -36.965 43.412 1.00 27.78 371 LEU A C 1
ATOM 2919 O O . LEU A 1 371 ? 3.318 -35.749 43.274 1.00 27.78 371 LEU A O 1
ATOM 2923 N N . ASN A 1 372 ? 2.345 -37.741 43.766 1.00 27.62 372 ASN A N 1
ATOM 2924 C CA . ASN A 1 372 ? 1.279 -37.542 44.766 1.00 27.62 372 ASN A CA 1
ATOM 2925 C C . ASN A 1 372 ? 1.031 -36.094 45.272 1.00 27.62 372 ASN A C 1
ATOM 2927 O O . ASN A 1 372 ? 1.949 -35.494 45.819 1.00 27.62 372 ASN A O 1
ATOM 2931 N N . ALA A 1 373 ? -0.147 -35.470 45.104 1.00 27.91 373 ALA A N 1
ATOM 2932 C CA . ALA A 1 373 ? -1.522 -35.809 45.565 1.00 27.91 373 ALA A CA 1
ATOM 2933 C C . ALA A 1 373 ? -1.892 -35.140 46.917 1.00 27.91 373 ALA A C 1
ATOM 2935 O O . ALA A 1 373 ? -0.996 -34.659 47.602 1.00 27.91 373 ALA A O 1
ATOM 2936 N N . ILE A 1 374 ? -3.193 -35.150 47.278 1.00 28.50 374 ILE A N 1
ATOM 2937 C CA . ILE A 1 374 ? -3.875 -34.357 48.342 1.00 28.50 374 ILE A CA 1
ATOM 2938 C C . ILE A 1 374 ? -4.179 -32.903 47.884 1.00 28.50 374 ILE A C 1
ATOM 2940 O O . ILE A 1 374 ? -3.253 -32.169 47.558 1.00 28.50 374 ILE A O 1
ATOM 2944 N N . ASP A 1 375 ? -5.428 -32.411 47.834 1.00 27.77 375 ASP A N 1
ATOM 2945 C CA . ASP A 1 375 ? -6.721 -33.126 47.824 1.00 27.77 375 ASP A CA 1
ATOM 2946 C C . ASP A 1 375 ? -7.880 -32.311 47.185 1.00 27.77 375 ASP A C 1
ATOM 2948 O O . ASP A 1 375 ? -7.680 -31.201 46.696 1.00 27.77 375 ASP A O 1
ATOM 2952 N N . GLN A 1 376 ? -9.069 -32.928 47.187 1.00 28.45 376 GLN A N 1
ATOM 2953 C CA . GLN A 1 376 ? -10.434 -32.461 46.849 1.00 28.45 376 GLN A CA 1
ATOM 2954 C C . GLN A 1 376 ? -10.756 -30.988 47.234 1.00 28.45 376 GLN A C 1
ATOM 2956 O O . GLN A 1 376 ? -10.207 -30.459 48.193 1.00 28.45 376 GLN A O 1
ATOM 2961 N N . GLU A 1 377 ? -11.633 -30.260 46.522 1.00 27.03 377 GLU A N 1
ATOM 2962 C CA . GLU A 1 377 ? -13.097 -30.482 46.522 1.00 27.03 377 GLU A CA 1
ATOM 2963 C C . GLU A 1 377 ? -13.883 -29.977 45.282 1.00 27.03 377 GLU A C 1
ATOM 2965 O O . GLU A 1 377 ? -13.402 -29.191 44.472 1.00 27.03 377 GLU A O 1
ATOM 2970 N N . ALA A 1 378 ? -15.148 -30.423 45.219 1.00 28.84 378 ALA A N 1
ATOM 2971 C CA . ALA A 1 378 ? -16.306 -29.808 44.551 1.00 28.84 378 ALA A CA 1
ATOM 2972 C C . ALA A 1 378 ? -16.238 -29.489 43.038 1.00 28.84 378 ALA A C 1
ATOM 2974 O O . ALA A 1 378 ? -16.023 -28.354 42.616 1.00 28.84 378 ALA A O 1
ATOM 2975 N N . SER A 1 379 ? -16.658 -30.460 42.219 1.00 28.72 379 SER A N 1
ATOM 2976 C CA . SER A 1 379 ? -17.307 -30.197 40.925 1.00 28.72 379 SER A CA 1
ATOM 2977 C C . SER A 1 379 ? -18.765 -30.680 40.941 1.00 28.72 379 SER A C 1
ATOM 2979 O O . SER A 1 379 ? -19.039 -31.874 40.842 1.00 28.72 379 SER A O 1
ATOM 2981 N N . GLN A 1 380 ? -19.716 -29.749 41.078 1.00 28.89 380 GLN A N 1
ATOM 2982 C CA . GLN A 1 380 ? -21.161 -29.959 40.884 1.00 28.89 380 GLN A CA 1
ATOM 2983 C C . GLN A 1 380 ? -21.900 -28.606 40.795 1.00 28.89 380 GLN A C 1
ATOM 2985 O O . GLN A 1 380 ? -21.317 -27.575 41.113 1.00 28.89 380 GLN A O 1
ATOM 2990 N N . LEU A 1 381 ? -23.181 -28.644 40.394 1.00 26.81 381 LEU A N 1
ATOM 2991 C CA . LEU A 1 381 ? -24.118 -27.514 40.222 1.00 26.81 381 LEU A CA 1
ATOM 2992 C C . LEU A 1 381 ? -23.880 -26.597 39.003 1.00 26.81 381 LEU A C 1
ATOM 2994 O O . LEU A 1 381 ? -23.283 -25.528 39.098 1.00 26.81 381 LEU A O 1
ATOM 2998 N N . CYS A 1 382 ? -24.489 -26.969 37.872 1.00 24.55 382 CYS A N 1
ATOM 2999 C CA . CYS A 1 382 ? -24.859 -26.038 36.800 1.00 24.55 382 CYS A CA 1
ATOM 3000 C C . CYS A 1 382 ? -26.121 -26.502 36.040 1.00 24.55 382 CYS A C 1
ATOM 3002 O O . CYS A 1 382 ? -26.081 -26.717 34.832 1.00 24.55 382 CYS A O 1
ATOM 3004 N N . ASP A 1 383 ? -27.249 -26.646 36.746 1.00 27.66 383 ASP A N 1
ATOM 3005 C CA . ASP A 1 383 ? -28.567 -26.824 36.115 1.00 27.66 383 ASP A CA 1
ATOM 3006 C C . ASP A 1 383 ? -29.689 -26.180 36.952 1.00 27.66 383 ASP A C 1
ATOM 3008 O O . ASP A 1 383 ? -29.969 -26.641 38.058 1.00 27.66 383 ASP A O 1
ATOM 3012 N N . SER A 1 384 ? -30.279 -25.096 36.425 1.00 28.20 384 SER A N 1
ATOM 3013 C CA . SER A 1 384 ? -31.628 -24.582 36.734 1.00 28.20 384 SER A CA 1
ATOM 3014 C C . SER A 1 384 ? -31.861 -23.217 36.060 1.00 28.20 384 SER A C 1
ATOM 3016 O O . SER 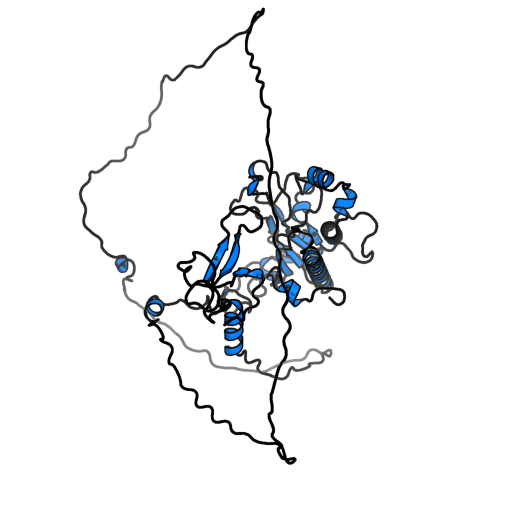A 1 384 ? -31.194 -22.239 36.406 1.00 28.20 384 SER A O 1
ATOM 3018 N N . ASN A 1 385 ? -32.852 -23.115 35.167 1.00 32.56 385 ASN A N 1
ATOM 3019 C CA . ASN A 1 385 ? -33.445 -21.823 34.773 1.00 32.56 385 ASN A CA 1
ATOM 3020 C C . ASN A 1 385 ? -34.243 -21.221 35.949 1.00 32.56 385 ASN A C 1
ATOM 3022 O O . ASN A 1 385 ? -34.736 -21.971 36.797 1.00 32.56 385 ASN A O 1
ATOM 3026 N N . PRO A 1 386 ? -34.441 -19.889 35.982 1.00 30.14 386 PRO A N 1
ATOM 3027 C CA . PRO A 1 386 ? -35.805 -19.422 35.698 1.00 30.14 386 PRO A CA 1
ATOM 3028 C C . PRO A 1 386 ? -35.924 -18.079 34.942 1.00 30.14 386 PRO A C 1
ATOM 3030 O O . PRO A 1 386 ? -35.106 -17.174 35.069 1.00 30.14 386 PRO A O 1
ATOM 3033 N N . GLU A 1 387 ? -37.057 -17.937 34.257 1.00 26.95 387 GLU A N 1
ATOM 3034 C CA . GLU A 1 387 ? -37.730 -16.678 33.890 1.00 26.95 387 GLU A CA 1
ATOM 3035 C C . GLU A 1 387 ? -39.100 -16.640 34.628 1.00 26.95 387 GLU A C 1
ATOM 3037 O O . GLU A 1 387 ? -39.467 -17.671 35.207 1.00 26.95 387 GLU A O 1
ATOM 3042 N N . PRO A 1 388 ? -39.920 -15.560 34.593 1.00 42.09 388 PRO A N 1
ATOM 3043 C CA . PRO A 1 388 ? -39.717 -14.230 33.993 1.00 42.09 388 PRO A CA 1
ATOM 3044 C C . PRO A 1 388 ? -40.064 -13.043 34.931 1.00 42.09 388 PRO A C 1
ATOM 3046 O O . PRO A 1 388 ? -40.674 -13.211 35.987 1.00 42.09 388 PRO A O 1
ATOM 3049 N N . SER A 1 389 ? -39.785 -11.803 34.503 1.00 26.69 389 SER A N 1
ATOM 3050 C CA . SER A 1 389 ? -40.698 -10.641 34.672 1.00 26.69 389 SER A CA 1
ATOM 3051 C C . SER A 1 389 ? -40.163 -9.365 33.996 1.00 26.69 389 SER A C 1
ATOM 3053 O O . SER A 1 389 ? -38.975 -9.065 34.059 1.00 26.69 389 SER A O 1
ATOM 3055 N N . ALA A 1 390 ? -41.056 -8.594 33.363 1.00 29.72 390 ALA A N 1
ATOM 3056 C CA . ALA A 1 390 ? -40.762 -7.297 32.733 1.00 29.72 390 ALA A CA 1
ATOM 3057 C C . ALA A 1 390 ? -41.264 -6.112 33.591 1.00 29.72 390 ALA A C 1
ATOM 3059 O O . ALA A 1 390 ? -42.037 -6.321 34.531 1.00 29.72 390 ALA A O 1
ATOM 3060 N N . PRO A 1 391 ? -40.899 -4.857 33.250 1.00 32.22 391 PRO A N 1
ATOM 3061 C CA . PRO A 1 391 ? -41.924 -4.035 32.588 1.00 32.22 391 PRO A CA 1
ATOM 3062 C C . PRO A 1 391 ? -41.442 -3.077 31.470 1.00 32.22 391 PRO A C 1
ATOM 3064 O O . PRO A 1 391 ? -40.284 -2.688 31.374 1.00 32.22 391 PRO A O 1
ATOM 3067 N N . ASN A 1 392 ? -42.422 -2.671 30.656 1.00 25.97 392 ASN A N 1
ATOM 3068 C CA . ASN A 1 392 ? -42.379 -1.833 29.447 1.00 25.97 392 ASN A CA 1
ATOM 3069 C C . ASN A 1 392 ? -41.479 -0.575 29.427 1.00 25.97 392 ASN A C 1
ATOM 3071 O O . ASN A 1 392 ? -41.573 0.288 30.299 1.00 25.97 392 ASN A O 1
ATOM 3075 N N . ALA A 1 393 ? -40.863 -0.341 28.260 1.00 27.42 393 ALA A N 1
ATOM 3076 C CA . ALA A 1 393 ? -40.690 0.986 27.654 1.00 27.42 393 ALA A CA 1
ATOM 3077 C C . ALA A 1 393 ? -41.042 0.921 26.145 1.00 27.42 393 ALA A C 1
ATOM 3079 O O . ALA A 1 393 ? -41.038 -0.156 25.556 1.00 27.42 393 ALA A O 1
ATOM 3080 N N . ARG A 1 394 ? -41.447 2.050 25.541 1.00 26.88 394 ARG A N 1
ATOM 3081 C CA . ARG A 1 394 ? -42.144 2.102 24.231 1.00 26.88 394 ARG A CA 1
ATOM 3082 C C . ARG A 1 394 ? -41.274 1.741 23.016 1.00 26.88 394 ARG A C 1
ATOM 3084 O O . ARG A 1 394 ? -40.084 2.032 22.993 1.00 26.88 394 ARG A O 1
ATOM 3091 N N . ALA A 1 395 ? -41.927 1.196 21.987 1.00 25.02 395 ALA A N 1
ATOM 3092 C CA . ALA A 1 395 ? -41.336 0.835 20.699 1.00 25.02 395 ALA A CA 1
ATOM 3093 C C . ALA A 1 395 ? -41.287 1.995 19.681 1.00 25.02 395 ALA A C 1
ATOM 3095 O O . ALA A 1 395 ? -42.038 2.968 19.786 1.00 25.02 395 ALA A O 1
ATOM 3096 N N . ALA A 1 396 ? -40.447 1.811 18.661 1.00 27.58 396 ALA A N 1
ATOM 3097 C CA . ALA A 1 396 ? -40.546 2.402 17.328 1.00 27.58 396 ALA A CA 1
ATOM 3098 C C . ALA A 1 396 ? -40.180 1.301 16.312 1.00 27.58 396 ALA A C 1
ATOM 3100 O O . ALA A 1 396 ? -39.327 0.461 16.608 1.00 27.58 396 ALA A O 1
ATOM 3101 N N . ASP A 1 397 ? -40.860 1.248 15.168 1.00 25.80 397 ASP A N 1
ATOM 3102 C CA . ASP A 1 397 ? -40.914 0.035 14.343 1.00 25.80 397 ASP A CA 1
ATOM 3103 C C . ASP A 1 397 ? -39.635 -0.260 13.541 1.00 25.80 397 ASP A C 1
ATOM 3105 O O . ASP A 1 397 ? -39.092 0.601 12.848 1.00 25.80 397 ASP A O 1
ATOM 3109 N N . VAL A 1 398 ? -39.208 -1.528 13.563 1.00 26.36 398 VAL A N 1
ATOM 3110 C CA . VAL A 1 398 ? -38.193 -2.090 12.659 1.00 26.36 398 VAL A CA 1
ATOM 3111 C C . VAL A 1 398 ? -38.741 -3.384 12.062 1.00 26.36 398 VAL A C 1
ATOM 3113 O O . VAL A 1 398 ? -39.137 -4.299 12.783 1.00 26.36 398 VAL A O 1
ATOM 3116 N N . VAL A 1 399 ? -38.773 -3.465 10.730 1.00 24.12 399 VAL A N 1
ATOM 3117 C CA . VAL A 1 399 ? -39.304 -4.628 10.006 1.00 24.12 399 VAL A CA 1
ATOM 3118 C C . VAL A 1 399 ? -38.301 -5.782 10.063 1.00 24.12 399 VAL A C 1
ATOM 3120 O O . VAL A 1 399 ? -37.283 -5.766 9.372 1.00 24.12 399 VAL A O 1
ATOM 3123 N N . HIS A 1 400 ? -38.604 -6.809 10.856 1.00 23.05 400 HIS A N 1
ATOM 3124 C CA . HIS A 1 400 ? -37.858 -8.066 10.829 1.00 23.05 400 HIS A CA 1
ATOM 3125 C C . HIS A 1 400 ? -38.217 -8.888 9.585 1.00 23.05 400 HIS A C 1
ATOM 3127 O O . HIS A 1 400 ? -39.317 -9.426 9.479 1.00 23.05 400 HIS A O 1
ATOM 3133 N N . ILE A 1 401 ? -37.252 -9.040 8.677 1.00 23.30 401 ILE A N 1
ATOM 3134 C CA . ILE A 1 401 ? -37.253 -10.101 7.665 1.00 23.30 401 ILE A CA 1
ATOM 3135 C C . ILE A 1 401 ? -36.467 -11.279 8.246 1.00 23.30 401 ILE A C 1
ATOM 3137 O O . ILE A 1 401 ? -35.299 -11.127 8.603 1.00 23.30 401 ILE A O 1
ATOM 3141 N N . THR A 1 402 ? -37.094 -12.448 8.350 1.00 23.41 402 THR A N 1
ATOM 3142 C CA . THR A 1 402 ? -36.433 -13.694 8.752 1.00 23.41 402 THR A CA 1
ATOM 3143 C C . THR A 1 402 ? -35.823 -14.399 7.534 1.00 23.41 402 THR A C 1
ATOM 3145 O O . THR A 1 402 ? -36.547 -14.696 6.582 1.00 23.41 402 THR A O 1
ATOM 3148 N N . PRO A 1 403 ? -34.514 -14.714 7.530 1.00 26.83 403 PRO A N 1
ATOM 3149 C CA . PRO A 1 403 ? -33.943 -15.638 6.556 1.00 26.83 403 PRO A CA 1
ATOM 3150 C C . PRO A 1 403 ? -34.447 -17.060 6.831 1.00 26.83 403 PRO A C 1
ATOM 3152 O O . PRO A 1 403 ? -34.436 -17.510 7.975 1.00 26.83 403 PRO A O 1
ATOM 3155 N N . SER A 1 404 ? -34.866 -17.778 5.791 1.00 25.58 404 SER A N 1
ATOM 3156 C CA . SER A 1 404 ? -35.163 -19.211 5.882 1.00 25.58 404 SER A CA 1
ATOM 3157 C C . SER A 1 404 ? -33.876 -20.030 5.974 1.00 25.58 404 SER A C 1
ATOM 3159 O O . SER A 1 404 ? -32.939 -19.774 5.215 1.00 25.58 404 SER A O 1
ATOM 3161 N N . GLU A 1 405 ? -33.855 -21.058 6.820 1.00 30.02 405 GLU A N 1
ATOM 3162 C CA . GLU A 1 405 ? -32.755 -22.023 6.874 1.00 30.02 405 GLU A CA 1
ATOM 3163 C C . GLU A 1 405 ? -32.603 -22.755 5.528 1.00 30.02 405 GLU A C 1
ATOM 3165 O O . GLU A 1 405 ? -33.538 -23.384 5.031 1.00 30.02 405 GLU A O 1
ATOM 3170 N N . GLN A 1 406 ? -31.410 -22.674 4.936 1.00 26.62 406 GLN A N 1
ATOM 3171 C CA . GLN A 1 406 ? -30.957 -23.553 3.859 1.00 26.62 406 GLN A CA 1
ATOM 3172 C C . GLN A 1 406 ? -29.506 -23.941 4.142 1.00 26.62 406 GLN A C 1
ATOM 3174 O O . GLN A 1 406 ? -28.610 -23.095 4.109 1.00 26.62 406 GLN A O 1
ATOM 3179 N N . ASP A 1 407 ? -29.282 -25.222 4.436 1.00 25.83 407 ASP A N 1
ATOM 3180 C CA . ASP A 1 407 ? -27.960 -25.758 4.749 1.00 25.83 407 ASP A CA 1
ATOM 3181 C C . ASP A 1 407 ? -27.022 -25.689 3.538 1.00 25.83 407 ASP A C 1
ATOM 3183 O O . ASP A 1 407 ? -27.098 -26.500 2.610 1.00 25.83 407 ASP A O 1
ATOM 3187 N N . TYR A 1 408 ? -26.060 -24.766 3.580 1.00 28.34 408 TYR A N 1
ATOM 3188 C CA . TYR A 1 408 ? -24.913 -24.775 2.673 1.00 28.34 408 TYR A CA 1
ATOM 3189 C C . TYR A 1 408 ? -23.922 -25.874 3.080 1.00 28.34 408 TYR A C 1
ATOM 3191 O O . TYR A 1 408 ? -22.858 -25.619 3.649 1.00 28.34 408 TYR A O 1
ATOM 3199 N N . VAL A 1 409 ? -24.271 -27.123 2.764 1.00 28.62 409 VAL A N 1
ATOM 3200 C CA . VAL A 1 409 ? -23.371 -28.275 2.885 1.00 28.62 409 VAL A CA 1
ATOM 3201 C C . VAL A 1 409 ? -22.205 -28.099 1.909 1.00 28.62 409 VAL A C 1
ATOM 3203 O O . VAL A 1 409 ? -22.330 -28.342 0.709 1.00 28.62 409 VAL A O 1
ATOM 3206 N N . ILE A 1 410 ? -21.048 -27.674 2.424 1.00 34.44 410 ILE A N 1
ATOM 3207 C CA . ILE A 1 410 ? -19.822 -27.534 1.630 1.00 34.44 410 ILE A CA 1
ATOM 3208 C C . ILE A 1 410 ? -19.320 -28.929 1.241 1.00 34.44 410 ILE A C 1
ATOM 3210 O O . ILE A 1 410 ? -18.723 -29.646 2.049 1.00 34.44 410 ILE A O 1
ATOM 3214 N N . ASP A 1 411 ? -19.543 -29.314 -0.016 1.00 35.28 411 ASP A N 1
ATOM 3215 C CA . ASP A 1 411 ? -19.099 -30.602 -0.538 1.00 35.28 411 ASP A CA 1
ATOM 3216 C C . ASP A 1 411 ? -17.562 -30.698 -0.577 1.00 35.28 411 ASP A C 1
ATOM 3218 O O . ASP A 1 411 ? -16.867 -30.090 -1.398 1.00 35.28 411 ASP A O 1
ATOM 3222 N N . SER A 1 412 ? -17.018 -31.529 0.315 1.00 36.50 412 SER A N 1
ATOM 3223 C CA . SER A 1 412 ? -15.580 -31.789 0.400 1.00 36.50 412 SER A CA 1
ATOM 3224 C C . SER A 1 412 ? -15.017 -32.616 -0.764 1.00 36.50 412 SER A C 1
ATOM 3226 O O . SER A 1 412 ? -13.819 -32.908 -0.760 1.00 36.50 412 SER A O 1
ATOM 3228 N N . THR A 1 413 ? -15.825 -33.068 -1.725 1.00 35.94 413 THR A N 1
ATOM 3229 C CA . THR A 1 413 ? -15.345 -33.735 -2.946 1.00 35.94 413 THR A CA 1
ATOM 3230 C C . THR A 1 413 ? -14.984 -32.713 -4.026 1.00 35.94 413 THR A C 1
ATOM 3232 O O . THR A 1 413 ? -13.851 -32.738 -4.512 1.00 35.94 413 THR A O 1
ATOM 3235 N N . ALA A 1 414 ? -15.854 -31.731 -4.285 1.00 35.44 414 ALA A N 1
ATOM 3236 C CA . ALA A 1 414 ? -15.608 -30.637 -5.228 1.00 35.44 414 ALA A CA 1
ATOM 3237 C C . ALA A 1 414 ? -14.308 -29.862 -4.924 1.00 35.44 414 ALA A C 1
ATOM 3239 O O . ALA A 1 414 ? -13.527 -29.558 -5.831 1.00 35.44 414 ALA A O 1
ATOM 3240 N N . SER A 1 415 ? -14.012 -29.605 -3.644 1.00 47.12 415 SER A N 1
ATOM 3241 C CA . SER A 1 415 ? -12.771 -28.927 -3.237 1.00 47.12 415 SER A CA 1
ATOM 3242 C C . SER A 1 415 ? -11.506 -29.757 -3.498 1.00 47.12 415 SER A C 1
ATOM 3244 O O . SER A 1 415 ? -10.478 -29.196 -3.883 1.00 47.12 415 SER A O 1
ATOM 3246 N N . LYS A 1 416 ? -11.571 -31.092 -3.375 1.00 40.81 416 LYS A N 1
ATOM 3247 C CA . LYS A 1 416 ? -10.445 -31.985 -3.708 1.00 40.81 416 LYS A CA 1
ATOM 3248 C C . LYS A 1 416 ? -10.148 -31.968 -5.206 1.00 40.81 416 LYS A C 1
ATOM 3250 O O . LYS A 1 416 ? -8.980 -31.887 -5.583 1.00 40.81 416 LYS A O 1
ATOM 3255 N N . GLU A 1 417 ? -11.184 -31.989 -6.047 1.00 44.78 417 GLU A N 1
ATOM 3256 C CA . GLU A 1 417 ? -11.016 -31.937 -7.503 1.00 44.78 417 GLU A CA 1
ATOM 3257 C C . GLU A 1 417 ? -10.438 -30.604 -7.998 1.00 44.78 417 GLU A C 1
ATOM 3259 O O . GLU A 1 417 ? -9.640 -30.588 -8.942 1.00 44.78 417 GLU A O 1
ATOM 3264 N N . GLY A 1 418 ? -10.811 -29.491 -7.357 1.00 43.00 418 GLY A N 1
ATOM 3265 C CA . GLY A 1 418 ? -10.245 -28.170 -7.636 1.00 43.00 418 GLY A CA 1
ATOM 3266 C C . GLY A 1 418 ? -8.731 -28.130 -7.407 1.00 43.00 418 GLY A C 1
ATOM 3267 O O . GLY A 1 418 ? -7.974 -27.757 -8.306 1.00 43.00 418 GLY A O 1
ATOM 3268 N N . TRP A 1 419 ? -8.262 -28.591 -6.244 1.00 41.78 419 TRP A N 1
ATOM 3269 C CA . TRP A 1 419 ? -6.832 -28.572 -5.921 1.00 41.78 419 TRP A CA 1
ATOM 3270 C C . TRP A 1 419 ? -5.996 -29.558 -6.745 1.00 41.78 419 TRP A C 1
ATOM 3272 O O . TRP A 1 419 ? -4.878 -29.205 -7.132 1.00 41.78 419 TRP A O 1
ATOM 3282 N N . SER A 1 420 ? -6.522 -30.733 -7.119 1.00 45.12 420 SER A N 1
ATOM 3283 C CA . SER A 1 420 ? -5.842 -31.608 -8.092 1.00 45.12 420 SER A CA 1
ATOM 3284 C C . SER A 1 420 ? -5.728 -30.953 -9.472 1.00 45.12 420 SER A C 1
ATOM 3286 O O . SER A 1 420 ? -4.649 -30.969 -10.061 1.00 45.12 420 SER A O 1
ATOM 3288 N N . LYS A 1 421 ? -6.765 -30.250 -9.954 1.00 50.44 421 LYS A N 1
ATOM 3289 C CA . LYS A 1 421 ? -6.682 -29.464 -11.202 1.00 50.44 421 LYS A CA 1
ATOM 3290 C C . LYS A 1 421 ? -5.669 -28.309 -11.109 1.00 50.44 421 LYS A C 1
ATOM 3292 O O . LYS A 1 421 ? -5.098 -27.919 -12.128 1.00 50.44 421 LYS A O 1
ATOM 3297 N N . ILE A 1 422 ? -5.382 -27.767 -9.925 1.00 51.72 422 ILE A N 1
ATOM 3298 C CA . ILE A 1 422 ? -4.391 -26.688 -9.754 1.00 51.72 422 ILE A CA 1
ATOM 3299 C C . ILE A 1 422 ? -2.955 -27.230 -9.651 1.00 51.72 422 ILE A C 1
ATOM 3301 O O . ILE A 1 422 ? -2.073 -26.719 -10.344 1.00 51.72 422 ILE A O 1
ATOM 3305 N N . LEU A 1 423 ? -2.722 -28.267 -8.839 1.00 52.84 423 LEU A N 1
ATOM 3306 C CA . LEU A 1 423 ? -1.384 -28.775 -8.483 1.00 52.84 423 LEU A CA 1
ATOM 3307 C C . LEU A 1 423 ? -0.957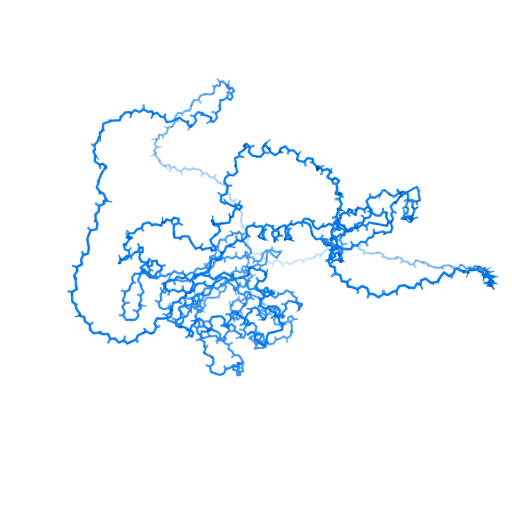 -30.044 -9.249 1.00 52.84 423 LEU A C 1
ATOM 3309 O O . LEU A 1 423 ? 0.188 -30.491 -9.130 1.00 52.84 423 LEU A O 1
ATOM 3313 N N . GLY A 1 424 ? -1.854 -30.624 -10.046 1.00 54.25 424 GLY A N 1
ATOM 3314 C CA . GLY A 1 424 ? -1.603 -31.796 -10.878 1.00 54.25 424 GLY A CA 1
ATOM 3315 C C . GLY A 1 424 ? -0.472 -31.583 -11.884 1.00 54.25 424 GLY A C 1
ATOM 3316 O O . GLY A 1 424 ? -0.379 -30.553 -12.561 1.00 54.25 424 GLY A O 1
ATOM 3317 N N . LYS A 1 425 ? 0.406 -32.583 -12.023 1.00 58.12 425 LYS A N 1
ATOM 3318 C CA . LYS A 1 425 ? 1.478 -32.557 -13.030 1.00 58.12 425 LYS A CA 1
ATOM 3319 C C . LYS A 1 425 ? 0.842 -32.564 -14.422 1.00 58.12 425 LYS A C 1
ATOM 3321 O O . LYS A 1 425 ? 0.272 -33.583 -14.812 1.00 58.12 425 LYS A O 1
ATOM 3326 N N . ARG A 1 426 ? 0.975 -31.459 -15.176 1.00 69.00 426 ARG A N 1
ATOM 3327 C CA . ARG A 1 426 ? 0.553 -31.374 -16.590 1.00 69.00 426 ARG A CA 1
ATOM 3328 C C . ARG A 1 426 ? 1.020 -32.628 -17.330 1.00 69.00 426 ARG A C 1
ATOM 3330 O O . ARG A 1 426 ? 2.220 -32.922 -17.318 1.00 69.00 426 ARG A O 1
ATOM 3337 N N . GLN A 1 427 ? 0.100 -33.361 -17.959 1.00 81.12 427 GLN A N 1
ATOM 3338 C CA . GLN A 1 427 ? 0.495 -34.521 -18.756 1.00 81.12 427 GLN A CA 1
ATOM 3339 C C . GLN A 1 427 ? 1.388 -34.034 -19.909 1.00 81.12 427 GLN A C 1
ATOM 3341 O O . GLN A 1 427 ? 1.025 -33.047 -20.548 1.00 81.12 427 GLN A O 1
ATOM 3346 N N . PRO A 1 428 ? 2.551 -34.652 -20.183 1.00 87.56 428 PRO A N 1
ATOM 3347 C CA . PRO A 1 428 ? 3.360 -34.285 -21.342 1.00 87.56 428 PRO A CA 1
ATOM 3348 C C . PRO A 1 428 ? 2.622 -34.630 -22.650 1.00 87.56 428 PRO A C 1
ATOM 3350 O O . PRO A 1 428 ? 1.796 -35.548 -22.654 1.00 87.56 428 PRO A O 1
ATOM 3353 N N . PRO A 1 429 ? 2.934 -33.951 -23.768 1.00 93.44 429 PRO A N 1
ATOM 3354 C CA . PRO A 1 429 ? 2.412 -34.329 -25.075 1.00 93.44 429 PRO A CA 1
ATOM 3355 C C . PRO A 1 429 ? 2.894 -35.725 -25.470 1.00 93.44 429 PRO A C 1
ATOM 3357 O O . PRO A 1 429 ? 3.985 -36.154 -25.083 1.00 93.44 429 PRO A O 1
ATOM 3360 N N . LEU A 1 430 ? 2.105 -36.421 -26.286 1.00 93.62 430 LEU A N 1
ATOM 3361 C CA . LEU A 1 430 ? 2.547 -37.654 -26.932 1.00 93.62 430 LEU A CA 1
ATOM 3362 C C . LEU A 1 430 ? 3.422 -37.314 -28.148 1.00 93.62 430 LEU A C 1
ATOM 3364 O O . LEU A 1 430 ? 3.203 -36.309 -28.824 1.00 93.62 430 LEU A O 1
ATOM 3368 N N . CYS A 1 431 ? 4.434 -38.136 -28.413 1.00 92.88 431 CYS A N 1
ATOM 3369 C CA . CYS A 1 431 ? 5.228 -38.059 -29.639 1.00 92.88 431 CYS A CA 1
ATOM 3370 C C . CYS A 1 431 ? 4.563 -38.827 -30.795 1.00 92.88 431 CYS A C 1
ATOM 3372 O O . CYS A 1 431 ? 3.526 -39.458 -30.606 1.00 92.88 431 CYS A O 1
ATOM 3374 N N . GLU A 1 432 ? 5.178 -38.826 -31.983 1.00 91.00 432 GLU A N 1
ATOM 3375 C CA . GLU A 1 432 ? 4.648 -39.523 -33.177 1.00 91.00 432 GLU A CA 1
ATOM 3376 C C . GLU A 1 432 ? 4.472 -41.052 -32.981 1.00 91.00 432 GLU A C 1
ATOM 3378 O O . GLU A 1 432 ? 3.795 -41.689 -33.776 1.00 91.00 432 GLU A O 1
ATOM 3383 N N . HIS A 1 433 ? 5.010 -41.636 -31.899 1.00 89.75 433 HIS A N 1
ATOM 3384 C CA . HIS A 1 433 ? 4.816 -43.044 -31.508 1.00 89.75 433 HIS A CA 1
ATOM 3385 C C . HIS A 1 433 ? 3.668 -43.276 -30.506 1.00 89.75 433 HIS A C 1
ATOM 3387 O O . HIS A 1 433 ? 3.531 -44.378 -29.984 1.00 89.75 433 HIS A O 1
ATOM 3393 N N . GLY A 1 434 ? 2.913 -42.239 -30.129 1.00 89.69 434 GLY A N 1
ATOM 3394 C CA . GLY A 1 434 ? 1.927 -42.310 -29.040 1.00 89.69 434 GLY A CA 1
ATOM 3395 C C . GLY A 1 434 ? 2.532 -42.347 -27.626 1.00 89.69 434 GLY A C 1
ATOM 3396 O O . GLY A 1 434 ? 1.797 -42.410 -26.645 1.00 89.69 434 GLY A O 1
ATOM 3397 N N . GLU A 1 435 ? 3.860 -42.277 -27.489 1.00 90.69 435 GLU A N 1
ATOM 3398 C CA . GLU A 1 435 ? 4.548 -42.309 -26.191 1.00 90.69 435 GLU A CA 1
ATOM 3399 C C . GLU A 1 435 ? 4.696 -40.907 -25.567 1.00 90.69 435 GLU A C 1
ATOM 3401 O O . GLU A 1 435 ? 4.991 -39.952 -26.294 1.00 90.69 435 GLU A O 1
ATOM 3406 N N . PRO A 1 436 ? 4.577 -40.766 -24.231 1.00 93.25 436 PRO A N 1
ATOM 3407 C CA . PRO A 1 436 ? 4.835 -39.517 -23.510 1.00 93.25 436 PRO A CA 1
ATOM 3408 C C . PRO A 1 436 ? 6.208 -38.890 -23.803 1.00 93.25 436 PRO A C 1
ATOM 3410 O O . PRO A 1 436 ? 7.250 -39.537 -23.681 1.00 93.25 436 PRO A O 1
ATOM 3413 N N . CYS A 1 437 ? 6.227 -37.597 -24.124 1.00 94.12 437 CYS A N 1
ATOM 3414 C CA . CYS A 1 437 ? 7.463 -36.835 -24.291 1.00 94.12 437 CYS A CA 1
ATOM 3415 C C . CYS A 1 437 ? 8.171 -36.560 -22.955 1.00 94.12 437 CYS A C 1
ATOM 3417 O O . CYS A 1 437 ? 7.544 -36.311 -21.923 1.00 94.12 437 CYS A O 1
ATOM 3419 N N . ILE A 1 438 ? 9.500 -36.493 -23.003 1.00 92.25 438 ILE A N 1
ATOM 3420 C CA . ILE A 1 438 ? 10.347 -36.032 -21.897 1.00 92.25 438 ILE A CA 1
ATOM 3421 C C . ILE A 1 438 ? 10.526 -34.508 -21.968 1.00 92.25 438 ILE A C 1
ATOM 3423 O O . ILE A 1 438 ? 10.650 -33.940 -23.054 1.00 92.25 438 ILE A O 1
ATOM 3427 N N . SER A 1 439 ? 10.536 -33.843 -20.808 1.00 92.31 439 SER A N 1
ATOM 3428 C CA . SER A 1 439 ? 10.771 -32.399 -20.697 1.00 92.31 439 SER A CA 1
ATOM 3429 C C . SER A 1 439 ? 12.248 -32.082 -20.440 1.00 92.31 439 SER A C 1
ATOM 3431 O O . SER A 1 439 ? 12.898 -32.746 -19.632 1.00 92.31 439 SER A O 1
ATOM 3433 N N . TYR A 1 440 ? 12.763 -31.041 -21.092 1.00 91.69 440 TYR A N 1
ATOM 3434 C CA . TYR A 1 440 ? 14.120 -30.519 -20.922 1.00 91.69 440 TYR A CA 1
ATOM 3435 C C . TYR A 1 440 ? 14.113 -28.998 -20.724 1.00 91.69 440 TYR A C 1
ATOM 3437 O O . TYR A 1 440 ? 13.184 -28.303 -21.134 1.00 91.69 440 TYR A O 1
ATOM 3445 N N . LEU A 1 441 ? 15.189 -28.480 -20.124 1.00 91.62 441 LEU A N 1
ATOM 3446 C CA . LEU A 1 441 ? 15.421 -27.054 -19.888 1.00 91.62 441 LEU A CA 1
ATOM 3447 C C . LEU A 1 441 ? 16.578 -26.544 -20.756 1.00 91.62 441 LEU A C 1
ATOM 3449 O O . LEU A 1 441 ? 17.673 -27.112 -20.740 1.00 91.62 441 LEU A O 1
ATOM 3453 N N . THR A 1 442 ? 16.367 -25.441 -21.470 1.00 89.19 442 THR A N 1
ATOM 3454 C CA . THR A 1 442 ? 17.393 -24.830 -22.326 1.00 89.19 442 THR A CA 1
ATOM 3455 C C . THR A 1 442 ? 18.457 -24.129 -21.480 1.00 89.19 442 THR A C 1
ATOM 3457 O O . THR A 1 442 ? 18.230 -23.037 -20.968 1.00 89.19 442 THR A O 1
ATOM 3460 N N . LYS A 1 443 ? 19.642 -24.740 -21.347 1.00 87.81 443 LYS A N 1
ATOM 3461 C CA . LYS A 1 443 ? 20.796 -24.160 -20.623 1.00 87.81 443 LYS A CA 1
ATOM 3462 C C . LYS A 1 443 ? 21.778 -23.375 -21.509 1.00 87.81 443 LYS A C 1
ATOM 3464 O O . LYS A 1 443 ? 22.737 -22.807 -20.998 1.00 87.81 443 LYS A O 1
ATOM 3469 N N . LYS A 1 444 ? 21.584 -23.367 -22.834 1.00 89.31 444 LYS A N 1
ATOM 3470 C CA . LYS A 1 444 ? 22.440 -22.626 -23.774 1.00 89.31 444 LYS A CA 1
ATOM 3471 C C . LYS A 1 444 ? 22.077 -21.138 -23.736 1.00 89.31 444 LYS A C 1
ATOM 3473 O O . LYS A 1 444 ? 20.912 -20.797 -23.917 1.00 89.31 444 LYS A O 1
ATOM 3478 N N . ALA A 1 445 ? 23.075 -20.275 -23.543 1.00 77.00 445 ALA A N 1
ATOM 3479 C CA . ALA A 1 445 ? 22.904 -18.823 -23.581 1.00 77.00 445 ALA A CA 1
ATOM 3480 C C . ALA A 1 445 ? 22.328 -18.343 -24.930 1.00 77.00 445 ALA A C 1
ATOM 3482 O O . ALA A 1 445 ? 22.672 -18.874 -25.989 1.00 77.00 445 ALA A O 1
ATOM 3483 N N . GLY A 1 446 ? 21.444 -17.344 -24.872 1.00 85.81 446 GLY A N 1
ATOM 3484 C CA . GLY A 1 446 ? 20.653 -16.836 -25.997 1.00 85.81 446 GLY A CA 1
ATOM 3485 C C . GLY A 1 446 ? 19.172 -16.681 -25.627 1.00 85.81 446 GLY A C 1
ATOM 3486 O O . GLY A 1 446 ? 18.780 -16.991 -24.504 1.00 85.81 446 GLY A O 1
ATOM 3487 N N . LEU A 1 447 ? 18.348 -16.238 -26.584 1.00 83.06 447 LEU A N 1
ATOM 3488 C CA . LEU A 1 447 ? 16.932 -15.864 -26.387 1.00 83.06 447 LEU A CA 1
ATOM 3489 C C . LEU A 1 447 ? 16.043 -16.943 -25.739 1.00 83.06 447 LEU A C 1
ATOM 3491 O O . LEU A 1 447 ? 15.039 -16.618 -25.118 1.00 83.06 447 LEU A O 1
ATOM 3495 N N . ASN A 1 448 ? 16.398 -18.224 -25.875 1.00 84.31 448 ASN A N 1
ATOM 3496 C CA . ASN A 1 448 ? 15.627 -19.336 -25.313 1.00 84.31 448 ASN A CA 1
ATOM 3497 C C . ASN A 1 448 ? 16.187 -19.872 -23.981 1.00 84.31 448 ASN A C 1
ATOM 3499 O O . ASN A 1 448 ? 15.666 -20.863 -23.473 1.00 84.31 448 ASN A O 1
ATOM 3503 N N . CYS A 1 449 ? 17.236 -19.270 -23.409 1.00 89.69 449 CYS A N 1
ATOM 3504 C CA . CYS A 1 449 ? 17.805 -19.718 -22.134 1.00 89.69 449 CYS A CA 1
ATOM 3505 C C . CYS A 1 449 ? 16.739 -19.687 -21.021 1.00 89.69 449 CYS A C 1
ATOM 3507 O O . CYS A 1 449 ? 15.992 -18.723 -20.895 1.00 89.69 449 CYS A O 1
ATOM 3509 N N . GLY A 1 450 ? 16.631 -20.764 -20.241 1.00 84.31 450 GLY A N 1
ATOM 3510 C CA . GLY A 1 450 ? 15.588 -20.928 -19.224 1.00 84.31 450 GLY A CA 1
ATOM 3511 C C . GLY A 1 450 ? 14.216 -21.381 -19.749 1.00 84.31 450 GLY A C 1
ATOM 3512 O O . GLY A 1 450 ? 13.392 -21.808 -18.944 1.00 84.31 450 GLY A O 1
ATOM 3513 N N . ARG A 1 451 ? 13.956 -21.390 -21.067 1.00 89.19 451 ARG A N 1
ATOM 3514 C CA . ARG A 1 451 ? 12.721 -21.983 -21.619 1.00 89.19 451 ARG A CA 1
ATOM 3515 C C . ARG A 1 451 ? 12.786 -23.510 -21.578 1.00 89.19 451 ARG A C 1
ATOM 3517 O O . ARG A 1 451 ? 13.808 -24.107 -21.939 1.00 89.19 451 ARG A O 1
ATOM 3524 N N . SER A 1 452 ? 11.683 -24.144 -21.187 1.00 91.44 452 SER A N 1
ATOM 3525 C CA . SER A 1 452 ? 11.513 -25.599 -21.214 1.00 91.44 452 SER A CA 1
ATOM 3526 C C . SER A 1 452 ? 10.702 -26.068 -22.424 1.00 91.44 452 SER A C 1
ATOM 3528 O O . SER A 1 452 ? 9.845 -25.351 -22.946 1.00 91.44 452 SER A O 1
ATOM 3530 N N . PHE A 1 453 ? 10.986 -27.283 -22.882 1.00 93.69 453 PHE A N 1
ATOM 3531 C CA . PHE A 1 453 ? 10.344 -27.914 -24.035 1.00 93.69 453 PHE A CA 1
ATOM 3532 C C . PHE A 1 453 ? 10.207 -29.424 -23.826 1.00 93.69 453 PHE A C 1
ATOM 3534 O O . PHE A 1 453 ? 10.886 -30.013 -22.985 1.00 93.69 453 PHE A O 1
ATOM 3541 N N . TYR A 1 454 ? 9.345 -30.047 -24.618 1.00 95.06 454 TYR A N 1
ATOM 3542 C CA . TYR A 1 454 ? 9.121 -31.482 -24.692 1.00 95.06 454 TYR A CA 1
ATOM 3543 C C . TYR A 1 454 ? 9.726 -32.053 -25.981 1.00 95.06 454 TYR A C 1
ATOM 3545 O O . TYR A 1 454 ? 9.645 -31.417 -27.034 1.00 95.06 454 TYR A O 1
ATOM 3553 N N . MET A 1 455 ? 10.303 -33.256 -25.925 1.00 94.38 455 MET A N 1
ATOM 3554 C CA . MET A 1 455 ? 10.681 -34.030 -27.118 1.00 94.38 455 MET A CA 1
ATOM 3555 C C . MET A 1 455 ? 10.458 -35.538 -26.929 1.00 94.38 455 MET A C 1
ATOM 3557 O O . MET A 1 455 ? 10.294 -36.017 -25.805 1.00 94.38 455 MET A O 1
ATOM 3561 N N . CYS A 1 456 ? 10.480 -36.291 -28.032 1.00 94.75 456 CYS A N 1
ATOM 3562 C CA . CYS A 1 456 ? 10.385 -37.753 -28.016 1.00 94.75 456 CYS A CA 1
ATOM 3563 C C . CYS A 1 456 ? 11.478 -38.393 -27.131 1.00 94.75 456 CYS A C 1
ATOM 3565 O O . CYS A 1 456 ? 12.662 -38.076 -27.263 1.00 94.75 456 CYS A O 1
ATOM 3567 N N . ALA A 1 457 ? 11.075 -39.309 -26.242 1.00 93.69 457 ALA A N 1
ATOM 3568 C CA . ALA A 1 457 ? 11.961 -39.943 -25.264 1.00 93.69 457 ALA A CA 1
ATOM 3569 C C . ALA A 1 457 ? 12.895 -41.018 -25.855 1.00 93.69 457 ALA A C 1
ATOM 3571 O O . ALA A 1 457 ? 13.942 -41.296 -25.268 1.00 93.69 457 ALA A O 1
ATOM 3572 N N . LYS A 1 458 ? 12.556 -41.591 -27.021 1.00 92.31 458 LYS A N 1
ATOM 3573 C CA . LYS A 1 458 ? 13.361 -42.624 -27.697 1.00 92.31 458 LYS A CA 1
ATOM 3574 C C . LYS A 1 458 ? 14.791 -42.132 -28.023 1.00 92.31 458 LYS A C 1
ATOM 3576 O O . LYS A 1 458 ? 14.995 -40.919 -28.170 1.00 92.31 458 LYS A O 1
ATOM 3581 N N . PRO A 1 459 ? 15.801 -43.020 -28.116 1.00 91.88 459 PRO A N 1
ATOM 3582 C CA . PRO A 1 459 ? 17.162 -42.665 -28.541 1.00 91.88 459 PRO A CA 1
ATOM 3583 C C . PRO A 1 459 ? 17.233 -42.327 -30.041 1.00 91.88 459 PRO A C 1
ATOM 3585 O O . PRO A 1 459 ? 16.355 -42.711 -30.806 1.00 91.88 459 PRO A O 1
ATOM 3588 N N . LEU A 1 460 ? 18.275 -41.607 -30.474 1.00 90.25 460 LEU A N 1
ATOM 3589 C CA . LEU A 1 460 ? 18.574 -41.447 -31.908 1.00 90.25 460 LEU A CA 1
ATOM 3590 C C . LEU A 1 460 ? 19.017 -42.793 -32.501 1.00 90.25 460 LEU A C 1
ATOM 3592 O O . LEU A 1 460 ? 19.685 -43.565 -31.813 1.00 90.25 460 LEU A O 1
ATOM 3596 N N . GLY A 1 461 ? 18.643 -43.051 -33.755 1.00 87.56 461 GLY A N 1
ATOM 3597 C CA . GLY A 1 461 ? 18.969 -44.292 -34.456 1.00 87.56 461 GLY A CA 1
ATOM 3598 C C . GLY A 1 461 ? 20.368 -44.312 -35.073 1.00 87.56 461 GLY A C 1
ATOM 3599 O O . GLY A 1 461 ? 21.108 -43.329 -34.963 1.00 87.56 461 GLY A O 1
ATOM 3600 N N . PRO A 1 462 ? 20.735 -45.406 -35.770 1.00 84.38 462 PRO A N 1
ATOM 3601 C CA . PRO A 1 462 ? 22.025 -45.546 -36.452 1.00 84.38 462 PRO A CA 1
ATOM 3602 C C . PRO A 1 462 ? 22.328 -44.436 -37.472 1.00 84.38 462 PRO A C 1
ATOM 3604 O O . PRO A 1 462 ? 23.492 -44.166 -37.755 1.00 84.38 462 PRO A O 1
ATOM 3607 N N . SER A 1 463 ? 21.298 -43.761 -37.995 1.00 84.56 463 SER A N 1
ATOM 3608 C CA . SER A 1 463 ? 21.426 -42.586 -38.869 1.00 84.56 463 SER A CA 1
ATOM 3609 C C . SER A 1 463 ? 21.963 -41.329 -38.163 1.00 84.56 463 SER A C 1
ATOM 3611 O O . SER A 1 463 ? 22.369 -40.372 -38.824 1.00 84.56 463 SER A O 1
ATOM 3613 N N . GLY A 1 464 ? 21.901 -41.281 -36.827 1.00 84.88 464 GLY A N 1
ATOM 3614 C CA . GLY A 1 464 ? 22.126 -40.077 -36.022 1.00 84.88 464 GLY A CA 1
ATOM 3615 C C . GLY A 1 464 ? 21.043 -38.996 -36.173 1.00 84.88 464 GLY A C 1
ATOM 3616 O O . GLY A 1 464 ? 21.158 -37.938 -35.553 1.00 84.88 464 GLY A O 1
ATOM 3617 N N . GLN A 1 465 ? 20.002 -39.238 -36.975 1.00 85.56 465 GLN A N 1
ATOM 3618 C CA . GLN A 1 465 ? 18.945 -38.279 -37.301 1.00 85.56 465 GLN A CA 1
ATOM 3619 C C . GLN A 1 465 ? 17.631 -38.587 -36.577 1.00 85.56 465 GLN A C 1
ATOM 3621 O O . GLN A 1 465 ? 17.488 -39.594 -35.881 1.00 85.56 465 GLN A O 1
ATOM 3626 N N . LYS A 1 466 ? 16.662 -37.676 -36.728 1.00 89.00 466 LYS A N 1
ATOM 3627 C CA . LYS A 1 466 ? 15.271 -37.933 -36.348 1.00 89.00 466 LYS A CA 1
ATOM 3628 C C . LYS A 1 466 ? 14.572 -38.725 -37.453 1.00 89.00 466 LYS A C 1
ATOM 3630 O O . LYS A 1 466 ? 14.604 -38.307 -38.607 1.00 89.00 466 LYS A O 1
ATOM 3635 N N . GLU A 1 467 ? 13.896 -39.805 -37.092 1.00 85.50 467 GLU A N 1
ATOM 3636 C CA . GLU A 1 467 ? 13.268 -40.744 -38.028 1.00 85.50 467 GLU A CA 1
ATOM 3637 C C . GLU A 1 467 ? 11.759 -40.844 -37.780 1.00 85.50 467 GLU A C 1
ATOM 3639 O O . GLU A 1 467 ? 11.308 -40.768 -36.640 1.00 85.50 467 GLU A O 1
ATOM 3644 N N . LYS A 1 468 ? 10.954 -41.011 -38.834 1.00 84.38 468 LYS A N 1
ATOM 3645 C CA . LYS A 1 468 ? 9.506 -41.231 -38.698 1.00 84.38 468 LYS A CA 1
ATOM 3646 C C . LYS A 1 468 ? 9.169 -42.699 -38.915 1.00 84.38 468 LYS A C 1
ATOM 3648 O O . LYS A 1 468 ? 9.720 -43.320 -39.817 1.00 84.38 468 LYS A O 1
ATOM 3653 N N . ASN A 1 469 ? 8.216 -43.207 -38.137 1.00 81.69 469 ASN A N 1
ATOM 3654 C CA . ASN A 1 469 ? 7.697 -44.576 -38.223 1.00 81.69 469 ASN A CA 1
ATOM 3655 C C . ASN A 1 469 ? 8.763 -45.677 -38.002 1.00 81.69 469 ASN A C 1
ATOM 3657 O O . ASN A 1 469 ? 8.617 -46.783 -38.517 1.00 81.69 469 ASN A O 1
ATOM 3661 N N . THR A 1 470 ? 9.817 -45.389 -37.231 1.00 88.31 470 THR A N 1
ATOM 3662 C CA . THR A 1 470 ? 10.827 -46.367 -36.783 1.00 88.31 470 THR A CA 1
ATOM 3663 C C . THR A 1 470 ? 10.815 -46.495 -35.255 1.00 88.31 470 THR A C 1
ATOM 3665 O O . THR A 1 470 ? 10.048 -45.826 -34.564 1.00 88.31 470 THR A O 1
ATOM 3668 N N . GLU A 1 471 ? 11.657 -47.365 -34.693 1.00 88.00 471 GLU A N 1
ATOM 3669 C CA . GLU A 1 471 ? 11.850 -47.477 -33.238 1.00 88.00 471 GLU A CA 1
ATOM 3670 C C . GLU A 1 471 ? 12.721 -46.352 -32.639 1.00 88.00 471 GLU A C 1
ATOM 3672 O O . GLU A 1 471 ? 13.012 -46.357 -31.442 1.00 88.00 471 GLU A O 1
ATOM 3677 N N . TRP A 1 472 ? 13.149 -45.383 -33.451 1.00 91.25 472 TRP A N 1
ATOM 3678 C CA . TRP A 1 472 ? 14.119 -44.354 -33.079 1.00 91.25 472 TRP A CA 1
ATOM 3679 C C . TRP A 1 472 ? 13.455 -42.987 -32.851 1.00 91.25 472 TRP A C 1
ATOM 3681 O O . TRP A 1 472 ? 12.246 -42.815 -32.978 1.00 91.25 472 TRP A O 1
ATOM 3691 N N . ARG A 1 473 ? 14.223 -41.987 -32.411 1.00 93.00 473 ARG A N 1
ATOM 3692 C CA . ARG A 1 473 ? 13.710 -40.660 -32.037 1.00 93.00 473 ARG A CA 1
ATOM 3693 C C . ARG A 1 473 ? 13.035 -39.958 -33.212 1.00 93.00 473 ARG A C 1
ATOM 3695 O O . ARG A 1 473 ? 13.692 -39.632 -34.193 1.00 93.00 473 ARG A O 1
ATOM 3702 N N . CYS A 1 474 ? 11.764 -39.606 -33.047 1.00 93.31 474 CYS A N 1
ATOM 3703 C CA . CYS A 1 474 ? 10.981 -38.949 -34.087 1.00 93.31 474 CYS A CA 1
ATOM 3704 C C . CYS A 1 474 ? 11.032 -37.417 -34.064 1.00 93.31 474 CYS A C 1
ATOM 3706 O O . CYS A 1 474 ? 11.792 -36.797 -33.308 1.00 93.31 474 CYS A O 1
ATOM 3708 N N . GLY A 1 475 ? 10.234 -36.794 -34.937 1.00 92.56 475 GLY A N 1
ATOM 3709 C CA . GLY A 1 475 ? 10.226 -35.356 -35.189 1.00 92.56 475 GLY A CA 1
ATOM 3710 C C . GLY A 1 475 ? 9.974 -34.511 -33.939 1.00 92.56 475 GLY A C 1
ATOM 3711 O O . GLY A 1 475 ? 10.587 -33.449 -33.788 1.00 92.56 475 GLY A O 1
ATOM 3712 N N . THR A 1 476 ? 9.114 -34.997 -33.037 1.00 92.62 476 THR A N 1
ATOM 3713 C CA . THR A 1 476 ? 8.429 -34.211 -31.998 1.00 92.62 476 THR A CA 1
ATOM 3714 C C . THR A 1 476 ? 9.345 -33.292 -31.184 1.00 92.62 476 THR A C 1
ATOM 3716 O O . THR A 1 476 ? 10.276 -33.734 -30.504 1.00 92.62 476 THR A O 1
ATOM 3719 N N . PHE A 1 477 ? 9.017 -32.002 -31.223 1.00 93.62 477 PHE A N 1
ATOM 3720 C CA . PHE A 1 477 ? 9.532 -30.940 -30.364 1.00 93.62 477 PHE A CA 1
ATOM 3721 C C . PHE A 1 477 ? 8.399 -29.926 -30.147 1.00 93.62 477 PHE A C 1
ATOM 3723 O O . PHE A 1 477 ? 7.812 -29.473 -31.125 1.00 93.62 477 PHE A O 1
ATOM 3730 N N . ILE A 1 478 ? 8.075 -29.598 -28.894 1.00 92.25 478 ILE A N 1
ATOM 3731 C CA . ILE A 1 478 ? 6.974 -28.686 -28.521 1.00 92.25 478 ILE A CA 1
ATOM 3732 C C . ILE A 1 478 ? 7.447 -27.842 -27.328 1.00 92.25 478 ILE A C 1
ATOM 3734 O O . ILE A 1 478 ? 7.938 -28.415 -26.354 1.00 92.25 478 ILE A O 1
ATOM 3738 N N . TRP A 1 479 ? 7.329 -26.509 -27.346 1.00 92.38 479 TRP A N 1
ATOM 3739 C CA . TRP A 1 479 ? 7.675 -25.710 -26.158 1.00 92.38 479 TRP A CA 1
ATOM 3740 C C . TRP A 1 479 ? 6.656 -25.927 -25.033 1.00 92.38 479 TRP A C 1
ATOM 3742 O O . TRP A 1 479 ? 5.472 -26.136 -25.275 1.00 92.38 479 TRP A O 1
ATOM 3752 N N . SER A 1 480 ? 7.098 -25.822 -23.779 1.00 87.50 480 SER A N 1
ATOM 3753 C CA . SER A 1 480 ? 6.208 -25.957 -22.615 1.00 87.50 480 SER A CA 1
ATOM 3754 C C . SER A 1 480 ? 5.156 -24.835 -22.536 1.00 87.50 480 SER A C 1
ATOM 3756 O O . SER A 1 480 ? 4.094 -25.023 -21.948 1.00 87.50 480 SER A O 1
ATOM 3758 N N . SER A 1 481 ? 5.430 -23.683 -23.165 1.00 86.44 481 SER A N 1
ATOM 3759 C CA . SER A 1 481 ? 4.468 -22.590 -23.369 1.00 86.44 481 SER A CA 1
ATOM 3760 C C . SER A 1 481 ? 3.315 -22.972 -24.300 1.00 86.44 481 SER A C 1
ATOM 3762 O O . SER A 1 481 ? 2.189 -22.543 -24.084 1.00 86.44 481 SER A O 1
ATOM 3764 N N . ASP A 1 482 ? 3.596 -23.800 -25.306 1.00 86.62 482 ASP A N 1
ATOM 3765 C CA . ASP A 1 482 ? 2.712 -24.059 -26.448 1.00 86.62 482 ASP A CA 1
ATOM 3766 C C . ASP A 1 482 ? 1.830 -25.301 -26.193 1.00 86.62 482 ASP A C 1
ATOM 3768 O O . ASP A 1 482 ? 0.955 -25.647 -26.986 1.00 86.62 482 ASP A O 1
ATOM 3772 N N . TRP A 1 483 ? 2.065 -25.998 -25.074 1.00 86.06 483 TRP A N 1
ATOM 3773 C CA . TRP A 1 483 ? 1.361 -27.215 -24.691 1.00 86.06 483 TRP A CA 1
ATOM 3774 C C . TRP A 1 483 ? 0.253 -26.948 -23.661 1.00 86.06 483 TRP A C 1
ATOM 3776 O O . TRP A 1 483 ? 0.478 -26.875 -22.448 1.00 86.06 483 TRP A O 1
ATOM 3786 N N . MET A 1 484 ? -0.975 -26.881 -24.176 1.00 73.56 484 MET A N 1
ATOM 3787 C CA . MET A 1 484 ? -2.236 -26.663 -23.448 1.00 73.56 484 MET A CA 1
ATOM 3788 C C . MET A 1 484 ? -2.788 -27.936 -22.764 1.00 73.56 484 MET A C 1
ATOM 3790 O O . MET A 1 484 ? -3.976 -28.016 -22.469 1.00 73.56 484 MET A O 1
ATOM 3794 N N . GLY A 1 485 ? -1.957 -28.965 -22.556 1.00 67.94 485 GLY A N 1
ATOM 3795 C CA . GLY A 1 485 ? -2.415 -30.312 -22.200 1.00 67.94 485 GLY A CA 1
ATOM 3796 C C . GLY A 1 485 ? -3.209 -30.419 -20.893 1.00 67.94 485 GLY A C 1
ATOM 3797 O O . GLY A 1 485 ? -2.873 -29.789 -19.885 1.00 67.94 485 GLY A O 1
ATOM 3798 N N . ASN A 1 486 ? -4.224 -31.290 -20.914 1.00 61.16 486 ASN A N 1
ATOM 3799 C CA . ASN A 1 486 ? -5.105 -31.558 -19.779 1.00 61.16 486 ASN A CA 1
ATOM 3800 C C . ASN A 1 486 ? -4.324 -31.918 -18.503 1.00 61.16 486 ASN A C 1
ATOM 3802 O O . ASN A 1 486 ? -3.330 -32.655 -18.515 1.00 61.16 486 ASN A O 1
ATOM 3806 N N . ARG A 1 487 ? -4.816 -31.396 -17.379 1.00 55.66 487 ARG A N 1
ATOM 3807 C CA . ARG A 1 487 ? -4.320 -31.704 -16.035 1.00 55.66 487 ARG A CA 1
ATOM 3808 C C . ARG A 1 487 ? -5.115 -32.885 -15.467 1.00 55.66 487 ARG A C 1
ATOM 3810 O O . ARG A 1 487 ? -6.314 -32.985 -15.720 1.00 55.66 487 ARG A O 1
ATOM 3817 N N . LYS A 1 488 ? -4.435 -33.756 -14.720 1.00 46.69 488 LYS A N 1
ATOM 3818 C CA . LYS A 1 488 ? -5.024 -34.818 -13.891 1.00 46.69 488 LYS A CA 1
ATOM 3819 C C . LYS A 1 488 ? -4.838 -34.465 -12.424 1.00 46.69 488 LYS A C 1
ATOM 3821 O O . LYS A 1 488 ? -3.706 -34.030 -12.115 1.00 46.69 488 LYS A O 1
#

Sequence (488 aa):
LSNFSLDAAALDSEGRCVILEFPALVLIGVYCPANRDESREEFRIGFLDALDARVRNLVAMGKRVFLTGDLNIIREKMDTAYGDEQLKKHGMTGEEYLSTPAMRMLNQLLVGGRVIGQKDDEEDPAIMWDICRAFHPNREGMFTCWDTKKNARPGNFGSRIDYVLCSLDCYNWFRESNIQEGLMGSDHCPVYAILKEKVEINGSEVDVRDIFSAGMFTGGIRQREWCTKDLLPLSGRLIPEFDRRQSIRDMFSQRSRQPKIGSCSSEIEASGLHTIQEPLQERSILPSVSDNLEKPNDVAPRPPQTPKEVSLAISRPNHPPKRPTVANGISTPPQKRNKIGEFAKRTMPRGKGQPGKTQSSIIGFFKPETLNAIDQEASQLCDSNPEPSAPNARAADVVHITPSEQDYVIDSTASKEGWSKILGKRQPPLCEHGEPCISYLTKKAGLNCGRSFYMCAKPLGPSGQKEKNTEWRCGTFIWSSDWMGNRK

Secondary structure (DSSP, 8-state):
-TT-SS-HHHHHTT--EEEEE-SS-EEEEEEPPPP-SGGGHHHHHHHHHHHHHHHHHHHHTT--EEEEEE-----SGGGBTTHHHHHHHHT--HHHHHTSHHHHHHHHHBTT----SS-S-SS----EEEHHHHH-TT-TT---EE-TTTT-GGGT-EE--EEEEEEGGGGGGEEEEEE-TT--SSSB--EEEEE-SEEEETTEEEEHHHHHSBTTEETTEE-S---GGG--TT-GGG-HHHH----HHHHHH------------------------------------------------------------------------------------------------------------GGGG--PPP------------------------------PPPPP------TTHHHHHHHHHHS--PPPB-TTSPBPEEEE--SSSTTTT-EEEE--SPP-TTSS--SSSSS--S-EEETTT--PPP-

pLDDT: mean 70.11, std 28.65, range [23.05, 98.81]

InterPro domains:
  IPR004808 AP endonuclease 1 [PS51435] (1-197)
  IPR004808 AP endonuclease 1 [PTHR22748] (12-196)
  IPR005135 Endonuclease/exonuclease/phosphatase [PF03372] (25-188)
  IPR010666 Zinc finger, GRF-type [PS51999] (431-483)
  IPR020848 AP endonuclease 1, conserved site [PS00728] (156-167)
  IPR036691 Endonuclease/exonuclease/phosphatase superfamily [G3DSA:3.60.10.10] (2-198)
  IPR036691 Endonuclease/exonuclease/phosphatase superfamily [SSF56219] (11-196)

Foldseek 3Di:
DVPAPDDPCVLCVVVFWDWDDFLQAIEIEGDQDADDDPVCVSSRLSNLVVVLVVVVVCVVVVGKYKYWWFNNEFQAPLQALCQVVVCVVVVHDRLVVCADNSNQSVLQLEDVGDHPDDHPDPPRHNFKYQLQCVQVVPDGLQFFADDVVVPCLVVSRHGHRTTIMITPQCNQQWDDWGWDSVDDDDSGTDTDTHGDQWDDDPNDIDGPCCSRPPPQDDSNHGPDDDDPVPDDPPDPCPPPVNVDPDDPVNVVVCDPPDDDPDDDPDDDDDDDDDDDDDDDDDDDDDDDDDDDDDDDDDDDDDDDDDDDDDDDDDDDDDDDDDDDDDDDDDDDDDDDDDDDDDDDDDDDDDDDDDDDDDDDDPVVVDDDDDDDDDDDDDDDDDDDDDDDDDDDDDDDDDDDDDDDDDDPPDDPVVVVVVVQQVPFDFFADADLVRHGWDKDAACDDDPRHRWMKTFHPFAADPVNDADHPDSHGHDDIGTPVRDPGGGD

Radius of gyration: 39.12 Å; chains: 1; bounding box: 106×75×115 Å

Organism: NCBI:txid595503